Protein AF-A0A1H3SGP6-F1 (afdb_monomer_lite)

Secondary structure (DSSP, 8-state):
---S-HHHHHHHHHHHHHHHHHTT----HHHHHHHHHHHTT-S-HHHHHHS---EEE-PPPTTGGGTTHHHHHHHHHHHHHHHHT--HHHHHHHHHHHHHHHHHHTEEE-HHHHHH-GGGTTTHHHHHHHH--TTS--SSHHHHHHTTSSPPPS--SHHHHHHHHHHHHHHHHTTS-EEEEES--TTSGGGGGGG-EEEEEETTEEEEEEE-SEEEEEEEE-TTS-EEEEEEEEEEEEETTT-SS-EEEEEEEEEE-HHHHHHHTPPPHHHHHTS-GGGSPEEEE-TTT--EEETT----------SS-HHHHHHHHHHHHHTT-SEE-HHHHHHHHHTTTPPP--HHHHHHHHHHHTTTTTEEEETTEEEE----SSPPPS----------

Organism: NCBI:txid558537

Radius of gyration: 24.9 Å; chains: 1; bounding box: 53×44×77 Å

Structure (mmCIF, N/CA/C/O backbone):
data_AF-A0A1H3SGP6-F1
#
_entry.id   AF-A0A1H3SGP6-F1
#
loop_
_atom_site.group_PDB
_atom_site.id
_atom_site.type_symbol
_atom_site.label_atom_id
_atom_site.label_alt_id
_atom_site.label_comp_id
_atom_site.label_asym_id
_atom_site.label_entity_id
_atom_site.label_seq_id
_atom_site.pdbx_PDB_ins_code
_atom_site.Cartn_x
_atom_site.Cartn_y
_atom_site.Cartn_z
_atom_site.occupancy
_atom_site.B_iso_or_equiv
_atom_site.auth_seq_id
_atom_site.auth_comp_id
_atom_site.auth_asym_id
_atom_site.auth_atom_id
_atom_site.pdbx_PDB_model_num
ATOM 1 N N . MET A 1 1 ? -0.247 -12.346 29.904 1.00 28.83 1 MET A N 1
ATOM 2 C CA . MET A 1 1 ? -0.400 -12.625 28.460 1.00 28.83 1 MET A CA 1
ATOM 3 C C . MET A 1 1 ? -0.147 -11.330 27.705 1.00 28.83 1 MET A C 1
ATOM 5 O O . MET A 1 1 ? -0.976 -10.441 27.867 1.00 28.83 1 MET A O 1
ATOM 9 N N . PRO A 1 2 ? 0.959 -11.155 26.964 1.00 32.00 2 PRO A N 1
ATOM 10 C CA . PRO A 1 2 ? 1.117 -9.986 26.115 1.00 32.00 2 PRO A CA 1
ATOM 11 C C . PRO A 1 2 ? 0.596 -10.339 24.716 1.00 32.00 2 PRO A C 1
ATOM 13 O O . PRO A 1 2 ? 1.326 -10.831 23.868 1.00 32.00 2 PRO A O 1
ATOM 16 N N . GLY A 1 3 ? -0.708 -10.171 24.525 1.00 47.59 3 GLY A N 1
ATOM 17 C CA . GLY A 1 3 ? -1.314 -9.935 23.216 1.00 47.59 3 GLY A CA 1
ATOM 18 C C . GLY A 1 3 ? -1.879 -8.518 23.255 1.00 47.59 3 GLY A C 1
ATOM 19 O O . GLY A 1 3 ? -2.275 -8.087 24.341 1.00 47.59 3 GLY A O 1
ATOM 20 N N . PHE A 1 4 ? -1.894 -7.825 22.110 1.00 53.34 4 PHE A N 1
ATOM 21 C CA . PHE A 1 4 ? -2.055 -6.366 21.992 1.00 53.34 4 PHE A CA 1
ATOM 22 C C . PHE A 1 4 ? -0.873 -5.603 22.619 1.00 53.34 4 PHE A C 1
ATOM 24 O O . PHE A 1 4 ? -0.655 -5.664 23.827 1.00 53.34 4 PHE A O 1
ATOM 31 N N . ASP A 1 5 ? -0.073 -4.927 21.788 1.00 59.28 5 ASP A N 1
ATOM 32 C CA . ASP A 1 5 ? 1.171 -4.267 22.203 1.00 59.28 5 ASP A CA 1
ATOM 33 C C . ASP A 1 5 ? 0.918 -3.275 23.352 1.00 59.28 5 ASP A C 1
ATOM 35 O O . ASP A 1 5 ? 0.325 -2.202 23.184 1.00 59.28 5 ASP A O 1
ATOM 39 N N . ALA A 1 6 ? 1.348 -3.660 24.556 1.00 57.91 6 ALA A N 1
ATOM 40 C CA . ALA A 1 6 ? 1.094 -2.906 25.775 1.00 57.91 6 ALA A CA 1
ATOM 41 C C . ALA A 1 6 ? 1.741 -1.513 25.739 1.00 57.91 6 ALA A C 1
ATOM 43 O O . ALA A 1 6 ? 1.272 -0.627 26.458 1.00 57.91 6 ALA A O 1
ATOM 44 N N . GLY A 1 7 ? 2.783 -1.317 24.921 1.00 67.25 7 GLY A N 1
ATOM 45 C CA . GLY A 1 7 ? 3.430 -0.022 24.726 1.00 67.25 7 GLY A CA 1
ATOM 46 C C . GLY A 1 7 ? 2.521 0.983 24.019 1.00 67.25 7 GLY A C 1
ATOM 47 O O . GLY A 1 7 ? 2.409 2.120 24.471 1.00 67.25 7 GLY A O 1
ATOM 48 N N . LEU A 1 8 ? 1.807 0.542 22.978 1.00 70.69 8 LEU A N 1
ATOM 49 C CA . LEU A 1 8 ? 0.912 1.389 22.181 1.00 70.69 8 LEU A CA 1
ATOM 50 C C . LEU A 1 8 ? -0.460 1.587 22.843 1.00 70.69 8 LEU A C 1
ATOM 52 O O . LEU A 1 8 ? -1.028 2.674 22.795 1.00 70.69 8 LEU A O 1
ATOM 56 N N . PHE A 1 9 ? -0.992 0.555 23.502 1.00 77.12 9 PHE A N 1
ATOM 57 C CA . PHE A 1 9 ? -2.350 0.590 24.061 1.00 77.12 9 PHE A CA 1
ATOM 58 C C . PHE A 1 9 ? -2.443 1.317 25.395 1.00 77.12 9 PHE A C 1
ATOM 60 O O . PHE A 1 9 ? -3.457 1.949 25.692 1.00 77.12 9 PHE A O 1
ATOM 67 N N . LYS A 1 10 ? -1.405 1.216 26.233 1.00 83.75 10 LYS A N 1
ATOM 68 C CA . LYS A 1 10 ? -1.455 1.741 27.601 1.00 83.75 10 LYS A CA 1
ATOM 69 C C . LYS A 1 10 ? -1.740 3.250 27.645 1.00 83.75 10 LYS A C 1
ATOM 71 O O . LYS A 1 10 ? -2.632 3.605 28.411 1.00 83.75 10 LYS A O 1
ATOM 76 N N . PRO A 1 11 ? -1.079 4.119 26.853 1.00 88.00 11 PRO A N 1
ATOM 77 C CA . PRO A 1 11 ? -1.373 5.552 26.864 1.00 88.00 11 PRO A CA 1
ATOM 78 C C . PRO A 1 11 ? -2.822 5.858 26.466 1.00 88.00 11 PRO A C 1
ATOM 80 O O . PRO A 1 11 ? -3.501 6.606 27.161 1.00 88.00 11 PRO A O 1
ATOM 83 N N . ILE A 1 12 ? -3.328 5.207 25.414 1.00 88.75 12 ILE A N 1
ATOM 84 C CA . ILE A 1 12 ? -4.684 5.431 24.888 1.00 88.75 12 ILE A CA 1
ATOM 85 C C . ILE A 1 12 ? -5.740 4.966 25.897 1.00 88.75 12 ILE A C 1
ATOM 87 O O . ILE A 1 12 ? -6.699 5.681 26.182 1.00 88.75 12 ILE A O 1
ATOM 91 N N . CYS A 1 13 ? -5.543 3.786 26.493 1.00 90.44 13 CYS A N 1
ATOM 92 C CA . CYS A 1 13 ? -6.406 3.279 27.556 1.00 90.44 13 CYS A CA 1
ATOM 93 C C . CYS A 1 13 ? -6.410 4.206 28.779 1.00 90.44 13 CYS A C 1
ATOM 95 O O . CYS A 1 13 ? -7.472 4.406 29.362 1.00 90.44 13 CYS A O 1
ATOM 97 N N . THR A 1 14 ? -5.266 4.783 29.164 1.00 92.94 14 THR A N 1
ATOM 98 C CA . THR A 1 14 ? -5.207 5.779 30.247 1.00 92.94 14 THR A CA 1
ATOM 99 C C . THR A 1 14 ? -6.050 7.007 29.904 1.00 92.94 14 THR A C 1
ATOM 101 O O . THR A 1 14 ? -6.906 7.379 30.702 1.00 92.94 14 THR A O 1
ATOM 104 N N . SER A 1 15 ? -5.903 7.567 28.699 1.00 94.06 15 SER A N 1
ATOM 105 C CA . SER A 1 15 ? -6.708 8.714 28.257 1.00 94.06 15 SER A CA 1
ATOM 106 C C . SER A 1 15 ? -8.208 8.409 28.220 1.00 94.06 15 SER A C 1
ATOM 108 O O . SER A 1 15 ? -9.014 9.252 28.607 1.00 94.06 15 SER A O 1
ATOM 110 N N . LEU A 1 16 ? -8.603 7.199 27.803 1.00 93.56 16 LEU A N 1
ATOM 111 C CA . LEU A 1 16 ? -10.002 6.761 27.856 1.00 93.56 16 LEU A CA 1
ATOM 112 C C . LEU A 1 16 ? -10.521 6.708 29.295 1.00 93.56 16 LEU A C 1
ATOM 114 O O . LEU A 1 16 ? -11.612 7.202 29.562 1.00 93.56 16 LEU A O 1
ATOM 118 N N . ILE A 1 17 ? -9.750 6.135 30.223 1.00 95.31 17 ILE A N 1
ATOM 119 C CA . ILE A 1 17 ? -10.135 6.029 31.637 1.00 95.31 17 ILE A CA 1
ATOM 120 C C . ILE A 1 17 ? -10.312 7.417 32.259 1.00 95.31 17 ILE A C 1
ATOM 122 O O . ILE A 1 17 ? -11.319 7.657 32.924 1.00 95.31 17 ILE A O 1
ATOM 126 N N . GLU A 1 18 ? -9.368 8.327 32.023 1.00 95.62 18 GLU A N 1
ATOM 127 C CA . GLU A 1 18 ? -9.414 9.702 32.530 1.00 95.62 18 GLU A CA 1
ATOM 128 C C . GLU A 1 18 ? -10.620 10.468 31.974 1.00 95.62 18 GLU A C 1
ATOM 130 O O . GLU A 1 18 ? -11.374 11.065 32.742 1.00 95.62 18 GLU A O 1
ATOM 135 N N . ALA A 1 19 ? -10.859 10.385 30.662 1.00 94.25 19 ALA A N 1
ATOM 136 C CA . ALA A 1 19 ? -11.986 11.057 30.022 1.00 94.25 19 ALA A CA 1
ATOM 137 C C . ALA A 1 19 ? -13.342 10.501 30.490 1.00 94.25 19 ALA A C 1
ATOM 139 O O . ALA A 1 19 ? -14.291 11.244 30.713 1.00 94.25 19 ALA A O 1
ATOM 140 N N . PHE A 1 20 ? -13.449 9.189 30.687 1.00 95.12 20 PHE A N 1
ATOM 141 C CA . PHE A 1 20 ? -14.674 8.577 31.200 1.00 95.12 20 PHE A CA 1
ATOM 142 C C . PHE A 1 20 ? -14.912 8.935 32.674 1.00 95.12 20 PHE A C 1
ATOM 144 O O . PHE A 1 20 ? -16.050 9.175 33.082 1.00 95.12 20 PHE A O 1
ATOM 151 N N . ALA A 1 21 ? -13.848 9.037 33.475 1.00 94.12 21 ALA A N 1
ATOM 152 C CA . ALA A 1 21 ? -13.940 9.502 34.854 1.00 94.12 21 ALA A CA 1
ATOM 153 C C . ALA A 1 21 ? -14.400 10.968 34.945 1.00 94.12 21 ALA A C 1
ATOM 155 O O . ALA A 1 21 ? -15.239 11.269 35.795 1.00 94.12 21 ALA A O 1
ATOM 156 N N . SER A 1 22 ? -13.931 11.858 34.058 1.00 93.19 22 SER A N 1
ATOM 157 C CA . SER A 1 22 ? -14.387 13.259 34.030 1.00 93.19 22 SER A CA 1
ATOM 158 C C . SER A 1 22 ? -15.865 13.408 33.663 1.00 93.19 22 SER A C 1
ATOM 160 O O . SER A 1 22 ? -16.518 14.330 34.138 1.00 93.19 22 SER A O 1
ATOM 162 N N . GLU A 1 23 ? -16.414 12.467 32.893 1.00 91.75 23 GLU A N 1
ATOM 163 C CA . GLU A 1 23 ? -17.849 12.387 32.573 1.00 91.75 23 GLU A CA 1
ATOM 164 C C . GLU A 1 23 ? -18.678 11.689 33.676 1.00 91.75 23 GLU A C 1
ATOM 166 O O . GLU A 1 23 ? -19.859 11.389 33.494 1.00 91.75 23 GLU A O 1
ATOM 171 N N . GLY A 1 24 ? -18.073 11.372 34.829 1.00 92.31 24 GLY A N 1
ATOM 172 C CA . GLY A 1 24 ? -18.744 10.686 35.939 1.00 92.31 24 GLY A CA 1
ATOM 173 C C . GLY A 1 24 ? -19.050 9.206 35.668 1.00 92.31 24 GLY A C 1
ATOM 174 O O . GLY A 1 24 ? -19.929 8.623 36.306 1.00 92.31 24 GLY A O 1
ATOM 175 N N . ARG A 1 25 ? -18.348 8.583 34.715 1.00 90.94 25 ARG A N 1
ATOM 176 C CA . ARG A 1 25 ? -18.544 7.192 34.274 1.00 90.94 25 ARG A CA 1
ATOM 177 C C . ARG A 1 25 ? -17.235 6.401 34.376 1.00 90.94 25 ARG A C 1
ATOM 179 O O . ARG A 1 25 ? -16.693 6.013 33.349 1.00 90.94 25 ARG A O 1
ATOM 186 N N . PRO A 1 26 ? -16.691 6.156 35.581 1.00 90.44 26 PRO A N 1
ATOM 187 C CA . PRO A 1 26 ? -15.367 5.558 35.733 1.00 90.44 26 PRO A CA 1
ATOM 188 C C . PRO A 1 26 ? -15.249 4.215 35.001 1.00 90.44 26 PRO A C 1
ATOM 190 O O . PRO A 1 26 ? -16.116 3.346 35.104 1.00 90.44 26 PRO A O 1
ATOM 193 N N . LEU A 1 27 ? -14.144 4.047 34.274 1.00 92.56 27 LEU A N 1
ATOM 194 C CA . LEU A 1 27 ? -13.886 2.888 33.429 1.00 92.56 27 LEU A CA 1
ATOM 195 C C . LEU A 1 27 ? -12.759 2.033 34.018 1.00 92.56 27 LEU A C 1
ATOM 197 O O . LEU A 1 27 ? -11.672 2.525 34.313 1.00 92.56 27 LEU A O 1
ATOM 201 N N . GLY A 1 28 ? -12.994 0.728 34.158 1.00 90.06 28 GLY A N 1
ATOM 202 C CA . GLY A 1 28 ? -11.934 -0.222 34.494 1.00 90.06 28 GLY A CA 1
ATOM 203 C C . GLY A 1 28 ? -10.998 -0.482 33.309 1.00 90.06 28 GLY A C 1
ATOM 204 O O . GLY A 1 28 ? -11.382 -0.347 32.147 1.00 90.06 28 GLY A O 1
ATOM 205 N N . ARG A 1 29 ? -9.771 -0.941 33.584 1.00 87.69 29 ARG A N 1
ATOM 206 C CA . ARG A 1 29 ? -8.765 -1.185 32.537 1.00 87.69 29 ARG A CA 1
ATOM 207 C C . ARG A 1 29 ? -9.223 -2.189 31.473 1.00 87.69 29 ARG A C 1
ATOM 209 O O . ARG A 1 29 ? -8.998 -1.924 30.300 1.00 87.69 29 ARG A O 1
ATOM 216 N N . SER A 1 30 ? -9.862 -3.307 31.833 1.00 86.94 30 SER A N 1
ATOM 217 C CA . SER A 1 30 ? -10.392 -4.260 30.831 1.00 86.94 30 SER A CA 1
ATOM 218 C C . SER A 1 30 ? -11.411 -3.605 29.900 1.00 86.94 30 SER A C 1
ATOM 220 O O . SER A 1 30 ? -11.291 -3.732 28.686 1.00 86.94 30 SER A O 1
ATOM 222 N N . ASN A 1 31 ? -12.344 -2.839 30.464 1.00 90.81 31 ASN A N 1
ATOM 223 C CA . ASN A 1 31 ? -13.389 -2.151 29.709 1.00 90.81 31 ASN A CA 1
ATOM 224 C C . ASN A 1 31 ? -12.794 -1.108 28.747 1.00 90.81 31 ASN A C 1
ATOM 226 O O . ASN A 1 31 ? -13.274 -0.968 27.627 1.00 90.81 31 ASN A O 1
ATOM 230 N N . ALA A 1 32 ? -11.702 -0.438 29.136 1.00 90.75 32 ALA A N 1
ATOM 231 C CA . ALA A 1 32 ? -10.947 0.457 28.253 1.00 90.75 32 ALA A CA 1
ATOM 232 C C . ALA A 1 32 ? -10.408 -0.250 27.005 1.00 90.75 32 ALA A C 1
ATOM 234 O O . ALA A 1 32 ? -10.524 0.282 25.905 1.00 90.75 32 ALA A O 1
ATOM 235 N N . HIS A 1 33 ? -9.870 -1.463 27.158 1.00 86.62 33 HIS A N 1
ATOM 236 C CA . HIS A 1 33 ? -9.362 -2.228 26.018 1.00 86.62 33 HIS A CA 1
ATOM 237 C C . HIS A 1 33 ? -10.495 -2.708 25.107 1.00 86.62 33 HIS A C 1
ATOM 239 O O . HIS A 1 33 ? -10.330 -2.702 23.891 1.00 86.62 33 HIS A O 1
ATOM 245 N N . GLU A 1 34 ? -11.642 -3.093 25.672 1.00 86.88 34 GLU A N 1
ATOM 246 C CA . GLU A 1 34 ? -12.818 -3.485 24.888 1.00 86.88 34 GLU A CA 1
ATOM 247 C C . GLU A 1 34 ? -13.375 -2.327 24.059 1.00 86.88 34 GLU A C 1
ATOM 249 O O . GLU A 1 34 ? -13.644 -2.494 22.870 1.00 86.88 34 GLU A O 1
ATOM 254 N N . ILE A 1 35 ? -13.505 -1.146 24.670 1.00 89.69 35 ILE A N 1
ATOM 255 C CA . ILE A 1 35 ? -13.944 0.072 23.981 1.00 89.69 35 ILE A CA 1
ATOM 256 C C . ILE A 1 35 ? -12.936 0.466 22.897 1.00 89.69 35 ILE A C 1
ATOM 258 O O . ILE A 1 35 ? -13.342 0.779 21.780 1.00 89.69 35 ILE A O 1
ATOM 262 N N . LEU A 1 36 ? -11.634 0.409 23.191 1.00 86.81 36 LEU A N 1
ATOM 263 C CA . LEU A 1 36 ? -10.588 0.721 22.217 1.00 86.81 36 LEU A CA 1
ATOM 264 C C . LEU A 1 36 ? -10.588 -0.263 21.039 1.00 86.81 36 LEU A C 1
ATOM 266 O O . LEU A 1 36 ? -10.516 0.164 19.893 1.00 86.81 36 LEU A O 1
ATOM 270 N N . ALA A 1 37 ? -10.727 -1.566 21.287 1.00 84.12 37 ALA A N 1
ATOM 271 C CA . ALA A 1 37 ? -10.834 -2.552 20.215 1.00 84.12 37 ALA A CA 1
ATOM 272 C C . ALA A 1 37 ? -12.069 -2.304 19.333 1.00 84.12 37 ALA A C 1
ATOM 274 O O . ALA A 1 37 ? -11.952 -2.303 18.111 1.00 84.12 37 ALA A O 1
ATOM 275 N N . ALA A 1 38 ? -13.228 -2.020 19.935 1.00 85.81 38 ALA A N 1
ATOM 276 C CA . ALA A 1 38 ? -14.431 -1.670 19.180 1.00 85.81 38 ALA A CA 1
ATOM 277 C C . ALA A 1 38 ? -14.243 -0.388 18.349 1.00 85.81 38 ALA A C 1
ATOM 279 O O . ALA A 1 38 ? -14.680 -0.325 17.204 1.00 85.81 38 ALA A O 1
ATOM 280 N N . ALA A 1 39 ? -13.546 0.615 18.891 1.00 84.50 39 ALA A N 1
ATOM 281 C CA . ALA A 1 39 ? -13.234 1.853 18.177 1.00 84.50 39 ALA A CA 1
ATOM 282 C C . ALA A 1 39 ? -12.261 1.653 17.000 1.00 84.50 39 ALA A C 1
ATOM 284 O O . ALA A 1 39 ? -12.335 2.388 16.019 1.00 84.50 39 ALA A O 1
ATOM 285 N N . LEU A 1 40 ? -11.392 0.639 17.071 1.00 80.56 40 LEU A N 1
ATOM 286 C CA . LEU A 1 40 ? -10.513 0.211 15.975 1.00 80.56 40 LEU A CA 1
ATOM 287 C C . LEU A 1 40 ? -11.225 -0.671 14.931 1.00 80.56 40 LEU A C 1
ATOM 289 O O . LEU A 1 40 ? -10.577 -1.155 14.006 1.00 80.56 40 LEU A O 1
ATOM 293 N N . GLY A 1 41 ? -12.539 -0.881 15.068 1.00 79.19 41 GLY A N 1
ATOM 294 C CA . GLY A 1 41 ? -13.359 -1.634 14.116 1.00 79.19 41 GLY A CA 1
ATOM 295 C C . GLY A 1 41 ? -13.518 -3.120 14.440 1.00 79.19 41 GLY A C 1
ATOM 296 O O . GLY A 1 41 ? -14.083 -3.851 13.635 1.00 79.19 41 GLY A O 1
ATOM 297 N N . PHE A 1 42 ? -13.053 -3.595 15.600 1.00 81.56 42 PHE A N 1
ATOM 298 C CA . PHE A 1 42 ? -13.225 -4.998 15.973 1.00 81.56 42 PHE A CA 1
ATOM 299 C C . PHE A 1 42 ? -14.605 -5.284 16.570 1.00 81.56 42 PHE A C 1
ATOM 301 O O . PHE A 1 42 ? -14.959 -4.780 17.637 1.00 81.56 42 PHE A O 1
ATOM 308 N N . TRP A 1 43 ? -15.331 -6.214 15.955 1.00 78.06 43 TRP A N 1
ATOM 309 C CA . TRP A 1 43 ? -16.658 -6.664 16.391 1.00 78.06 43 TRP A CA 1
ATOM 310 C C . TRP A 1 43 ? -16.595 -7.619 17.577 1.00 78.06 43 TRP A C 1
ATOM 312 O O . TRP A 1 43 ? -17.521 -7.689 18.391 1.00 78.06 43 TRP A O 1
ATOM 322 N N . THR A 1 44 ? -15.482 -8.337 17.723 1.00 70.75 44 THR A N 1
ATOM 323 C CA . THR A 1 44 ? -15.283 -9.321 18.792 1.00 70.75 44 THR A CA 1
ATOM 324 C C . THR A 1 44 ? -13.923 -9.152 19.460 1.00 70.75 44 THR A C 1
ATOM 326 O O . THR A 1 44 ? -12.909 -9.636 18.958 1.00 70.75 44 THR A O 1
ATOM 329 N N . TYR A 1 45 ? -13.902 -8.540 20.646 1.00 69.69 45 TYR A N 1
ATOM 330 C CA . TYR A 1 45 ? -12.686 -8.353 21.452 1.00 69.69 45 TYR A CA 1
ATOM 331 C C . TYR A 1 45 ? -11.969 -9.666 21.818 1.00 69.69 45 TYR A C 1
ATOM 333 O O . TYR A 1 45 ? -10.749 -9.713 21.955 1.00 69.69 45 TYR A O 1
ATOM 341 N N . SER A 1 46 ? -12.706 -10.769 21.960 1.00 67.25 46 SER A N 1
ATOM 342 C CA . SER A 1 46 ? -12.113 -12.081 22.241 1.00 67.25 46 SER A CA 1
ATOM 343 C C . SER A 1 46 ? -11.181 -12.553 21.121 1.00 67.25 46 SER A C 1
ATOM 345 O O . SER A 1 46 ? -10.114 -13.083 21.423 1.00 67.25 46 SER A O 1
ATOM 347 N N . LEU A 1 47 ? -11.540 -12.318 19.853 1.00 64.25 47 LEU A N 1
ATOM 348 C CA . LEU A 1 47 ? -10.718 -12.703 18.700 1.00 64.25 47 LEU A CA 1
ATOM 349 C C . LEU A 1 47 ? -9.486 -11.807 18.550 1.00 64.25 47 LEU A C 1
ATOM 351 O O . LEU A 1 47 ? -8.427 -12.285 18.151 1.00 64.25 47 LEU A O 1
ATOM 355 N N . THR A 1 48 ? -9.577 -10.536 18.946 1.00 65.62 48 THR A N 1
ATOM 356 C CA . THR A 1 48 ? -8.429 -9.622 18.879 1.00 65.62 48 THR A CA 1
ATOM 357 C C . THR A 1 48 ? -7.326 -10.039 19.848 1.00 65.62 48 THR A C 1
ATOM 359 O O . THR A 1 48 ? -6.148 -10.029 19.505 1.00 65.62 48 THR A O 1
ATOM 362 N N . ARG A 1 49 ? -7.692 -10.508 21.044 1.00 68.94 49 ARG A N 1
ATOM 363 C CA . ARG A 1 49 ? -6.730 -10.984 22.050 1.00 68.94 49 ARG A CA 1
ATOM 364 C C . ARG A 1 49 ? -6.072 -12.319 21.708 1.00 68.94 49 ARG A C 1
ATOM 366 O O . ARG A 1 49 ? -5.014 -12.616 22.259 1.00 68.94 49 ARG A O 1
ATOM 373 N N . GLN A 1 50 ? -6.718 -13.136 20.879 1.00 70.94 50 GLN A N 1
ATOM 374 C CA . GLN A 1 50 ? -6.244 -14.478 20.525 1.00 70.94 50 GLN A CA 1
ATOM 375 C C . GLN A 1 50 ? -5.149 -14.458 19.458 1.00 70.94 50 GLN A C 1
ATOM 377 O O . GLN A 1 50 ? -4.385 -15.416 19.353 1.00 70.94 50 GLN A O 1
ATOM 382 N N . HIS A 1 51 ? -5.044 -13.372 18.691 1.00 73.06 51 HIS A N 1
ATOM 383 C CA . HIS A 1 51 ? -4.126 -13.272 17.565 1.00 73.06 51 HIS A CA 1
ATOM 384 C C . HIS A 1 51 ? -3.212 -12.051 17.702 1.00 73.06 51 HIS A C 1
ATOM 386 O O . HIS A 1 51 ? -3.629 -10.990 18.165 1.00 73.06 51 HIS A O 1
ATOM 392 N N . ALA A 1 52 ? -1.952 -12.194 17.280 1.00 74.56 52 ALA A N 1
ATOM 393 C CA . ALA A 1 52 ? -0.988 -11.097 17.212 1.00 74.56 52 ALA A CA 1
ATOM 394 C C . ALA A 1 52 ? -1.368 -10.137 16.072 1.00 74.56 52 ALA A C 1
ATOM 396 O O . ALA A 1 52 ? -0.824 -10.197 14.972 1.00 74.56 52 ALA A O 1
ATOM 397 N N . THR A 1 53 ? -2.376 -9.308 16.333 1.00 77.56 53 THR A N 1
ATOM 398 C CA . THR A 1 53 ? -2.912 -8.332 15.385 1.00 77.56 53 THR A CA 1
ATOM 399 C C . THR A 1 53 ? -1.866 -7.245 15.126 1.00 77.56 53 THR A C 1
ATOM 401 O O . THR A 1 53 ? -1.441 -6.601 16.090 1.00 77.56 53 THR A O 1
ATOM 404 N N . PRO A 1 54 ? -1.460 -7.011 13.865 1.00 78.25 54 PRO A N 1
ATOM 405 C CA . PRO A 1 54 ? -0.547 -5.932 13.537 1.00 78.25 54 PRO A CA 1
ATOM 406 C C . PRO A 1 54 ? -1.266 -4.587 13.660 1.00 78.25 54 PRO A C 1
ATOM 408 O O . PRO A 1 54 ? -2.365 -4.378 13.138 1.00 78.25 54 PRO A O 1
ATOM 411 N N . LEU A 1 55 ? -0.635 -3.673 14.382 1.00 74.56 55 LEU A N 1
ATOM 412 C CA . LEU A 1 55 ? -1.135 -2.332 14.649 1.00 74.56 55 LEU A CA 1
ATOM 413 C C . LEU A 1 55 ? -0.094 -1.336 14.152 1.00 74.56 55 LEU A C 1
ATOM 415 O O . LEU A 1 55 ? 1.104 -1.556 14.324 1.00 74.56 55 LEU A O 1
ATOM 419 N N . ALA A 1 56 ? -0.554 -0.245 13.556 1.00 71.44 56 ALA A N 1
ATOM 420 C CA . ALA A 1 56 ? 0.293 0.836 13.080 1.00 71.44 56 ALA A CA 1
ATOM 421 C C . ALA A 1 56 ? -0.261 2.182 13.539 1.00 71.44 56 ALA A C 1
ATOM 423 O O . ALA A 1 56 ? -1.459 2.340 13.776 1.00 71.44 56 ALA A O 1
ATOM 424 N N . THR A 1 57 ? 0.618 3.171 13.645 1.00 66.19 57 THR A N 1
ATOM 425 C CA . THR A 1 57 ? 0.225 4.561 13.849 1.00 66.19 57 THR A CA 1
ATOM 426 C C . THR A 1 57 ? 0.043 5.234 12.489 1.00 66.19 57 THR A C 1
ATOM 428 O O . THR A 1 57 ? 0.970 5.372 11.694 1.00 66.19 57 THR A O 1
ATOM 431 N N . ARG A 1 58 ? -1.188 5.642 12.208 1.00 65.69 58 ARG A N 1
ATOM 432 C CA . ARG A 1 58 ? -1.608 6.494 11.108 1.00 65.69 58 ARG A CA 1
ATOM 433 C C . ARG A 1 58 ? -1.982 7.876 11.646 1.00 65.69 58 ARG A C 1
ATOM 435 O O . ARG A 1 58 ? -2.997 8.009 12.320 1.00 65.69 58 ARG A O 1
ATOM 442 N N . LEU A 1 59 ? -1.228 8.933 11.332 1.00 56.31 59 LEU A N 1
ATOM 443 C CA . LEU A 1 59 ? -1.803 10.276 11.488 1.00 56.31 59 LEU A CA 1
ATOM 444 C C . LEU A 1 59 ? -2.921 10.408 10.469 1.00 56.31 59 LEU A C 1
ATOM 446 O O . LEU A 1 59 ? -2.701 10.190 9.276 1.00 56.31 59 LEU A O 1
ATOM 450 N N . VAL A 1 60 ? -4.110 10.744 10.954 1.00 51.91 60 VAL A N 1
ATOM 451 C CA . VAL A 1 60 ? -5.231 11.018 10.074 1.00 51.91 60 VAL A CA 1
ATOM 452 C C . VAL A 1 60 ? -5.356 12.516 9.894 1.00 51.91 60 VAL A C 1
ATOM 454 O O . VAL A 1 60 ? -5.626 13.255 10.841 1.00 51.91 60 VAL A O 1
ATOM 457 N N . HIS A 1 61 ? -5.165 12.974 8.660 1.00 47.34 61 HIS A N 1
ATOM 458 C CA . HIS A 1 61 ? -5.466 14.352 8.310 1.00 47.34 61 HIS A CA 1
ATOM 459 C C . HIS A 1 61 ? -6.973 14.590 8.469 1.00 47.34 61 HIS A C 1
ATOM 461 O O . HIS A 1 61 ? -7.793 13.781 8.035 1.00 47.34 61 HIS A O 1
ATOM 467 N N . HIS A 1 62 ? -7.342 15.725 9.070 1.00 39.84 62 HIS A N 1
ATOM 468 C CA . HIS A 1 62 ? -8.710 16.102 9.458 1.00 39.84 62 HIS A CA 1
ATOM 469 C C . HIS A 1 62 ? -9.794 16.017 8.356 1.00 39.84 62 HIS A C 1
ATOM 471 O O . HIS A 1 62 ? -10.977 16.182 8.659 1.00 39.84 62 HIS A O 1
ATOM 477 N N . HIS A 1 63 ? -9.425 15.755 7.100 1.00 35.94 63 HIS A N 1
ATOM 478 C CA . HIS A 1 63 ? -10.328 15.703 5.955 1.00 35.94 63 HIS A CA 1
ATOM 479 C C . HIS A 1 63 ? -10.724 14.290 5.490 1.00 35.94 63 HIS A C 1
ATOM 481 O O . HIS A 1 63 ? -11.807 14.168 4.923 1.00 35.94 63 HIS A O 1
ATOM 487 N N . ASP A 1 64 ? -9.954 13.234 5.784 1.00 43.47 64 ASP A N 1
ATOM 488 C CA . ASP A 1 64 ? -10.235 11.881 5.249 1.00 43.47 64 ASP A CA 1
ATOM 489 C C . ASP A 1 64 ? -11.278 11.089 6.062 1.00 43.47 64 ASP A C 1
ATOM 491 O O . ASP A 1 64 ? -11.849 10.113 5.590 1.00 43.47 64 ASP A O 1
ATOM 495 N N . HIS A 1 65 ? -11.615 11.533 7.275 1.00 40.34 65 HIS A N 1
ATOM 496 C CA . HIS A 1 65 ? -12.509 10.788 8.170 1.00 40.34 65 HIS A CA 1
ATOM 497 C C . HIS A 1 65 ? -14.009 10.990 7.955 1.00 40.34 65 HIS A C 1
ATOM 499 O O . HIS A 1 65 ? -14.809 10.331 8.623 1.00 40.34 65 HIS A O 1
ATOM 505 N N . ARG A 1 66 ? -14.437 11.919 7.094 1.00 38.03 66 ARG A N 1
ATOM 506 C CA . ARG A 1 66 ? -15.867 12.267 7.025 1.00 38.03 66 ARG A CA 1
ATOM 507 C C . ARG A 1 66 ? -16.751 11.110 6.545 1.00 38.03 66 ARG A C 1
ATOM 509 O O . ARG A 1 66 ? -17.940 11.127 6.848 1.00 38.03 66 ARG A O 1
ATOM 516 N N . GLU A 1 67 ? -16.188 10.099 5.884 1.00 37.53 67 GLU A N 1
ATOM 517 C CA . GLU A 1 67 ? -16.957 8.976 5.331 1.00 37.53 67 GLU A CA 1
ATOM 518 C C . GLU A 1 67 ? -16.943 7.696 6.197 1.00 37.53 67 GLU A C 1
ATOM 520 O O . GLU A 1 67 ? -17.891 6.916 6.126 1.00 37.53 67 GLU A O 1
ATOM 525 N N . GLU A 1 68 ? -15.957 7.496 7.083 1.00 46.88 68 GLU A N 1
ATOM 526 C CA . GLU A 1 68 ? -15.819 6.259 7.888 1.00 46.88 68 GLU A CA 1
ATOM 527 C C . GLU A 1 68 ? -16.567 6.294 9.242 1.00 46.88 68 GLU A C 1
ATOM 529 O O . GLU A 1 68 ? -16.856 5.261 9.848 1.00 46.88 68 GLU A O 1
ATOM 534 N N . LEU A 1 69 ? -16.917 7.487 9.733 1.00 47.38 69 LEU A N 1
ATOM 535 C CA . LEU A 1 69 ? -17.440 7.706 11.091 1.00 47.38 69 LEU A CA 1
ATOM 536 C C . LEU A 1 69 ? -18.879 7.209 11.379 1.00 47.38 69 LEU A C 1
ATOM 538 O O . LEU A 1 69 ? -19.117 6.775 12.509 1.00 47.38 69 LEU A O 1
ATOM 542 N N . PRO A 1 70 ? -19.862 7.235 10.451 1.00 46.28 70 PRO A N 1
ATOM 543 C CA . PRO A 1 70 ? -21.257 6.974 10.830 1.00 46.28 70 PRO A CA 1
ATOM 544 C C . PRO A 1 70 ? -21.570 5.526 11.245 1.00 46.28 70 PRO A C 1
ATOM 546 O O . PRO A 1 70 ? -22.498 5.305 12.021 1.00 46.28 70 PRO A O 1
ATOM 549 N N . ARG A 1 71 ? -20.830 4.526 10.741 1.00 52.56 71 ARG A N 1
ATOM 550 C CA . ARG A 1 71 ? -21.166 3.097 10.941 1.00 52.56 71 ARG A CA 1
ATOM 551 C C . ARG A 1 71 ? -20.487 2.483 12.163 1.00 52.56 71 ARG A C 1
ATOM 553 O O . ARG A 1 71 ? -21.136 1.763 12.920 1.00 52.56 71 ARG A O 1
ATOM 560 N N . HIS A 1 72 ? -19.240 2.874 12.436 1.00 67.75 72 HIS A N 1
ATOM 561 C CA . HIS A 1 72 ? -18.567 2.556 13.704 1.00 67.75 72 HIS A CA 1
ATOM 562 C C . HIS A 1 72 ? -19.332 3.136 14.904 1.00 67.75 72 HIS A C 1
ATOM 564 O O . HIS A 1 72 ? -19.318 2.559 15.991 1.00 67.75 72 HIS A O 1
ATOM 570 N N . TRP A 1 73 ? -20.084 4.221 14.687 1.00 80.81 73 TRP A N 1
ATOM 571 C CA . TRP A 1 73 ? -20.865 4.887 15.721 1.00 80.81 73 TRP A CA 1
ATOM 572 C C . TRP A 1 73 ? -21.896 3.976 16.389 1.00 80.81 73 TRP A C 1
ATOM 574 O O . TRP A 1 73 ? -21.967 3.916 17.616 1.00 80.81 73 TRP A O 1
ATOM 584 N N . ALA A 1 74 ? -22.702 3.254 15.603 1.00 81.56 74 ALA A N 1
ATOM 585 C CA . ALA A 1 74 ? -23.781 2.419 16.130 1.00 81.56 74 ALA A CA 1
ATOM 586 C C . ALA A 1 74 ? -23.236 1.227 16.929 1.00 81.56 74 ALA A C 1
ATOM 588 O O . ALA A 1 74 ? -23.746 0.917 18.009 1.00 81.56 74 ALA A O 1
ATOM 589 N N . HIS A 1 75 ? -22.171 0.591 16.437 1.00 82.31 75 HIS A N 1
ATOM 590 C CA . HIS A 1 75 ? -21.516 -0.503 17.150 1.00 82.31 75 HIS A CA 1
ATOM 591 C C . HIS A 1 75 ? -20.874 -0.039 18.446 1.00 82.31 75 HIS A C 1
ATOM 593 O O . HIS A 1 75 ? -21.109 -0.626 19.502 1.00 82.31 75 HIS A O 1
ATOM 599 N N . LEU A 1 76 ? -20.099 1.043 18.375 1.00 88.44 76 LEU A N 1
ATOM 600 C CA . LEU A 1 76 ? -19.431 1.591 19.540 1.00 88.44 76 LEU A CA 1
ATOM 601 C C . LEU A 1 76 ? -20.451 2.061 20.584 1.00 88.44 76 LEU A C 1
ATOM 603 O O . LEU A 1 76 ? -20.262 1.802 21.769 1.00 88.44 76 LEU A O 1
ATOM 607 N N . THR A 1 77 ? -21.580 2.635 20.148 1.00 91.12 77 THR A N 1
ATOM 608 C CA . THR A 1 77 ? -22.717 2.956 21.026 1.00 91.12 77 THR A CA 1
ATOM 609 C C . THR A 1 77 ? -23.205 1.707 21.759 1.00 91.12 77 THR A C 1
ATOM 611 O O . THR A 1 77 ? -23.217 1.696 22.987 1.00 91.12 77 THR A O 1
ATOM 614 N N . LYS A 1 78 ? -23.553 0.632 21.033 1.00 89.38 78 LYS A N 1
ATOM 615 C CA . LYS A 1 78 ? -24.027 -0.627 21.639 1.00 89.38 78 LYS A CA 1
ATOM 616 C C . LYS A 1 78 ? -22.995 -1.239 22.589 1.00 89.38 78 LYS A C 1
ATOM 618 O O . LYS A 1 78 ? -23.357 -1.798 23.622 1.00 89.38 78 LYS A O 1
ATOM 623 N N . ARG A 1 79 ? -21.704 -1.132 22.260 1.00 88.94 79 ARG A N 1
ATOM 624 C CA . ARG A 1 79 ? -20.620 -1.634 23.109 1.00 88.94 79 ARG A CA 1
ATOM 625 C C . ARG A 1 79 ? -20.521 -0.847 24.414 1.00 88.94 79 ARG A C 1
ATOM 627 O O . ARG A 1 79 ? -20.457 -1.460 25.475 1.00 88.94 79 ARG A O 1
ATOM 634 N N . ILE A 1 80 ? -20.535 0.484 24.344 1.00 93.25 80 ILE A N 1
ATOM 635 C CA . ILE A 1 80 ? -20.511 1.356 25.527 1.00 93.25 80 ILE A CA 1
ATOM 636 C C . ILE A 1 80 ? -21.758 1.119 26.388 1.00 93.25 80 ILE A C 1
ATOM 638 O O . ILE A 1 80 ? -21.635 1.002 27.606 1.00 93.25 80 ILE A O 1
ATOM 642 N N . GLU A 1 81 ? -22.932 0.988 25.760 1.00 94.25 81 GLU A N 1
ATOM 643 C CA . GLU A 1 81 ? -24.196 0.658 26.427 1.00 94.25 81 GLU A CA 1
ATOM 644 C C . GLU A 1 81 ? -24.068 -0.631 27.251 1.00 94.25 81 GLU A C 1
ATOM 646 O O . GLU A 1 81 ? -24.304 -0.613 28.459 1.00 94.25 81 GLU A O 1
ATOM 651 N N . GLY A 1 82 ? -23.606 -1.722 26.630 1.00 91.44 82 GLY A N 1
ATOM 652 C CA . GLY A 1 82 ? -23.453 -3.016 27.298 1.00 91.44 82 GLY A CA 1
ATOM 653 C C . GLY A 1 82 ? -22.374 -3.041 28.386 1.00 91.44 82 GLY A C 1
ATOM 654 O O . GLY A 1 82 ? -22.576 -3.658 29.427 1.00 91.44 82 GLY A O 1
ATOM 655 N N . ILE A 1 83 ? -21.241 -2.362 28.174 1.00 90.88 83 ILE A N 1
ATOM 656 C CA . ILE A 1 83 ? -20.122 -2.339 29.132 1.00 90.88 83 ILE A CA 1
ATOM 657 C C . ILE A 1 83 ? -20.450 -1.505 30.374 1.00 90.88 83 ILE A C 1
ATOM 659 O O . ILE A 1 83 ? -20.058 -1.873 31.482 1.00 90.88 83 ILE A O 1
ATOM 663 N N . LEU A 1 84 ? -21.120 -0.363 30.197 1.00 91.12 84 LEU A N 1
ATOM 664 C CA . LEU A 1 84 ? -21.394 0.573 31.289 1.00 91.12 84 LEU A CA 1
ATOM 665 C C . LEU A 1 84 ? -22.799 0.436 31.887 1.00 91.12 84 LEU A C 1
ATOM 667 O O . LEU A 1 84 ? -23.064 1.047 32.921 1.00 91.12 84 LEU A O 1
ATOM 671 N N . GLY A 1 85 ? -23.707 -0.308 31.246 1.00 92.75 85 GLY A N 1
ATOM 672 C CA . GLY A 1 85 ? -25.106 -0.405 31.672 1.00 92.75 85 GLY A CA 1
ATOM 673 C C . GLY A 1 85 ? -25.828 0.946 31.646 1.00 92.75 85 GLY A C 1
ATOM 674 O O . GLY A 1 85 ? -26.644 1.237 32.519 1.00 92.75 85 GLY A O 1
ATOM 675 N N . VAL A 1 86 ? -25.477 1.811 30.691 1.00 93.62 86 VAL A N 1
ATOM 676 C CA . VAL A 1 86 ? -26.060 3.155 30.534 1.00 93.62 86 VAL A CA 1
ATOM 677 C C . VAL A 1 86 ? -27.168 3.151 29.485 1.00 93.62 86 VAL A C 1
ATOM 679 O O . VAL A 1 86 ? -27.332 2.181 28.760 1.00 93.62 86 VAL A O 1
ATOM 682 N N . SER A 1 87 ? -27.940 4.234 29.375 1.00 95.50 87 SER A N 1
ATOM 683 C CA . SER A 1 87 ? -28.895 4.379 28.271 1.00 95.50 87 SER A CA 1
ATOM 684 C C . SER A 1 87 ? -28.178 4.601 26.935 1.00 95.50 87 SER A C 1
ATOM 686 O O . SER A 1 87 ? -27.072 5.146 26.897 1.00 95.50 87 SER A O 1
ATOM 688 N N . THR A 1 88 ? -28.845 4.282 25.823 1.00 94.56 88 THR A N 1
ATOM 689 C CA . THR A 1 88 ? -28.328 4.538 24.468 1.00 94.56 88 THR A CA 1
ATOM 690 C C . THR A 1 88 ? -27.937 6.007 24.261 1.00 94.56 88 THR A C 1
ATOM 692 O O . THR A 1 88 ? -26.891 6.284 23.684 1.00 94.56 88 THR A O 1
ATOM 695 N N . TRP A 1 89 ? -28.713 6.959 24.792 1.00 93.31 89 TRP A N 1
ATOM 696 C CA . TRP A 1 89 ? -28.391 8.394 24.732 1.00 93.31 89 TRP A CA 1
ATOM 697 C C . TRP A 1 89 ? -27.085 8.738 25.456 1.00 93.31 89 TRP A C 1
ATOM 699 O O . TRP A 1 89 ? -26.257 9.478 24.929 1.00 93.31 89 TRP A O 1
ATOM 709 N N . ALA A 1 90 ? -26.876 8.180 26.652 1.00 93.25 90 ALA A N 1
ATOM 710 C CA . ALA A 1 90 ? -25.635 8.379 27.393 1.00 93.25 90 ALA A CA 1
ATOM 711 C C . ALA A 1 90 ? -24.443 7.727 26.674 1.00 93.25 90 ALA A C 1
ATOM 713 O O . ALA A 1 90 ? -23.371 8.320 26.611 1.00 93.25 90 ALA A O 1
ATOM 714 N N . ALA A 1 91 ? -24.632 6.545 26.079 1.00 94.12 91 ALA A N 1
ATOM 715 C CA . ALA A 1 91 ? -23.605 5.902 25.267 1.00 94.12 91 ALA A CA 1
ATOM 716 C C . ALA A 1 91 ? -23.242 6.748 24.033 1.00 94.12 91 ALA A C 1
ATOM 718 O O . ALA A 1 91 ? -22.062 6.988 23.791 1.00 94.12 91 ALA A O 1
ATOM 719 N N . GLN A 1 92 ? -24.234 7.272 23.303 1.00 92.38 92 GLN A N 1
ATOM 720 C CA . GLN A 1 92 ? -24.022 8.143 22.139 1.00 92.38 92 GLN A CA 1
ATOM 721 C C . GLN A 1 92 ? -23.226 9.409 22.476 1.00 92.38 92 GLN A C 1
ATOM 723 O O . GLN A 1 92 ? -22.427 9.847 21.653 1.00 92.38 92 GLN A O 1
ATOM 728 N N . ALA A 1 93 ? -23.401 9.977 23.674 1.00 91.25 93 ALA A N 1
ATOM 729 C CA . ALA A 1 93 ? -22.628 11.135 24.127 1.00 91.25 93 ALA A CA 1
ATOM 730 C C . ALA A 1 93 ? -21.137 10.813 24.367 1.00 91.25 93 ALA A C 1
ATOM 732 O O . ALA A 1 93 ? -20.286 11.686 24.206 1.00 91.25 93 ALA A O 1
ATOM 733 N N . LEU A 1 94 ? -20.806 9.559 24.697 1.00 93.50 94 LEU A N 1
ATOM 734 C CA . LEU A 1 94 ? -19.433 9.101 24.953 1.00 93.50 94 LEU A CA 1
ATOM 735 C C . LEU A 1 94 ? -18.687 8.680 23.677 1.00 93.50 94 LEU A C 1
ATOM 737 O O . LEU A 1 94 ? -17.461 8.769 23.620 1.00 93.50 94 LEU A O 1
ATOM 741 N N . VAL A 1 95 ? -19.403 8.257 22.632 1.00 92.25 95 VAL A N 1
ATOM 742 C CA . VAL A 1 95 ? -18.820 7.863 21.337 1.00 92.25 95 VAL A CA 1
ATOM 743 C C . VAL A 1 95 ? -17.878 8.933 20.741 1.00 92.25 95 VAL A C 1
ATOM 745 O O . VAL A 1 95 ? -16.743 8.577 20.412 1.00 92.25 95 VAL A O 1
ATOM 748 N N . PRO A 1 96 ? -18.237 10.235 20.656 1.00 90.00 96 PRO A N 1
ATOM 749 C CA . PRO A 1 96 ? -17.329 11.260 20.138 1.00 90.00 96 PRO A CA 1
ATOM 750 C C . PRO A 1 96 ? -16.026 11.385 20.939 1.00 90.00 96 PRO A C 1
ATOM 752 O O . PRO A 1 96 ? -14.979 11.678 20.361 1.00 90.00 96 PRO A O 1
ATOM 755 N N . ILE A 1 97 ? -16.073 11.157 22.257 1.00 91.19 97 ILE A N 1
ATOM 756 C CA . ILE A 1 97 ? -14.894 11.202 23.134 1.00 91.19 97 ILE A CA 1
ATOM 757 C C . ILE A 1 97 ? -13.941 10.064 22.772 1.00 91.19 97 ILE A C 1
ATOM 759 O O . ILE A 1 97 ? -12.751 10.306 22.567 1.00 91.19 97 ILE A O 1
ATOM 763 N N . VAL A 1 98 ? -14.470 8.844 22.638 1.00 91.25 98 VAL A N 1
ATOM 764 C CA . VAL A 1 98 ? -13.685 7.670 22.238 1.00 91.25 98 VAL A CA 1
ATOM 765 C C . VAL A 1 98 ? -13.072 7.876 20.855 1.00 91.25 98 VAL A C 1
ATOM 767 O O . VAL A 1 98 ? -11.862 7.729 20.705 1.00 91.25 98 VAL A O 1
ATOM 770 N N . HIS A 1 99 ? -13.874 8.272 19.861 1.00 86.38 99 HIS A N 1
ATOM 771 C CA . HIS A 1 99 ? -13.381 8.515 18.502 1.00 86.38 99 HIS A CA 1
ATOM 772 C C . HIS A 1 99 ? -12.284 9.573 18.466 1.00 86.38 99 HIS A C 1
ATOM 774 O O . HIS A 1 99 ? -11.293 9.384 17.768 1.00 86.38 99 HIS A O 1
ATOM 780 N N . ARG A 1 100 ? -12.434 10.668 19.221 1.00 85.69 100 ARG A N 1
ATOM 781 C CA . ARG A 1 100 ? -11.400 11.700 19.323 1.00 85.69 100 ARG A CA 1
ATOM 782 C C . ARG A 1 100 ? -10.101 11.122 19.878 1.00 85.69 100 ARG A C 1
ATOM 784 O O . ARG A 1 100 ? -9.070 11.30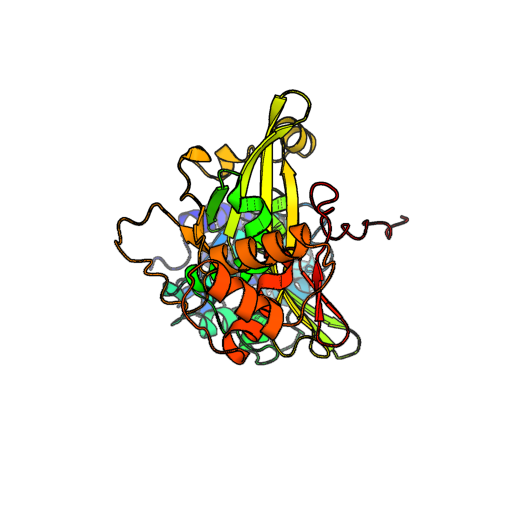0 19.252 1.00 85.69 100 ARG A O 1
ATOM 791 N N . ILE A 1 101 ? -10.153 10.392 20.993 1.00 88.56 101 ILE A N 1
ATOM 792 C CA . ILE A 1 101 ? -8.954 9.808 21.614 1.00 88.56 101 ILE A CA 1
ATOM 793 C C . ILE A 1 101 ? -8.263 8.813 20.671 1.00 88.56 101 ILE A C 1
ATOM 795 O O . ILE A 1 101 ? -7.047 8.871 20.505 1.00 88.56 101 ILE A O 1
ATOM 799 N N . VAL A 1 102 ? -9.022 7.925 20.021 1.00 83.88 102 VAL A N 1
ATOM 800 C CA . VAL A 1 102 ? -8.459 6.954 19.067 1.00 83.88 102 VAL A CA 1
ATOM 801 C C . VAL A 1 102 ? -7.866 7.665 17.852 1.00 83.88 102 VAL A C 1
ATOM 803 O O . VAL A 1 102 ? -6.726 7.391 17.487 1.00 83.88 102 VAL A O 1
ATOM 806 N N . ARG A 1 103 ? -8.580 8.633 17.270 1.00 79.19 103 ARG A N 1
ATOM 807 C CA . ARG A 1 103 ? -8.087 9.438 16.146 1.00 79.19 103 ARG A CA 1
ATOM 808 C C . ARG A 1 103 ? -6.804 10.183 16.498 1.00 79.19 103 ARG A C 1
ATOM 810 O O . ARG A 1 103 ? -5.846 10.125 15.739 1.00 79.19 103 ARG A O 1
ATOM 817 N N . ASP A 1 104 ? -6.786 10.872 17.634 1.00 80.69 104 ASP A N 1
ATOM 818 C CA . ASP A 1 104 ? -5.654 11.702 18.050 1.00 80.69 104 ASP A CA 1
ATOM 819 C C . ASP A 1 104 ? -4.432 10.832 18.418 1.00 80.69 104 ASP A C 1
ATOM 821 O O . ASP A 1 104 ? -3.296 11.284 18.306 1.00 80.69 104 ASP A O 1
ATOM 825 N N . SER A 1 105 ? -4.643 9.559 18.782 1.00 78.44 105 SER A N 1
ATOM 826 C CA . SER A 1 105 ? -3.559 8.576 18.939 1.00 78.44 105 SER A CA 1
ATOM 827 C C . SER A 1 105 ? -2.960 8.097 17.613 1.00 78.44 105 SER A C 1
ATOM 829 O O . SER A 1 105 ? -1.875 7.515 17.593 1.00 78.44 105 SER A O 1
ATOM 831 N N . GLY A 1 106 ? -3.696 8.274 16.515 1.00 74.50 106 GLY A N 1
ATOM 832 C CA . GLY A 1 106 ? -3.375 7.729 15.206 1.00 74.50 106 GLY A CA 1
ATOM 833 C C . GLY A 1 106 ? -3.397 6.202 15.127 1.00 74.50 106 GLY A C 1
ATOM 834 O O . GLY A 1 106 ? -3.006 5.640 14.119 1.00 74.50 106 GLY A O 1
ATOM 835 N N . LEU A 1 107 ? -3.804 5.470 16.158 1.00 77.44 107 LEU A N 1
ATOM 836 C CA . LEU A 1 107 ? -3.726 4.014 16.123 1.00 77.44 107 LEU A CA 1
ATOM 837 C C . LEU A 1 107 ? -4.731 3.415 15.120 1.00 77.44 107 LEU A C 1
ATOM 839 O O . LEU A 1 107 ? -5.917 3.736 15.149 1.00 77.44 107 LEU A O 1
ATOM 843 N N . ALA A 1 108 ? -4.264 2.497 14.275 1.00 78.75 108 ALA A N 1
ATOM 844 C CA . ALA A 1 108 ? -5.079 1.750 13.325 1.00 78.75 108 ALA A CA 1
ATOM 845 C C . ALA A 1 108 ? -4.582 0.304 13.178 1.00 78.75 108 ALA A C 1
ATOM 847 O O . ALA A 1 108 ? -3.441 -0.025 13.511 1.00 78.75 108 ALA A O 1
ATOM 848 N N . VAL A 1 109 ? -5.439 -0.569 12.651 1.00 80.25 109 VAL A N 1
ATOM 849 C CA . VAL A 1 109 ? -5.029 -1.918 12.244 1.00 80.25 109 VAL A CA 1
ATOM 850 C C . VAL A 1 109 ? -4.243 -1.829 10.940 1.00 80.25 109 VAL A C 1
ATOM 852 O O . VAL A 1 109 ? -4.699 -1.209 9.978 1.00 80.25 109 VAL A O 1
ATOM 855 N N . ASP A 1 110 ? -3.076 -2.468 10.893 1.00 82.69 110 ASP A N 1
ATOM 856 C CA . ASP A 1 110 ? -2.285 -2.569 9.668 1.00 82.69 110 ASP A CA 1
ATOM 857 C C . ASP A 1 110 ? -2.773 -3.750 8.819 1.00 82.69 110 ASP A C 1
ATOM 859 O O . ASP A 1 110 ? -2.228 -4.859 8.843 1.00 82.69 110 ASP A O 1
ATOM 863 N N . THR A 1 111 ? -3.847 -3.510 8.069 1.00 85.69 111 THR A N 1
ATOM 864 C CA . THR A 1 111 ? -4.436 -4.503 7.165 1.00 85.69 111 THR A CA 1
ATOM 865 C C . THR A 1 111 ? -3.497 -4.884 6.016 1.00 85.69 111 THR A C 1
ATOM 867 O O . THR A 1 111 ? -3.597 -5.994 5.494 1.00 85.69 111 THR A O 1
ATOM 870 N N . HIS A 1 112 ? -2.525 -4.040 5.657 1.00 87.25 112 HIS A N 1
ATOM 871 C CA . HIS A 1 112 ? -1.517 -4.357 4.642 1.00 87.25 112 HIS A CA 1
ATOM 872 C C . HIS A 1 112 ? -0.534 -5.412 5.130 1.00 87.25 112 HIS A C 1
ATOM 874 O O . HIS A 1 112 ? -0.202 -6.314 4.362 1.00 87.25 112 HIS A O 1
ATOM 880 N N . SER A 1 113 ? -0.104 -5.345 6.393 1.00 85.19 113 SER A N 1
ATOM 881 C CA . SER A 1 113 ? 0.705 -6.413 6.998 1.00 85.19 113 SER A CA 1
ATOM 882 C C . SER A 1 113 ? -0.051 -7.749 6.996 1.00 85.19 113 SER A C 1
ATOM 884 O O . SER A 1 113 ? 0.543 -8.785 6.714 1.00 85.19 113 SER A O 1
ATOM 886 N N . LEU A 1 114 ? -1.376 -7.746 7.191 1.00 87.06 114 LEU A N 1
ATOM 887 C CA . LEU A 1 114 ? -2.193 -8.965 7.080 1.00 87.06 114 LEU A CA 1
ATOM 888 C C . LEU A 1 114 ? -2.227 -9.553 5.656 1.00 87.06 114 LEU A C 1
ATOM 890 O O . LEU A 1 114 ? -2.389 -10.762 5.501 1.00 87.06 114 LEU A O 1
ATOM 894 N N . ILE A 1 115 ? -2.103 -8.720 4.619 1.00 89.56 115 ILE A N 1
ATOM 895 C CA . ILE A 1 115 ? -2.131 -9.157 3.214 1.00 89.56 115 ILE A CA 1
ATOM 896 C C . ILE A 1 115 ? -0.743 -9.595 2.732 1.00 89.56 115 ILE A C 1
ATOM 898 O O . ILE A 1 115 ? -0.633 -10.604 2.032 1.00 89.56 115 ILE A O 1
ATOM 902 N N . TYR A 1 116 ? 0.299 -8.826 3.054 1.00 88.88 116 TYR A N 1
ATOM 903 C CA . TYR A 1 116 ? 1.609 -8.943 2.410 1.00 88.88 116 TYR A CA 1
ATOM 904 C C . TYR A 1 116 ? 2.690 -9.596 3.269 1.00 88.88 116 TYR A C 1
ATOM 906 O O . TYR A 1 116 ? 3.645 -10.134 2.706 1.00 88.88 116 TYR A O 1
ATOM 914 N N . ASP A 1 117 ? 2.577 -9.559 4.597 1.00 86.94 117 ASP A N 1
ATOM 915 C CA . ASP A 1 117 ? 3.604 -10.144 5.455 1.00 86.94 117 ASP A CA 1
ATOM 916 C C . ASP A 1 117 ? 3.287 -11.617 5.724 1.00 86.94 117 ASP A C 1
ATOM 918 O O . ASP A 1 117 ? 2.235 -11.982 6.255 1.00 86.94 117 ASP A O 1
ATOM 922 N N . SER A 1 118 ? 4.239 -12.486 5.379 1.00 84.31 118 SER A N 1
ATOM 923 C CA . SER A 1 118 ? 4.097 -13.940 5.512 1.00 84.31 118 SER A CA 1
ATOM 924 C C . SER A 1 118 ? 3.824 -14.393 6.949 1.00 84.31 118 SER A C 1
ATOM 926 O O . SER A 1 118 ? 3.173 -15.413 7.159 1.00 84.31 118 SER A O 1
ATOM 928 N N . GLU A 1 119 ? 4.289 -13.622 7.935 1.00 86.62 119 GLU A N 1
ATOM 929 C CA . GLU A 1 119 ? 4.116 -13.889 9.368 1.00 86.62 119 GLU A CA 1
ATOM 930 C C . GLU A 1 119 ? 2.644 -13.890 9.805 1.00 86.62 119 GLU A C 1
ATOM 932 O O . GLU A 1 119 ? 2.282 -14.567 10.768 1.00 86.62 119 GLU A O 1
ATOM 937 N N . HIS A 1 120 ? 1.779 -13.177 9.079 1.00 86.19 120 HIS A N 1
ATOM 938 C CA . HIS A 1 120 ? 0.365 -13.046 9.420 1.00 86.19 120 HIS A CA 1
ATOM 939 C C . HIS A 1 120 ? -0.555 -13.931 8.578 1.00 86.19 120 HIS A C 1
ATOM 941 O O . HIS A 1 120 ? -1.744 -14.005 8.877 1.00 86.19 120 HIS A O 1
ATOM 947 N N . LEU A 1 121 ? -0.049 -14.661 7.576 1.00 83.69 121 LEU A N 1
ATOM 948 C CA . LEU A 1 121 ? -0.890 -15.472 6.682 1.00 83.69 121 LEU A CA 1
ATOM 949 C C . LEU A 1 121 ? -1.740 -16.509 7.431 1.00 83.69 121 LEU A C 1
ATOM 951 O O . LEU A 1 121 ? -2.887 -16.739 7.060 1.00 83.69 121 LEU A O 1
ATOM 955 N N . ALA A 1 122 ? -1.208 -17.096 8.508 1.00 86.69 122 ALA A N 1
ATOM 956 C CA . ALA A 1 122 ? -1.915 -18.102 9.304 1.00 86.69 122 ALA A CA 1
ATOM 957 C C . ALA A 1 122 ? -3.054 -17.526 10.168 1.00 86.69 122 ALA A C 1
ATOM 959 O O . ALA A 1 122 ? -3.968 -18.256 10.543 1.00 86.69 122 ALA A O 1
ATOM 960 N N . THR A 1 123 ? -3.002 -16.235 10.510 1.00 87.56 123 THR A N 1
ATOM 961 C CA . THR A 1 123 ? -3.990 -15.567 11.377 1.00 87.56 123 THR A CA 1
ATOM 962 C C . THR A 1 123 ? -4.826 -14.520 10.644 1.00 87.56 123 THR A C 1
ATOM 964 O O . THR A 1 123 ? -5.820 -14.051 11.201 1.00 87.56 123 THR A O 1
ATOM 967 N N . ARG A 1 124 ? -4.463 -14.183 9.400 1.00 89.25 124 ARG A N 1
ATOM 968 C CA . ARG A 1 124 ? -5.083 -13.161 8.549 1.00 89.25 124 ARG A CA 1
ATOM 969 C C . ARG A 1 124 ? -6.597 -13.266 8.535 1.00 89.25 124 ARG A C 1
ATOM 971 O O . ARG A 1 124 ? -7.272 -12.308 8.891 1.00 89.25 124 ARG A O 1
ATOM 978 N N . ASP A 1 125 ? -7.124 -14.422 8.149 1.00 88.62 125 ASP A N 1
ATOM 979 C CA . ASP A 1 125 ? -8.564 -14.581 7.936 1.00 88.62 125 ASP A CA 1
ATOM 980 C C . ASP A 1 125 ? -9.334 -14.478 9.260 1.00 88.62 125 ASP A C 1
ATOM 982 O O . ASP A 1 125 ? -10.420 -13.903 9.296 1.00 88.62 125 ASP A O 1
ATOM 986 N N . SER A 1 126 ? -8.750 -14.946 10.369 1.00 88.06 126 SER A N 1
ATOM 987 C CA . SER A 1 126 ? -9.327 -14.797 11.711 1.00 88.06 126 SER A CA 1
ATOM 988 C C . SER A 1 126 ? -9.346 -13.342 12.178 1.00 88.06 126 SER A C 1
ATOM 990 O O . SER A 1 126 ? -10.342 -12.897 12.747 1.00 88.06 126 SER A O 1
ATOM 992 N N . ILE A 1 127 ? -8.268 -12.590 11.930 1.00 86.69 127 ILE A N 1
ATOM 993 C CA . ILE A 1 127 ? -8.177 -11.170 12.292 1.00 86.69 127 ILE A CA 1
ATOM 994 C C . ILE A 1 127 ? -9.136 -10.345 11.430 1.00 86.69 127 ILE A C 1
ATOM 996 O O . ILE A 1 127 ? -9.911 -9.562 11.973 1.00 86.69 127 ILE A O 1
ATOM 1000 N N . LEU A 1 128 ? -9.147 -10.553 10.110 1.00 88.44 128 LEU A N 1
ATOM 1001 C CA . LEU A 1 128 ? -10.062 -9.858 9.202 1.00 88.44 128 LEU A CA 1
ATOM 1002 C C . LEU A 1 128 ? -11.521 -10.179 9.528 1.00 88.44 128 LEU A C 1
ATOM 1004 O O . LEU A 1 128 ? -12.335 -9.268 9.581 1.00 88.44 128 LEU A O 1
ATOM 1008 N N . LYS A 1 129 ? -11.841 -11.434 9.870 1.00 86.69 129 LYS A N 1
ATOM 1009 C CA . LYS A 1 129 ? -13.173 -11.814 10.361 1.00 86.69 129 LYS A CA 1
ATOM 1010 C C . LYS A 1 129 ? -13.553 -11.108 11.666 1.00 86.69 129 LYS A C 1
ATOM 1012 O O . LYS A 1 129 ? -14.729 -10.868 11.902 1.00 86.69 129 LYS A O 1
ATOM 1017 N N . ALA A 1 130 ? -12.590 -10.783 12.527 1.00 83.69 130 ALA A N 1
ATOM 1018 C CA . ALA A 1 130 ? -12.858 -10.030 13.752 1.00 83.69 130 ALA A CA 1
ATOM 1019 C C . ALA A 1 130 ? -13.132 -8.537 13.489 1.00 83.69 130 ALA A C 1
ATOM 1021 O O . ALA A 1 130 ? -13.789 -7.899 14.311 1.00 83.69 130 ALA A O 1
ATOM 1022 N N . ILE A 1 131 ? -12.625 -7.989 12.380 1.00 82.56 131 ILE A N 1
ATOM 1023 C CA . ILE A 1 131 ? -12.868 -6.613 11.895 1.00 82.56 131 ILE A CA 1
ATOM 1024 C C . ILE A 1 131 ? -14.151 -6.546 11.049 1.00 82.56 131 ILE A C 1
ATOM 1026 O O . ILE A 1 131 ? -14.728 -5.483 10.833 1.00 82.56 131 ILE A O 1
ATOM 1030 N N . ASP A 1 132 ? -14.625 -7.702 10.599 1.00 82.56 132 ASP A N 1
ATOM 1031 C CA . ASP A 1 132 ? -15.739 -7.822 9.682 1.00 82.56 132 ASP A CA 1
ATOM 1032 C C . ASP A 1 132 ? -17.112 -7.568 10.331 1.00 82.56 132 ASP A C 1
ATOM 1034 O O . ASP A 1 132 ? -17.540 -8.343 11.188 1.00 82.56 132 ASP A O 1
ATOM 1038 N N . ASP A 1 133 ? -17.838 -6.535 9.874 1.00 79.25 133 ASP A N 1
ATOM 1039 C CA . ASP A 1 133 ? -19.266 -6.391 10.191 1.00 79.25 133 ASP A CA 1
ATOM 1040 C C . ASP A 1 133 ? -20.160 -6.999 9.118 1.00 79.25 133 ASP A C 1
ATOM 1042 O O . ASP A 1 133 ? -20.489 -6.344 8.125 1.00 79.25 133 ASP A O 1
ATOM 1046 N N . VAL A 1 134 ? -20.639 -8.213 9.346 1.00 75.31 134 VAL A N 1
ATOM 1047 C CA . VAL A 1 134 ? -21.568 -8.884 8.430 1.00 75.31 134 VAL A CA 1
ATOM 1048 C C . VAL A 1 134 ? -22.816 -8.055 8.082 1.00 75.31 134 VAL A C 1
ATOM 1050 O O . VAL A 1 134 ? -23.353 -8.235 6.988 1.00 75.31 134 VAL A O 1
ATOM 1053 N N . ASP A 1 135 ? -23.236 -7.117 8.937 1.00 76.31 135 ASP A N 1
ATOM 1054 C CA . ASP A 1 135 ? -24.428 -6.290 8.725 1.00 76.31 135 ASP A CA 1
ATOM 1055 C C . ASP A 1 135 ? -24.183 -5.074 7.805 1.00 76.31 135 ASP A C 1
ATOM 1057 O O . ASP A 1 135 ? -25.140 -4.480 7.297 1.00 76.31 135 ASP A O 1
ATOM 1061 N N . PHE A 1 136 ? -22.925 -4.703 7.525 1.00 76.44 136 PHE A N 1
ATOM 1062 C CA . PHE A 1 136 ? -22.593 -3.580 6.634 1.00 76.44 136 PHE A CA 1
ATOM 1063 C C . PHE A 1 136 ? -21.702 -3.986 5.469 1.00 76.44 136 PHE A C 1
ATOM 1065 O O . PHE A 1 136 ? -20.876 -4.884 5.567 1.00 76.44 136 PHE A O 1
ATOM 1072 N N . VAL A 1 137 ? -21.823 -3.269 4.350 1.00 81.62 137 VAL A N 1
ATOM 1073 C CA . VAL A 1 137 ? -20.869 -3.376 3.235 1.00 81.62 137 VAL A CA 1
ATOM 1074 C C . VAL A 1 137 ? -19.477 -2.972 3.741 1.00 81.62 137 VAL A C 1
ATOM 1076 O O . VAL A 1 137 ? -19.381 -1.918 4.383 1.00 81.62 137 VAL A O 1
ATOM 1079 N N . PRO A 1 138 ? -18.418 -3.761 3.470 1.00 85.50 138 PRO A N 1
ATOM 1080 C CA . PRO A 1 138 ? -17.074 -3.407 3.904 1.00 85.50 138 PRO A CA 1
ATOM 1081 C C . PRO A 1 138 ? -16.627 -2.096 3.251 1.00 85.50 138 PRO A C 1
ATOM 1083 O O . PRO A 1 138 ? -17.100 -1.734 2.180 1.00 85.50 138 PRO A O 1
ATOM 1086 N N . HIS A 1 139 ? -15.710 -1.384 3.896 1.00 82.81 139 HIS A N 1
ATOM 1087 C CA . HIS A 1 139 ? -15.054 -0.199 3.322 1.00 82.81 139 HIS A CA 1
ATOM 1088 C C . HIS A 1 139 ? -13.591 -0.463 2.965 1.00 82.81 139 HIS A C 1
ATOM 1090 O O . HIS A 1 139 ? -12.987 0.307 2.228 1.00 82.81 139 HIS A O 1
ATOM 1096 N N . GLN A 1 140 ? -13.040 -1.572 3.455 1.00 88.38 140 GLN A N 1
ATOM 1097 C CA . GLN A 1 140 ? -11.675 -2.012 3.207 1.00 88.38 140 GLN A CA 1
ATOM 1098 C C . GLN A 1 140 ? -11.674 -3.129 2.165 1.00 88.38 140 GLN A C 1
ATOM 1100 O O . GLN A 1 140 ? -12.490 -4.055 2.232 1.00 88.38 140 GLN A O 1
ATOM 1105 N N . ALA A 1 141 ? -10.737 -3.069 1.221 1.00 91.88 141 ALA A N 1
ATOM 1106 C CA . ALA A 1 141 ? -10.519 -4.145 0.265 1.00 91.88 141 ALA A CA 1
ATOM 1107 C C . ALA A 1 141 ? -10.100 -5.433 0.983 1.00 91.88 141 ALA A C 1
ATOM 1109 O O . ALA A 1 141 ? -10.555 -6.508 0.601 1.00 91.88 141 ALA A O 1
ATOM 1110 N N . SER A 1 142 ? -9.288 -5.334 2.041 1.00 92.00 142 SER A N 1
ATOM 1111 C CA . SER A 1 142 ? -8.869 -6.469 2.880 1.00 92.00 142 SER A CA 1
ATOM 1112 C C . SER A 1 142 ? -10.053 -7.266 3.438 1.00 92.00 142 SER A C 1
ATOM 1114 O O . SER A 1 142 ? -10.120 -8.484 3.265 1.00 92.00 142 SER A O 1
ATOM 1116 N N . VAL A 1 143 ? -11.034 -6.583 4.030 1.00 90.44 143 VAL A N 1
ATOM 1117 C CA . VAL A 1 143 ? -12.263 -7.205 4.545 1.00 90.44 143 VAL A CA 1
ATOM 1118 C C . VAL A 1 143 ? -13.141 -7.723 3.400 1.00 90.44 143 VAL A C 1
ATOM 1120 O O . VAL A 1 143 ? -13.657 -8.836 3.468 1.00 90.44 143 VAL A O 1
ATOM 1123 N N . ALA A 1 144 ? -13.264 -6.978 2.296 1.00 92.44 144 ALA A N 1
ATOM 1124 C CA . ALA A 1 144 ? -14.010 -7.438 1.122 1.00 92.44 144 ALA A CA 1
ATOM 1125 C C . ALA A 1 144 ? -13.426 -8.730 0.510 1.00 92.44 144 ALA A C 1
ATOM 1127 O O . ALA A 1 144 ? -14.186 -9.601 0.084 1.00 92.44 144 ALA A O 1
ATOM 1128 N N . MET A 1 145 ? -12.098 -8.891 0.509 1.00 93.62 145 MET A N 1
ATOM 1129 C CA . MET A 1 145 ? -11.429 -10.135 0.110 1.00 93.62 145 MET A CA 1
ATOM 1130 C C . MET A 1 145 ? -11.771 -11.291 1.054 1.00 93.62 145 MET A C 1
ATOM 1132 O O . MET A 1 145 ? -12.104 -12.380 0.588 1.00 93.62 145 MET A O 1
ATOM 1136 N N . GLN A 1 146 ? -11.757 -11.050 2.369 1.00 91.94 146 GLN A N 1
ATOM 1137 C CA . GLN A 1 146 ? -12.124 -12.062 3.365 1.00 91.94 146 GLN A CA 1
ATOM 1138 C C . GLN A 1 146 ? -13.580 -12.532 3.204 1.00 91.94 146 GLN A C 1
ATOM 1140 O O . GLN A 1 146 ? -13.859 -13.718 3.381 1.00 91.94 146 GLN A O 1
ATOM 1145 N N . ARG A 1 147 ? -14.495 -11.645 2.795 1.00 91.62 147 ARG A N 1
ATOM 1146 C CA . ARG A 1 147 ? -15.885 -12.005 2.467 1.00 91.62 147 ARG A CA 1
ATOM 1147 C C . ARG A 1 147 ? -16.064 -12.697 1.115 1.00 91.62 147 ARG A C 1
ATOM 1149 O O . ARG A 1 147 ? -17.184 -13.066 0.770 1.00 91.62 147 ARG A O 1
ATOM 1156 N N . GLY A 1 148 ? -15.006 -12.822 0.316 1.00 91.88 148 GLY A N 1
ATOM 1157 C CA . GLY A 1 148 ? -15.092 -13.329 -1.054 1.00 91.88 148 GLY A CA 1
ATOM 1158 C C . GLY A 1 148 ? -15.768 -12.367 -2.039 1.00 91.88 148 GLY A C 1
ATOM 1159 O O . GLY A 1 148 ? -16.159 -12.791 -3.122 1.00 91.88 148 GLY A O 1
ATOM 1160 N N . LEU A 1 149 ? -15.905 -11.081 -1.691 1.00 92.12 149 LEU A N 1
ATOM 1161 C CA . LEU A 1 149 ? -16.418 -10.036 -2.592 1.00 92.12 149 LEU A CA 1
ATOM 1162 C C . LEU A 1 149 ? -15.348 -9.536 -3.570 1.00 92.12 149 LEU A C 1
ATOM 1164 O O . LEU A 1 149 ? -15.670 -8.952 -4.602 1.00 92.12 149 LEU A O 1
ATOM 1168 N N . LEU A 1 150 ? -14.075 -9.750 -3.239 1.00 93.12 150 LEU A N 1
ATOM 1169 C CA . LEU A 1 150 ? -12.927 -9.495 -4.100 1.00 93.12 150 LEU A CA 1
ATOM 1170 C C . LEU A 1 150 ? -12.019 -10.729 -4.119 1.00 93.12 150 LEU A C 1
ATOM 1172 O O . LEU A 1 150 ? -11.870 -11.389 -3.090 1.00 93.12 150 LEU A O 1
ATOM 1176 N N . PRO A 1 151 ? -11.343 -11.023 -5.241 1.00 92.12 151 PRO A N 1
ATOM 1177 C CA . PRO A 1 151 ? -10.247 -11.979 -5.223 1.00 92.12 151 PRO A CA 1
ATOM 1178 C C . PRO A 1 151 ? -9.052 -11.397 -4.456 1.00 92.12 151 PRO A C 1
ATOM 1180 O O . PRO A 1 151 ? -8.799 -10.191 -4.505 1.00 92.12 151 PRO A O 1
ATOM 1183 N N . TYR A 1 152 ? -8.259 -12.253 -3.815 1.00 90.00 152 TYR A N 1
ATOM 1184 C CA . TYR A 1 152 ? -6.943 -11.844 -3.318 1.00 90.00 152 TYR A CA 1
ATOM 1185 C C . TYR A 1 152 ? -5.999 -11.519 -4.493 1.00 90.00 152 TYR A C 1
ATOM 1187 O O . TYR A 1 152 ? -6.081 -12.173 -5.539 1.00 90.00 152 TYR A O 1
ATOM 1195 N N . PRO A 1 153 ? -5.085 -10.537 -4.357 1.00 88.06 153 PRO A N 1
ATOM 1196 C CA . PRO A 1 153 ? -4.005 -10.345 -5.314 1.00 88.06 153 PRO A CA 1
ATOM 1197 C C . PRO A 1 153 ? -3.191 -11.633 -5.457 1.00 88.06 153 PRO A C 1
ATOM 1199 O O . PRO A 1 153 ? -2.800 -12.239 -4.463 1.00 88.06 153 PRO A O 1
ATOM 1202 N N . ALA A 1 154 ? -2.905 -12.038 -6.695 1.00 80.25 154 ALA A N 1
ATOM 1203 C CA . ALA A 1 154 ? -2.119 -13.245 -6.964 1.00 80.25 154 ALA A CA 1
ATOM 1204 C C . ALA A 1 154 ? -0.656 -13.132 -6.494 1.00 80.25 154 ALA A C 1
ATOM 1206 O O . ALA A 1 154 ? 0.026 -14.142 -6.371 1.00 80.25 154 ALA A O 1
ATOM 1207 N N . ARG A 1 155 ? -0.181 -11.901 -6.280 1.00 75.25 155 ARG A N 1
ATOM 1208 C CA . ARG A 1 155 ? 1.210 -11.533 -6.013 1.00 75.25 155 ARG A CA 1
ATOM 1209 C C . ARG A 1 155 ? 1.274 -10.749 -4.713 1.00 75.25 155 ARG A C 1
ATOM 1211 O O . ARG A 1 155 ? 0.802 -9.614 -4.654 1.00 75.25 155 ARG A O 1
ATOM 1218 N N . THR A 1 156 ? 1.822 -11.356 -3.668 1.00 80.31 156 THR A N 1
ATOM 1219 C CA . THR A 1 156 ? 1.845 -10.764 -2.319 1.00 80.31 156 THR A CA 1
ATOM 1220 C C . THR A 1 156 ? 3.255 -10.511 -1.807 1.00 80.31 156 THR A C 1
ATOM 1222 O O . THR A 1 156 ? 3.440 -9.645 -0.949 1.00 80.31 156 THR A O 1
ATOM 1225 N N . SER A 1 157 ? 4.271 -11.176 -2.365 1.00 86.31 157 SER A N 1
ATOM 1226 C CA . SER A 1 157 ? 5.657 -10.936 -1.968 1.00 86.31 157 SER A CA 1
ATOM 1227 C C . SER A 1 157 ? 6.152 -9.560 -2.434 1.00 86.31 157 SER A C 1
ATOM 1229 O O . SER A 1 157 ? 5.609 -8.933 -3.347 1.00 86.31 157 SER A O 1
ATOM 1231 N N . LEU A 1 158 ? 7.202 -9.038 -1.795 1.00 86.88 158 LEU A N 1
ATOM 1232 C CA . LEU A 1 158 ? 7.806 -7.772 -2.219 1.00 86.88 158 LEU A CA 1
ATOM 1233 C C . LEU A 1 158 ? 8.394 -7.856 -3.635 1.00 86.88 158 LEU A C 1
ATOM 1235 O O . LEU A 1 158 ? 8.219 -6.919 -4.407 1.00 86.88 158 LEU A O 1
ATOM 1239 N N . GLU A 1 159 ? 9.041 -8.969 -3.979 1.00 83.94 159 GLU A N 1
ATOM 1240 C CA . GLU A 1 159 ? 9.624 -9.185 -5.307 1.00 83.94 159 GLU A CA 1
ATOM 1241 C C . GLU A 1 159 ? 8.554 -9.161 -6.402 1.00 83.94 159 GLU A C 1
ATOM 1243 O O . GLU A 1 159 ? 8.693 -8.444 -7.392 1.00 83.94 159 GLU A O 1
ATOM 1248 N N . GLU A 1 160 ? 7.448 -9.878 -6.205 1.00 84.06 160 GLU A N 1
ATOM 1249 C CA . GLU A 1 160 ? 6.365 -9.908 -7.188 1.00 84.06 160 GLU A CA 1
ATOM 1250 C C . GLU A 1 160 ? 5.691 -8.539 -7.343 1.00 84.06 160 GLU A C 1
ATOM 1252 O O . GLU A 1 160 ? 5.399 -8.117 -8.461 1.00 84.06 160 GLU A O 1
ATOM 1257 N N . ARG A 1 161 ? 5.496 -7.804 -6.240 1.00 87.69 161 ARG A N 1
ATOM 1258 C CA . ARG A 1 161 ? 4.928 -6.447 -6.293 1.00 87.69 161 ARG A CA 1
ATOM 1259 C C . ARG A 1 161 ? 5.870 -5.459 -6.984 1.00 87.69 161 ARG A C 1
ATOM 1261 O O . ARG A 1 161 ? 5.416 -4.608 -7.746 1.00 87.69 161 ARG A O 1
ATOM 1268 N N . LEU A 1 162 ? 7.181 -5.576 -6.767 1.00 85.94 162 LEU A N 1
ATOM 1269 C CA . LEU A 1 162 ? 8.185 -4.806 -7.506 1.00 85.94 162 LEU A CA 1
ATOM 1270 C C . LEU A 1 162 ? 8.168 -5.153 -8.999 1.00 85.94 162 LEU A C 1
ATOM 1272 O O . LEU A 1 162 ? 8.267 -4.253 -9.835 1.00 85.94 162 LEU A O 1
ATOM 1276 N N . HIS A 1 163 ? 7.991 -6.431 -9.341 1.00 80.00 163 HIS A N 1
ATOM 1277 C CA . HIS A 1 163 ? 7.832 -6.874 -10.723 1.00 80.00 163 HIS A CA 1
ATOM 1278 C C . HIS A 1 163 ? 6.583 -6.270 -11.384 1.00 80.00 163 HIS A C 1
ATOM 1280 O O . HIS A 1 163 ? 6.666 -5.856 -12.538 1.00 80.00 163 HIS A O 1
ATOM 1286 N N . ASP A 1 164 ? 5.464 -6.145 -10.665 1.00 81.06 164 ASP A N 1
ATOM 1287 C CA . ASP A 1 164 ? 4.236 -5.522 -11.186 1.00 81.06 164 ASP A CA 1
ATOM 1288 C C . ASP A 1 164 ? 4.367 -4.012 -11.420 1.00 81.06 164 ASP A C 1
ATOM 1290 O O . ASP A 1 164 ? 3.783 -3.469 -12.358 1.00 81.06 164 ASP A O 1
ATOM 1294 N N . VAL A 1 165 ? 5.146 -3.321 -10.585 1.00 84.25 165 VAL A N 1
ATOM 1295 C CA . VAL A 1 165 ? 5.378 -1.872 -10.706 1.00 84.25 165 VAL A CA 1
ATOM 1296 C C . VAL A 1 165 ? 6.384 -1.540 -11.810 1.00 84.25 165 VAL A C 1
ATOM 1298 O O . VAL A 1 165 ? 6.303 -0.477 -12.432 1.00 84.25 165 VAL A O 1
ATOM 1301 N N . ALA A 1 166 ? 7.324 -2.444 -12.087 1.00 80.31 166 ALA A N 1
ATOM 1302 C CA . ALA A 1 166 ? 8.447 -2.193 -12.982 1.00 80.31 166 ALA A CA 1
ATOM 1303 C C . ALA A 1 166 ? 8.067 -1.684 -14.388 1.00 80.31 166 ALA A C 1
ATOM 1305 O O . ALA A 1 166 ? 8.643 -0.677 -14.813 1.00 80.31 166 ALA A O 1
ATOM 1306 N N . PRO A 1 167 ? 7.083 -2.274 -15.101 1.00 74.44 167 PRO A N 1
ATOM 1307 C CA . PRO A 1 167 ? 6.733 -1.845 -16.452 1.00 74.44 167 PRO A CA 1
ATOM 1308 C C . PRO A 1 167 ? 6.195 -0.412 -16.526 1.00 74.44 167 PRO A C 1
ATOM 1310 O O . PRO A 1 167 ? 6.222 0.204 -17.593 1.00 74.44 167 PRO A O 1
ATOM 1313 N N . VAL A 1 168 ? 5.729 0.132 -15.398 1.00 73.31 168 VAL A N 1
ATOM 1314 C CA . VAL A 1 168 ? 5.218 1.501 -15.313 1.00 73.31 168 VAL A CA 1
ATOM 1315 C C . VAL A 1 168 ? 6.352 2.528 -15.181 1.00 73.31 168 VAL A C 1
ATOM 1317 O O . VAL A 1 168 ? 6.185 3.655 -15.645 1.00 73.31 168 VAL A O 1
ATOM 1320 N N . TYR A 1 169 ? 7.514 2.151 -14.623 1.00 70.81 169 TYR A N 1
ATOM 1321 C CA . TYR A 1 169 ? 8.526 3.112 -14.153 1.00 70.81 169 TYR A CA 1
ATOM 1322 C C . TYR A 1 169 ? 9.987 2.835 -14.472 1.00 70.81 169 TYR A C 1
ATOM 1324 O O . TYR A 1 169 ? 10.832 3.688 -14.200 1.00 70.81 169 TYR A O 1
ATOM 1332 N N . CYS A 1 170 ? 10.342 1.692 -15.048 1.00 69.19 170 CYS A N 1
ATOM 1333 C CA . CYS A 1 170 ? 11.749 1.410 -15.338 1.00 69.19 170 CYS A CA 1
ATOM 1334 C C . CYS A 1 170 ? 12.425 2.484 -16.222 1.00 69.19 170 CYS A C 1
ATOM 1336 O O . CYS A 1 170 ? 13.642 2.645 -16.144 1.00 69.19 170 CYS A O 1
ATOM 1338 N N . GLY A 1 171 ? 11.655 3.279 -16.981 1.00 63.47 171 GLY A N 1
ATOM 1339 C CA . GLY A 1 171 ? 12.153 4.466 -17.691 1.00 63.47 171 GLY A CA 1
ATOM 1340 C C . GLY A 1 171 ? 12.638 5.612 -16.785 1.00 63.47 171 GLY A C 1
ATOM 1341 O O . GLY A 1 171 ? 13.636 6.250 -17.113 1.00 63.47 171 GLY A O 1
ATOM 1342 N N . GLU A 1 172 ? 11.989 5.842 -15.639 1.00 63.88 172 GLU A N 1
ATOM 1343 C CA . GLU A 1 172 ? 12.381 6.860 -14.646 1.00 63.88 172 GLU A CA 1
ATOM 1344 C C . GLU A 1 172 ? 13.583 6.395 -13.808 1.00 63.88 172 GLU A C 1
ATOM 1346 O O . GLU A 1 172 ? 14.483 7.171 -13.482 1.00 63.88 172 GLU A O 1
ATOM 1351 N N . PHE A 1 173 ? 13.632 5.097 -13.500 1.00 65.62 173 PHE A N 1
ATOM 1352 C CA . PHE A 1 173 ? 14.652 4.507 -12.631 1.00 65.62 173 PHE A CA 1
ATOM 1353 C C . PHE A 1 173 ? 15.991 4.248 -13.318 1.00 65.62 173 PHE A C 1
ATOM 1355 O O . PHE A 1 173 ? 17.028 4.286 -12.665 1.00 65.62 173 PHE A O 1
ATOM 1362 N N . GLY A 1 174 ? 16.006 4.013 -14.634 1.00 62.34 174 GLY A N 1
ATOM 1363 C CA . GLY A 1 174 ? 17.237 3.677 -15.360 1.00 62.34 174 GLY A CA 1
ATOM 1364 C C . GLY A 1 174 ? 18.321 4.764 -15.332 1.00 62.34 174 GLY A C 1
ATOM 1365 O O . GLY A 1 174 ? 19.458 4.494 -15.711 1.00 62.34 174 GLY A O 1
ATOM 1366 N N . LYS A 1 175 ? 17.989 5.989 -14.897 1.00 67.38 175 LYS A N 1
ATOM 1367 C CA . LYS A 1 175 ? 18.900 7.149 -14.885 1.00 67.38 175 LYS A CA 1
ATOM 1368 C C . LYS A 1 175 ? 19.094 7.787 -13.510 1.00 67.38 175 LYS A C 1
ATOM 1370 O O . LYS A 1 175 ? 19.923 8.684 -13.387 1.00 67.38 175 LYS A O 1
ATOM 1375 N N . ARG A 1 176 ? 18.327 7.376 -12.500 1.00 80.38 176 ARG A N 1
ATOM 1376 C CA . ARG A 1 176 ? 18.280 8.035 -11.189 1.00 80.38 176 ARG A CA 1
ATOM 1377 C C . ARG A 1 176 ? 18.576 7.029 -10.089 1.00 80.38 176 ARG A C 1
ATOM 1379 O O . ARG A 1 176 ? 18.200 5.864 -10.186 1.00 80.38 176 ARG A O 1
ATOM 1386 N N . THR A 1 177 ? 19.238 7.475 -9.029 1.00 87.19 177 THR A N 1
ATOM 1387 C CA . THR A 1 177 ? 19.346 6.662 -7.817 1.00 87.19 177 THR A CA 1
ATOM 1388 C C . THR A 1 177 ? 17.977 6.623 -7.148 1.00 87.19 177 THR A C 1
ATOM 1390 O O . THR A 1 177 ? 17.379 7.668 -6.914 1.00 87.19 177 THR A O 1
ATOM 1393 N N . ALA A 1 178 ? 17.474 5.423 -6.876 1.00 89.38 178 ALA A N 1
ATOM 1394 C CA . ALA A 1 178 ? 16.172 5.201 -6.270 1.00 89.38 178 ALA A CA 1
ATOM 1395 C C . ALA A 1 178 ? 16.317 4.250 -5.082 1.00 89.38 178 ALA A C 1
ATOM 1397 O O . ALA A 1 178 ? 17.140 3.334 -5.113 1.00 89.38 178 ALA A O 1
ATOM 1398 N N . TYR A 1 179 ? 15.502 4.459 -4.058 1.00 92.31 179 TYR A N 1
ATOM 1399 C CA . TYR A 1 179 ? 15.555 3.740 -2.792 1.00 92.31 179 TYR A CA 1
ATOM 1400 C C . TYR A 1 179 ? 14.176 3.214 -2.418 1.00 92.31 179 TYR A C 1
ATOM 1402 O O . TYR A 1 179 ? 13.167 3.848 -2.718 1.00 92.31 179 TYR A O 1
ATOM 1410 N N . LEU A 1 180 ? 14.115 2.051 -1.778 1.00 92.31 180 LEU A N 1
ATOM 1411 C CA . LEU A 1 180 ? 12.867 1.432 -1.361 1.00 92.31 180 LEU A CA 1
ATOM 1412 C C . LEU A 1 180 ? 12.607 1.711 0.114 1.00 92.31 180 LEU A C 1
ATOM 1414 O O . LEU A 1 180 ? 13.341 1.243 0.979 1.00 92.31 180 LEU A O 1
ATOM 1418 N N . TRP A 1 181 ? 11.494 2.370 0.406 1.00 92.44 181 TRP A N 1
ATOM 1419 C CA . TRP A 1 181 ? 10.982 2.488 1.762 1.00 92.44 181 TRP A CA 1
ATOM 1420 C C . TRP A 1 181 ? 9.778 1.563 1.952 1.00 92.44 181 TRP A C 1
ATOM 1422 O O . TRP A 1 181 ? 8.747 1.716 1.298 1.00 92.44 181 TRP A O 1
ATOM 1432 N N . ARG A 1 182 ? 9.912 0.562 2.827 1.00 90.56 182 ARG A N 1
ATOM 1433 C CA . ARG A 1 182 ? 8.833 -0.379 3.174 1.00 90.56 182 ARG A CA 1
ATOM 1434 C C . ARG A 1 182 ? 7.977 0.186 4.303 1.00 90.56 182 ARG A C 1
ATOM 1436 O O . ARG A 1 182 ? 8.520 0.843 5.184 1.00 90.56 182 ARG A O 1
ATOM 1443 N N . LYS A 1 183 ? 6.680 -0.146 4.307 1.00 85.62 183 LYS A N 1
ATOM 1444 C CA . LYS A 1 183 ? 5.717 0.304 5.329 1.00 85.62 183 LYS A CA 1
ATOM 1445 C C . LYS A 1 183 ? 5.753 1.830 5.520 1.00 85.62 183 LYS A C 1
ATOM 1447 O O . LYS A 1 183 ? 6.044 2.302 6.618 1.00 85.62 183 LYS A O 1
ATOM 1452 N N . PRO A 1 184 ? 5.540 2.605 4.441 1.00 84.81 184 PRO A N 1
ATOM 1453 C CA . PRO A 1 184 ? 5.665 4.050 4.509 1.00 84.81 184 PRO A CA 1
ATOM 1454 C C . PRO A 1 184 ? 4.626 4.629 5.474 1.00 84.81 184 PRO A C 1
ATOM 1456 O O . PRO A 1 184 ? 3.494 4.154 5.572 1.00 84.81 184 PRO A O 1
ATOM 1459 N N . SER A 1 185 ? 5.036 5.668 6.190 1.00 80.69 185 SER A N 1
ATOM 1460 C CA . SER A 1 185 ? 4.195 6.375 7.154 1.00 80.69 185 SER A CA 1
ATOM 1461 C C . SER A 1 185 ? 3.012 7.073 6.469 1.00 80.69 185 SER A C 1
ATOM 1463 O O . SER A 1 185 ? 3.179 7.624 5.387 1.00 80.69 185 SER A O 1
ATOM 1465 N N . THR A 1 186 ? 1.834 7.149 7.100 1.00 75.75 186 THR A N 1
ATOM 1466 C CA . THR A 1 186 ? 0.737 8.008 6.592 1.00 75.75 186 THR A CA 1
ATOM 1467 C C . THR A 1 186 ? 0.892 9.477 6.983 1.00 75.75 186 THR A C 1
ATOM 1469 O O . THR A 1 186 ? 0.039 10.285 6.637 1.00 75.75 186 THR A O 1
ATOM 1472 N N . GLN A 1 187 ? 1.939 9.836 7.735 1.00 76.38 187 GLN A N 1
ATOM 1473 C CA . GLN A 1 187 ? 2.134 11.203 8.237 1.00 76.38 187 GLN A CA 1
ATOM 1474 C C . GLN A 1 187 ? 2.509 12.210 7.137 1.00 76.38 187 GLN A C 1
ATOM 1476 O O . GLN A 1 187 ? 2.469 13.413 7.377 1.00 76.38 187 GLN A O 1
ATOM 1481 N N . ILE A 1 188 ? 2.879 11.726 5.947 1.00 77.69 188 ILE A N 1
ATOM 1482 C CA . ILE A 1 188 ? 3.010 12.536 4.735 1.00 77.69 188 ILE A CA 1
ATOM 1483 C C . ILE A 1 188 ? 1.889 12.113 3.794 1.00 77.69 188 ILE A C 1
ATOM 1485 O O . ILE A 1 188 ? 1.828 10.950 3.380 1.00 77.69 188 ILE A O 1
ATOM 1489 N N . ARG A 1 189 ? 1.049 13.061 3.368 1.00 76.06 189 ARG A N 1
ATOM 1490 C CA . ARG A 1 189 ? -0.100 12.785 2.489 1.00 76.06 189 ARG A CA 1
ATOM 1491 C C . ARG A 1 189 ? 0.296 12.084 1.187 1.00 76.06 189 ARG A C 1
ATOM 1493 O O . ARG A 1 189 ? -0.462 11.289 0.633 1.00 76.06 189 ARG A O 1
ATOM 1500 N N . ALA A 1 190 ? 1.501 12.361 0.694 1.00 76.62 190 ALA A N 1
ATOM 1501 C CA . ALA A 1 190 ? 2.046 11.744 -0.511 1.00 76.62 190 ALA A CA 1
ATOM 1502 C C . ALA A 1 190 ? 2.216 10.218 -0.431 1.00 76.62 190 ALA A C 1
ATOM 1504 O O . ALA A 1 190 ? 2.309 9.535 -1.456 1.00 76.62 190 ALA A O 1
ATOM 1505 N N . LEU A 1 191 ? 2.267 9.681 0.784 1.00 83.56 191 LEU A N 1
ATOM 1506 C CA . LEU A 1 191 ? 2.480 8.268 1.058 1.00 83.56 191 LEU A CA 1
ATOM 1507 C C . LEU A 1 191 ? 1.168 7.509 1.247 1.00 83.56 191 LEU A C 1
ATOM 1509 O O . LEU A 1 191 ? 1.157 6.294 1.068 1.00 83.56 191 LEU A O 1
ATOM 1513 N N . THR A 1 192 ? 0.055 8.206 1.515 1.00 81.88 192 THR A N 1
ATOM 1514 C CA . THR A 1 192 ? -1.275 7.606 1.712 1.00 81.88 192 THR A CA 1
ATOM 1515 C C . THR A 1 192 ? -1.645 6.568 0.649 1.00 81.88 192 THR A C 1
ATOM 1517 O O . THR A 1 192 ? -2.102 5.494 1.031 1.00 81.88 192 THR A O 1
ATOM 1520 N N . PRO A 1 193 ? -1.401 6.787 -0.662 1.00 86.12 193 PRO A N 1
ATOM 1521 C CA . PRO A 1 193 ? -1.712 5.779 -1.674 1.00 86.12 193 PRO A CA 1
ATOM 1522 C C . PRO A 1 193 ? -1.014 4.437 -1.417 1.00 86.12 193 PRO A C 1
ATOM 1524 O O . PRO A 1 193 ? -1.641 3.389 -1.531 1.00 86.12 193 PRO A O 1
ATOM 1527 N N . ALA A 1 194 ? 0.255 4.437 -0.993 1.00 87.94 194 ALA A N 1
ATOM 1528 C CA . ALA A 1 194 ? 1.011 3.204 -0.756 1.00 87.94 194 ALA A CA 1
ATOM 1529 C C . ALA A 1 194 ? 0.414 2.337 0.366 1.00 87.94 194 ALA A C 1
ATOM 1531 O O . ALA A 1 194 ? 0.676 1.136 0.409 1.00 87.94 194 ALA A O 1
ATOM 1532 N N . VAL A 1 195 ? -0.415 2.919 1.229 1.00 86.44 195 VAL A N 1
ATOM 1533 C CA . VAL A 1 195 ? -1.087 2.266 2.361 1.00 86.44 195 VAL A CA 1
ATOM 1534 C C . VAL A 1 195 ? -2.611 2.399 2.272 1.00 86.44 195 VAL A C 1
ATOM 1536 O O . VAL A 1 195 ? -3.318 2.286 3.270 1.00 86.44 195 VAL A O 1
ATOM 1539 N N . GLU A 1 196 ? -3.137 2.624 1.067 1.00 87.19 196 GLU A N 1
ATOM 1540 C CA . GLU A 1 196 ? -4.573 2.677 0.811 1.00 87.19 196 GLU A CA 1
ATOM 1541 C C . GLU A 1 196 ? -5.194 1.275 0.905 1.00 87.19 196 GLU A C 1
ATOM 1543 O O . GLU A 1 196 ? -4.624 0.301 0.416 1.00 87.19 196 GLU A O 1
ATOM 1548 N N . ASP A 1 197 ? -6.363 1.158 1.523 1.00 89.56 197 ASP A N 1
ATOM 1549 C CA . ASP A 1 197 ? -7.145 -0.080 1.587 1.00 89.56 197 ASP A CA 1
ATOM 1550 C C . ASP A 1 197 ? -8.625 0.290 1.521 1.00 89.56 197 ASP A C 1
ATOM 1552 O O . ASP A 1 197 ? -9.268 0.492 2.549 1.00 89.56 197 ASP A O 1
ATOM 1556 N N . SER A 1 198 ? -9.136 0.465 0.302 1.00 90.31 198 SER A N 1
ATOM 1557 C CA . SER A 1 198 ? -10.482 0.982 0.065 1.00 90.31 198 SER A CA 1
ATOM 1558 C C . SER A 1 198 ? -11.299 0.058 -0.832 1.00 90.31 198 SER A C 1
ATOM 1560 O O . SER A 1 198 ? -10.814 -0.498 -1.821 1.00 90.31 198 SER A O 1
ATOM 1562 N N . TYR A 1 199 ? -12.572 -0.094 -0.487 1.00 90.75 199 TYR A N 1
ATOM 1563 C CA . TYR A 1 199 ? -13.579 -0.815 -1.247 1.00 90.75 199 TYR A CA 1
ATOM 1564 C C . TYR A 1 199 ? -14.872 -0.010 -1.276 1.00 90.75 199 TYR A C 1
ATOM 1566 O O . TYR A 1 199 ? -15.303 0.573 -0.283 1.00 90.75 199 TYR A O 1
ATOM 1574 N N . SER A 1 200 ? -15.501 0.011 -2.441 1.00 90.12 200 SER A N 1
ATOM 1575 C CA . SER A 1 200 ? -16.783 0.660 -2.655 1.00 90.12 200 SER A CA 1
ATOM 1576 C C . SER A 1 200 ? -17.590 -0.110 -3.689 1.00 90.12 200 SER A C 1
ATOM 1578 O O . SER A 1 200 ? -17.045 -0.764 -4.581 1.00 90.12 200 SER A O 1
ATOM 1580 N N . VAL A 1 201 ? -18.910 -0.001 -3.580 1.00 87.50 201 VAL A N 1
ATOM 1581 C CA . VAL A 1 201 ? -19.839 -0.505 -4.587 1.00 87.50 201 VAL A CA 1
ATOM 1582 C C . VAL A 1 201 ? -20.582 0.688 -5.161 1.00 87.50 201 VAL A C 1
ATOM 1584 O O . VAL A 1 201 ? -21.346 1.347 -4.458 1.00 87.50 201 VAL A O 1
ATOM 1587 N N . PHE A 1 202 ? -20.362 0.970 -6.441 1.00 81.81 202 PHE A N 1
ATOM 1588 C CA . PHE A 1 202 ? -21.055 2.034 -7.163 1.00 81.81 202 PHE A CA 1
ATOM 1589 C C . PHE A 1 202 ? -21.848 1.416 -8.309 1.00 81.81 202 PHE A C 1
ATOM 1591 O O . PHE A 1 202 ? -21.296 0.647 -9.087 1.00 81.81 202 PHE A O 1
ATOM 1598 N N . ASN A 1 203 ? -23.149 1.708 -8.405 1.00 84.94 203 ASN A N 1
ATOM 1599 C CA . ASN A 1 203 ? -24.044 1.106 -9.405 1.00 84.94 203 ASN A CA 1
ATOM 1600 C C . ASN A 1 203 ? -23.977 -0.434 -9.455 1.00 84.94 203 ASN A C 1
ATOM 1602 O O . ASN A 1 203 ? -24.008 -1.022 -10.531 1.00 84.94 203 ASN A O 1
ATOM 1606 N N . LYS A 1 204 ? -23.905 -1.084 -8.283 1.00 83.44 204 LYS A N 1
ATOM 1607 C CA . LYS A 1 204 ? -23.739 -2.545 -8.120 1.00 83.44 204 LYS A CA 1
ATOM 1608 C C . LYS A 1 204 ? -22.407 -3.114 -8.630 1.00 83.44 204 LYS A C 1
ATOM 1610 O O . LYS A 1 204 ? -22.276 -4.327 -8.672 1.00 83.44 204 LYS A O 1
ATOM 1615 N N . MET A 1 205 ? -21.437 -2.270 -8.973 1.00 87.62 205 MET A N 1
ATOM 1616 C CA . MET A 1 205 ? -20.114 -2.701 -9.421 1.00 87.62 205 MET A CA 1
ATOM 1617 C C . MET A 1 205 ? -19.093 -2.526 -8.306 1.00 87.62 205 MET A C 1
ATOM 1619 O O . MET A 1 205 ? -18.977 -1.437 -7.728 1.00 87.62 205 MET A O 1
ATOM 1623 N N . ALA A 1 206 ? -18.324 -3.577 -8.044 1.00 89.94 206 ALA A N 1
ATOM 1624 C CA . ALA A 1 206 ? -17.226 -3.537 -7.094 1.00 89.94 206 ALA A CA 1
ATOM 1625 C C . ALA A 1 206 ? -16.044 -2.715 -7.631 1.00 89.94 206 ALA A C 1
ATOM 1627 O O . ALA A 1 206 ? -15.542 -2.930 -8.743 1.00 89.94 206 ALA A O 1
ATOM 1628 N N . ARG A 1 207 ? -15.562 -1.789 -6.798 1.00 91.94 207 ARG A N 1
ATOM 1629 C CA . ARG A 1 207 ? -14.342 -1.012 -7.015 1.00 91.94 207 ARG A CA 1
ATOM 1630 C C . ARG A 1 207 ? -13.477 -1.072 -5.772 1.00 91.94 207 ARG A C 1
ATOM 1632 O O . ARG A 1 207 ? -13.975 -0.879 -4.666 1.00 91.94 207 ARG A O 1
ATOM 1639 N N . ALA A 1 208 ? -12.184 -1.295 -5.955 1.00 92.62 208 ALA A N 1
ATOM 1640 C CA . ALA A 1 208 ? -11.244 -1.319 -4.846 1.00 92.62 208 ALA A CA 1
ATOM 1641 C C . ALA A 1 208 ? -9.909 -0.682 -5.216 1.00 92.62 208 ALA A C 1
ATOM 1643 O O . ALA A 1 208 ? -9.497 -0.714 -6.381 1.00 92.62 208 ALA A O 1
ATOM 1644 N N . ARG A 1 209 ? -9.221 -0.141 -4.212 1.00 91.25 209 ARG A N 1
ATOM 1645 C CA . ARG A 1 209 ? -7.828 0.291 -4.305 1.00 91.25 209 ARG A CA 1
ATOM 1646 C C . ARG A 1 209 ? -7.048 -0.296 -3.142 1.00 91.25 209 ARG A C 1
ATOM 1648 O O . ARG A 1 209 ? -7.515 -0.313 -2.007 1.00 91.25 209 ARG A O 1
ATOM 1655 N N . LEU A 1 210 ? -5.861 -0.794 -3.456 1.00 91.56 210 LEU A N 1
ATOM 1656 C CA . LEU A 1 210 ? -4.983 -1.443 -2.501 1.00 91.56 210 LEU A CA 1
ATOM 1657 C C . LEU A 1 210 ? -3.553 -0.958 -2.723 1.00 91.56 210 LEU A C 1
ATOM 1659 O O . LEU A 1 210 ? -2.942 -1.222 -3.758 1.00 91.56 210 LEU A O 1
ATOM 1663 N N . GLY A 1 211 ? -3.018 -0.238 -1.750 1.00 91.38 211 GLY A N 1
ATOM 1664 C CA . GLY A 1 211 ? -1.624 0.168 -1.703 1.00 91.38 211 GLY A CA 1
ATOM 1665 C C . GLY A 1 211 ? -0.689 -1.038 -1.666 1.00 91.38 211 GLY A C 1
ATOM 1666 O O . GLY A 1 211 ? -1.019 -2.092 -1.116 1.00 91.38 211 GLY A O 1
ATOM 1667 N N . LEU A 1 212 ? 0.497 -0.896 -2.258 1.00 91.44 212 LEU A N 1
ATOM 1668 C CA . LEU A 1 212 ? 1.506 -1.958 -2.271 1.00 91.44 212 LEU A CA 1
ATOM 1669 C C . LEU A 1 212 ? 2.461 -1.900 -1.070 1.00 91.44 212 LEU A C 1
ATOM 1671 O O . LEU A 1 212 ? 3.502 -2.539 -1.096 1.00 91.44 212 LEU A O 1
ATOM 1675 N N . ASN A 1 213 ? 2.142 -1.171 -0.004 1.00 90.75 213 ASN A N 1
ATOM 1676 C CA . ASN A 1 213 ? 2.890 -1.118 1.259 1.00 90.75 213 ASN A CA 1
ATOM 1677 C C . ASN A 1 213 ? 4.406 -0.835 1.121 1.00 90.75 213 ASN A C 1
ATOM 1679 O O . ASN A 1 213 ? 5.230 -1.302 1.914 1.00 90.75 213 ASN A O 1
ATOM 1683 N N . PHE A 1 214 ? 4.789 -0.103 0.077 1.00 91.56 214 PHE A N 1
ATOM 1684 C CA . PHE A 1 214 ? 6.123 0.451 -0.112 1.00 91.56 214 PHE A CA 1
ATOM 1685 C C . PHE A 1 214 ? 6.034 1.736 -0.930 1.00 91.56 214 PHE A C 1
ATOM 1687 O O . PHE A 1 214 ? 5.102 1.914 -1.712 1.00 91.56 214 PHE A O 1
ATOM 1694 N N . THR A 1 215 ? 7.039 2.588 -0.789 1.00 91.88 215 THR A N 1
ATOM 1695 C CA . THR A 1 215 ? 7.256 3.775 -1.613 1.00 91.88 215 THR A CA 1
ATOM 1696 C C . THR A 1 215 ? 8.661 3.707 -2.193 1.00 91.88 215 THR A C 1
ATOM 1698 O O . THR A 1 215 ? 9.594 3.253 -1.530 1.00 91.88 215 THR A O 1
ATOM 1701 N N . ILE A 1 216 ? 8.823 4.157 -3.435 1.00 90.56 216 ILE A N 1
ATOM 1702 C CA . ILE A 1 216 ? 10.151 4.379 -4.007 1.00 90.56 216 ILE A CA 1
ATOM 1703 C C . ILE A 1 216 ? 10.495 5.857 -3.847 1.00 90.56 216 ILE A C 1
ATOM 1705 O O . ILE A 1 216 ? 9.738 6.728 -4.274 1.00 90.56 216 ILE A O 1
ATOM 1709 N N . VAL A 1 217 ? 11.629 6.124 -3.208 1.00 91.44 217 VAL A N 1
ATOM 1710 C CA . VAL A 1 217 ? 12.147 7.459 -2.918 1.00 91.44 217 VAL A CA 1
ATOM 1711 C C . VAL A 1 217 ? 13.282 7.755 -3.886 1.00 91.44 217 VAL A C 1
ATOM 1713 O O . VAL A 1 217 ? 14.263 7.014 -3.958 1.00 91.44 217 VAL A O 1
ATOM 1716 N N . ILE A 1 218 ? 13.155 8.840 -4.639 1.00 89.81 218 ILE A N 1
ATOM 1717 C CA . ILE A 1 218 ? 14.182 9.306 -5.569 1.00 89.81 218 ILE A CA 1
ATOM 1718 C C . ILE A 1 218 ? 14.654 10.679 -5.081 1.00 89.81 218 ILE A C 1
ATOM 1720 O O . ILE A 1 218 ? 13.898 11.646 -5.210 1.00 89.81 218 ILE A O 1
ATOM 1724 N N . PRO A 1 219 ? 15.865 10.797 -4.515 1.00 89.06 219 PRO A N 1
ATOM 1725 C CA . PRO A 1 219 ? 16.456 12.101 -4.255 1.00 89.06 219 PRO A CA 1
ATOM 1726 C C . PRO A 1 219 ? 16.774 12.799 -5.578 1.00 89.06 219 PRO A C 1
ATOM 1728 O O . PRO A 1 219 ? 17.365 12.208 -6.484 1.00 89.06 219 PRO A O 1
ATOM 1731 N N . ASP A 1 220 ? 16.389 14.064 -5.682 1.00 85.25 220 ASP A N 1
ATOM 1732 C CA . ASP A 1 220 ? 16.615 14.894 -6.859 1.00 85.25 220 ASP A CA 1
ATOM 1733 C C . ASP A 1 220 ? 16.890 16.349 -6.434 1.00 85.25 220 ASP A C 1
ATOM 1735 O O . ASP A 1 220 ? 16.889 16.696 -5.248 1.00 85.25 220 ASP A O 1
ATOM 1739 N N . LYS A 1 221 ? 17.185 17.211 -7.406 1.00 80.88 221 LYS A N 1
ATOM 1740 C CA . LYS A 1 221 ? 17.356 18.649 -7.210 1.00 80.88 221 LYS A CA 1
ATOM 1741 C C . LYS A 1 221 ? 16.328 19.393 -8.043 1.00 80.88 221 LYS A C 1
ATOM 1743 O O . LYS A 1 221 ? 16.087 19.058 -9.199 1.00 80.88 221 LYS A O 1
ATOM 1748 N N . ASP A 1 222 ? 15.694 20.394 -7.447 1.00 78.75 222 ASP A N 1
ATOM 1749 C CA . ASP A 1 222 ? 14.782 21.260 -8.187 1.00 78.75 222 ASP A CA 1
ATOM 1750 C C . ASP A 1 222 ? 15.572 22.139 -9.191 1.00 78.75 222 ASP A C 1
ATOM 1752 O O . ASP A 1 222 ? 16.809 22.162 -9.164 1.00 78.75 222 ASP A O 1
ATOM 1756 N N . PRO A 1 223 ? 14.907 22.903 -10.079 1.00 75.44 223 PRO A N 1
ATOM 1757 C CA . PRO A 1 223 ? 15.600 23.783 -11.027 1.00 75.44 223 PRO A CA 1
ATOM 1758 C C . PRO A 1 223 ? 16.492 24.856 -10.379 1.00 75.44 223 PRO A C 1
ATOM 1760 O O . PRO A 1 223 ? 17.321 25.456 -11.060 1.00 75.44 223 PRO A O 1
ATOM 1763 N N . ARG A 1 224 ? 16.322 25.124 -9.079 1.00 78.94 224 ARG A N 1
ATOM 1764 C CA . ARG A 1 224 ? 17.123 26.065 -8.283 1.00 78.94 224 ARG A CA 1
ATOM 1765 C C . ARG A 1 224 ? 18.260 25.360 -7.532 1.00 78.94 224 ARG A C 1
ATOM 1767 O O . ARG A 1 224 ? 18.984 26.011 -6.783 1.00 78.94 224 ARG A O 1
ATOM 1774 N N . GLY A 1 225 ? 18.429 24.052 -7.729 1.00 77.50 225 GLY A N 1
ATOM 1775 C CA . GLY A 1 225 ? 19.444 23.227 -7.083 1.00 77.50 225 GLY A CA 1
ATOM 1776 C C . GLY A 1 225 ? 19.098 22.792 -5.656 1.00 77.50 225 GLY A C 1
ATOM 1777 O O . GLY A 1 225 ? 19.954 22.190 -5.006 1.00 77.50 225 GLY A O 1
ATOM 1778 N N . GLN A 1 226 ? 17.887 23.076 -5.167 1.00 79.06 226 GLN A N 1
ATOM 1779 C CA . GLN A 1 226 ? 17.449 22.687 -3.828 1.00 79.06 226 GLN A CA 1
ATOM 1780 C C . GLN A 1 226 ? 17.127 21.191 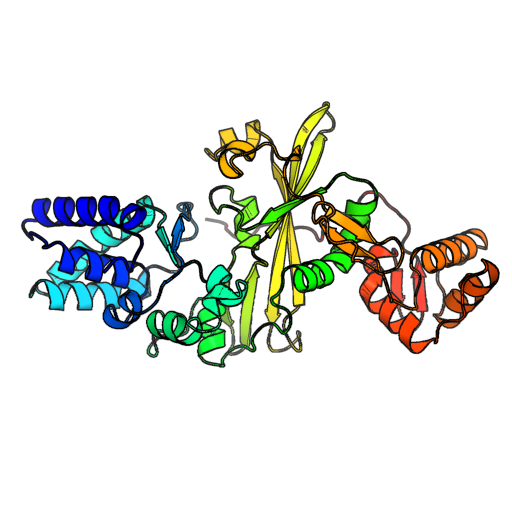-3.789 1.00 79.06 226 GLN A C 1
ATOM 1782 O O . GLN A 1 226 ? 16.491 20.683 -4.721 1.00 79.06 226 GLN A O 1
ATOM 1787 N N . PRO A 1 227 ? 17.551 20.473 -2.737 1.00 81.31 227 PRO A N 1
ATOM 1788 C CA . PRO A 1 227 ? 17.234 19.063 -2.591 1.00 81.31 227 PRO A CA 1
ATOM 1789 C C . PRO A 1 227 ? 15.721 18.877 -2.448 1.00 81.31 227 PRO A C 1
ATOM 1791 O O . PRO A 1 227 ? 15.053 19.604 -1.711 1.00 81.31 227 PRO A O 1
ATOM 1794 N N . HIS A 1 228 ? 15.185 17.892 -3.157 1.00 86.44 228 HIS A N 1
ATOM 1795 C CA . HIS A 1 228 ? 13.814 17.435 -2.986 1.00 86.44 228 HIS A CA 1
ATOM 1796 C C . HIS A 1 228 ? 13.749 15.922 -3.184 1.00 86.44 228 HIS A C 1
ATOM 1798 O O . HIS A 1 228 ? 14.650 15.314 -3.765 1.00 86.44 228 HIS A O 1
ATOM 1804 N N . PHE A 1 229 ? 12.664 15.308 -2.728 1.00 87.88 229 PHE A N 1
ATOM 1805 C CA . PHE A 1 229 ? 12.408 13.896 -2.978 1.00 87.88 229 PHE A CA 1
ATOM 1806 C C . PHE A 1 229 ? 11.219 13.747 -3.912 1.00 87.88 229 PHE A C 1
ATOM 1808 O O . PHE A 1 229 ? 10.177 14.372 -3.723 1.00 87.88 229 PHE A O 1
ATOM 1815 N N . THR A 1 230 ? 11.371 12.897 -4.920 1.00 87.56 230 THR A N 1
ATOM 1816 C CA . THR A 1 230 ? 10.236 12.355 -5.658 1.00 87.56 230 THR A CA 1
ATOM 1817 C C . THR A 1 230 ? 9.804 11.066 -4.971 1.00 87.56 230 THR A C 1
ATOM 1819 O O . THR A 1 230 ? 10.582 10.115 -4.873 1.00 87.56 230 THR A O 1
ATOM 1822 N N . LEU A 1 231 ? 8.565 11.041 -4.492 1.00 87.25 231 LEU A N 1
ATOM 1823 C CA . LEU A 1 231 ? 7.944 9.877 -3.870 1.00 87.25 231 LEU A CA 1
ATOM 1824 C C . LEU A 1 231 ? 7.035 9.195 -4.883 1.00 87.25 231 LEU A C 1
ATOM 1826 O O . LEU A 1 231 ? 6.175 9.846 -5.476 1.00 87.25 231 LEU A O 1
ATOM 1830 N N . LEU A 1 232 ? 7.223 7.891 -5.067 1.00 87.56 232 LEU A N 1
ATOM 1831 C CA . LEU A 1 232 ? 6.383 7.048 -5.909 1.00 87.56 232 LEU A CA 1
ATOM 1832 C C . LEU A 1 232 ? 5.653 6.040 -5.026 1.00 87.56 232 LEU A C 1
ATOM 1834 O O . LEU A 1 232 ? 6.260 5.086 -4.537 1.00 87.56 232 LEU A O 1
ATOM 1838 N N . SER A 1 233 ? 4.355 6.265 -4.833 1.00 88.50 233 SER A N 1
ATOM 1839 C CA . SER A 1 233 ? 3.493 5.473 -3.946 1.00 88.50 233 SER A CA 1
ATOM 1840 C C . SER A 1 233 ? 2.547 4.586 -4.767 1.00 88.50 233 SER A C 1
ATOM 1842 O O . SER A 1 233 ? 1.482 5.057 -5.185 1.00 88.50 233 SER A O 1
ATOM 1844 N N . PRO A 1 234 ? 2.943 3.341 -5.096 1.00 88.62 234 PRO A N 1
ATOM 1845 C CA . PRO A 1 234 ? 2.178 2.475 -5.978 1.00 88.62 234 PRO A CA 1
ATOM 1846 C C . PRO A 1 234 ? 0.937 1.864 -5.331 1.00 88.62 234 PRO A C 1
ATOM 1848 O O . PRO A 1 234 ? 0.945 1.445 -4.172 1.00 88.62 234 PRO A O 1
ATOM 1851 N N . THR A 1 235 ? -0.111 1.738 -6.146 1.00 89.75 235 THR A N 1
ATOM 1852 C CA . THR A 1 235 ? -1.375 1.090 -5.786 1.00 89.75 235 THR A CA 1
ATOM 1853 C C . THR A 1 235 ? -1.857 0.160 -6.893 1.00 89.75 235 THR A C 1
ATOM 1855 O O . THR A 1 235 ? -1.643 0.394 -8.090 1.00 89.75 235 THR A O 1
ATOM 1858 N N . MET A 1 236 ? -2.550 -0.893 -6.483 1.00 90.75 236 MET A N 1
ATOM 1859 C CA . MET A 1 236 ? -3.399 -1.694 -7.345 1.00 90.75 236 MET A CA 1
ATOM 1860 C C . MET A 1 236 ? -4.820 -1.159 -7.292 1.00 90.75 236 MET A C 1
ATOM 1862 O O . MET A 1 236 ? -5.284 -0.667 -6.265 1.00 90.75 236 MET A O 1
ATOM 1866 N N . SER A 1 237 ? -5.539 -1.314 -8.392 1.00 91.25 237 SER A N 1
ATOM 1867 C CA . SER A 1 237 ? -6.976 -1.090 -8.425 1.00 91.25 237 SER A CA 1
ATOM 1868 C C . SER A 1 237 ? -7.689 -2.284 -9.032 1.00 91.25 237 SER A C 1
ATOM 1870 O O . SER A 1 237 ? -7.144 -2.998 -9.880 1.00 91.25 237 SER A O 1
ATOM 1872 N N . PHE A 1 238 ? -8.914 -2.479 -8.571 1.00 91.62 238 PHE A N 1
ATOM 1873 C CA . PHE A 1 238 ? -9.847 -3.471 -9.060 1.00 91.62 238 PHE A CA 1
ATOM 1874 C C . PHE A 1 238 ? -11.120 -2.754 -9.503 1.00 91.62 238 PHE A C 1
ATOM 1876 O O . PHE A 1 238 ? -11.676 -1.939 -8.768 1.00 91.62 238 PHE A O 1
ATOM 1883 N N . HIS A 1 239 ? -11.578 -3.069 -10.705 1.00 89.31 239 HIS A N 1
ATOM 1884 C CA . HIS A 1 239 ? -12.854 -2.639 -11.259 1.00 89.31 239 HIS A CA 1
ATOM 1885 C C . HIS A 1 239 ? -13.495 -3.835 -11.959 1.00 89.31 239 HIS A C 1
ATOM 1887 O O . HIS A 1 239 ? -12.965 -4.317 -12.965 1.00 89.31 239 HIS A O 1
ATOM 1893 N N . GLU A 1 240 ? -14.621 -4.298 -11.428 1.00 85.62 240 GLU A N 1
ATOM 1894 C CA . GLU A 1 240 ? -15.268 -5.556 -11.817 1.00 85.62 240 GLU A CA 1
ATOM 1895 C C . GLU A 1 240 ? -15.457 -5.702 -13.337 1.00 85.62 240 GLU A C 1
ATOM 1897 O O . GLU A 1 240 ? -15.061 -6.709 -13.914 1.00 85.62 240 GLU A O 1
ATOM 1902 N N . GLU A 1 241 ? -15.948 -4.657 -14.009 1.00 79.75 241 GLU A N 1
ATOM 1903 C CA . GLU A 1 241 ? -16.256 -4.710 -15.448 1.00 79.75 241 GLU A CA 1
ATOM 1904 C C . GLU A 1 241 ? -15.035 -4.743 -16.380 1.00 79.75 241 GLU A C 1
ATOM 1906 O O . GLU A 1 241 ? -15.102 -5.285 -17.480 1.00 79.75 241 GLU A O 1
ATOM 1911 N N . THR A 1 242 ? -13.925 -4.113 -15.992 1.00 71.69 242 THR A N 1
ATOM 1912 C CA . THR A 1 242 ? -12.851 -3.752 -16.938 1.00 71.69 242 THR A CA 1
ATOM 1913 C C . THR A 1 242 ? -11.518 -4.412 -16.625 1.00 71.69 242 THR A C 1
ATOM 1915 O O . THR A 1 242 ? -10.625 -4.446 -17.479 1.00 71.69 242 THR A O 1
ATOM 1918 N N . SER A 1 243 ? -11.349 -4.931 -15.407 1.00 63.28 243 SER A N 1
ATOM 1919 C CA . SER A 1 243 ? -10.012 -5.260 -14.907 1.00 63.28 243 SER A CA 1
ATOM 1920 C C . SER A 1 243 ? -9.621 -6.715 -15.117 1.00 63.28 243 SER A C 1
ATOM 1922 O O . SER A 1 243 ? -8.432 -6.990 -15.277 1.00 63.28 243 SER A O 1
ATOM 1924 N N . GLY A 1 244 ? -10.580 -7.648 -15.143 1.00 72.50 244 GLY A N 1
ATOM 1925 C CA . GLY A 1 244 ? -10.287 -9.089 -15.160 1.00 72.50 244 GLY A CA 1
ATOM 1926 C C . GLY A 1 244 ? -9.440 -9.565 -13.965 1.00 72.50 244 GLY A C 1
ATOM 1927 O O . GLY A 1 244 ? -8.850 -10.637 -14.030 1.00 72.50 244 GLY A O 1
ATOM 1928 N N . GLY A 1 245 ? -9.328 -8.753 -12.905 1.00 85.19 245 GLY A N 1
ATOM 1929 C CA . GLY A 1 245 ? -8.414 -8.949 -11.778 1.00 85.19 245 GLY A CA 1
ATOM 1930 C C . GLY A 1 245 ? -7.819 -7.634 -11.268 1.00 85.19 245 GLY A C 1
ATOM 1931 O O . GLY A 1 245 ? -8.201 -6.551 -11.704 1.00 85.19 245 GLY A O 1
ATOM 1932 N N . TRP A 1 246 ? -6.878 -7.719 -10.332 1.00 89.50 246 TRP A N 1
ATOM 1933 C CA . TRP A 1 246 ? -6.135 -6.555 -9.849 1.00 89.50 246 TRP A CA 1
ATOM 1934 C C . TRP A 1 246 ? -5.150 -6.045 -10.902 1.00 89.50 246 TRP A C 1
ATOM 1936 O O . TRP A 1 246 ? -4.480 -6.836 -11.565 1.00 89.50 246 TRP A O 1
ATOM 19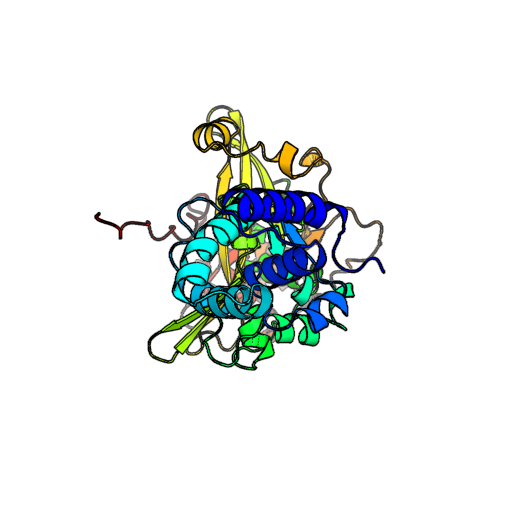46 N N . ARG A 1 247 ? -5.019 -4.721 -11.029 1.00 86.19 247 ARG A N 1
ATOM 1947 C CA . ARG A 1 247 ? -4.033 -4.096 -11.920 1.00 86.19 247 ARG A CA 1
ATOM 1948 C C . ARG A 1 247 ? -3.310 -2.940 -11.235 1.00 86.19 247 ARG A C 1
ATOM 1950 O O . ARG A 1 247 ? -3.943 -2.141 -10.542 1.00 86.19 247 ARG A O 1
ATOM 1957 N N . VAL A 1 248 ? -1.997 -2.838 -11.441 1.00 82.38 248 VAL A N 1
ATOM 1958 C CA . VAL A 1 248 ? -1.188 -1.698 -10.980 1.00 82.38 248 VAL A CA 1
ATOM 1959 C C . VAL A 1 248 ? -1.421 -0.517 -11.919 1.00 82.38 248 VAL A C 1
ATOM 1961 O O . VAL A 1 248 ? -0.925 -0.503 -13.044 1.00 82.38 248 VAL A O 1
ATOM 1964 N N . ASN A 1 249 ? -2.209 0.458 -11.464 1.00 67.94 249 ASN A N 1
ATOM 1965 C CA . ASN A 1 249 ? -2.761 1.502 -12.341 1.00 67.94 249 ASN A CA 1
ATOM 1966 C C . ASN A 1 249 ? -2.425 2.912 -11.874 1.00 67.94 249 ASN A C 1
ATOM 1968 O O . ASN A 1 249 ? -2.296 3.819 -12.694 1.00 67.94 249 ASN A O 1
ATOM 1972 N N . THR A 1 250 ? -2.290 3.097 -10.562 1.00 61.53 250 THR A N 1
ATOM 1973 C CA . THR A 1 250 ? -2.166 4.424 -9.972 1.00 61.53 250 THR A CA 1
ATOM 1974 C C . THR A 1 250 ? -0.939 4.446 -9.105 1.00 61.53 250 THR A C 1
ATOM 1976 O O . THR A 1 250 ? -0.845 3.742 -8.100 1.00 61.53 250 THR A O 1
ATOM 1979 N N . ILE A 1 251 ? -0.003 5.288 -9.495 1.00 62.78 251 ILE A N 1
ATOM 1980 C CA . ILE A 1 251 ? 1.121 5.621 -8.656 1.00 62.78 251 ILE A CA 1
ATOM 1981 C C . ILE A 1 251 ? 1.157 7.131 -8.588 1.00 62.78 251 ILE A C 1
ATOM 1983 O O . ILE A 1 251 ? 1.229 7.832 -9.600 1.00 62.78 251 ILE A O 1
ATOM 1987 N N . VAL A 1 252 ? 1.022 7.618 -7.367 1.00 66.44 252 VAL A N 1
ATOM 1988 C CA . VAL A 1 252 ? 1.061 9.041 -7.102 1.00 66.44 252 VAL A CA 1
ATOM 1989 C C . VAL A 1 252 ? 2.527 9.433 -7.038 1.00 66.44 252 VAL A C 1
ATOM 1991 O O . VAL A 1 252 ? 3.272 8.918 -6.204 1.00 66.44 252 VAL A O 1
ATOM 1994 N N . GLN A 1 253 ? 2.925 10.295 -7.971 1.00 71.75 253 GLN A N 1
ATOM 1995 C CA . GLN A 1 253 ? 4.226 10.939 -7.980 1.00 71.75 253 GLN A CA 1
ATOM 1996 C C . GLN A 1 253 ? 4.080 12.311 -7.343 1.00 71.75 253 GLN A C 1
ATOM 1998 O O . GLN A 1 253 ? 3.324 13.149 -7.836 1.00 71.75 253 GLN A O 1
ATOM 2003 N N . LEU A 1 254 ? 4.807 12.538 -6.258 1.00 71.50 254 LEU A N 1
ATOM 2004 C CA . LEU A 1 254 ? 4.806 13.823 -5.575 1.00 71.50 254 LEU A CA 1
ATOM 2005 C C . LEU A 1 254 ? 6.228 14.272 -5.287 1.00 71.50 254 LEU A C 1
ATOM 2007 O O . LEU A 1 254 ? 7.091 13.470 -4.933 1.00 71.50 254 LEU A O 1
ATOM 2011 N N . PHE A 1 255 ? 6.436 15.572 -5.449 1.00 75.94 255 PHE A N 1
ATOM 2012 C CA . PHE A 1 255 ? 7.679 16.248 -5.128 1.00 75.94 255 PHE A CA 1
ATOM 2013 C C . PHE A 1 255 ? 7.533 16.846 -3.736 1.00 75.94 255 PHE A C 1
ATOM 2015 O O . PHE A 1 255 ? 6.677 17.704 -3.522 1.00 75.94 255 PHE A O 1
ATOM 2022 N N . VAL A 1 256 ? 8.348 16.386 -2.795 1.00 76.81 256 VAL A N 1
ATOM 2023 C CA . VAL A 1 256 ? 8.362 16.904 -1.428 1.00 76.81 256 VAL A CA 1
ATOM 2024 C C . VAL A 1 256 ? 9.678 17.618 -1.157 1.00 76.81 256 VAL A C 1
ATOM 2026 O O . VAL A 1 256 ? 10.760 17.125 -1.475 1.00 76.81 256 VAL A O 1
ATOM 2029 N N . THR A 1 257 ? 9.562 18.809 -0.584 1.00 79.19 257 THR A N 1
ATOM 2030 C CA . THR A 1 257 ? 10.670 19.613 -0.067 1.00 79.19 257 THR A CA 1
ATOM 2031 C C . THR A 1 257 ? 10.444 19.851 1.417 1.00 79.19 257 THR A C 1
ATOM 2033 O O . THR A 1 257 ? 9.294 19.879 1.861 1.00 79.19 257 THR A O 1
ATOM 2036 N N . ASP A 1 258 ? 11.511 20.132 2.164 1.00 76.75 258 ASP A N 1
ATOM 2037 C CA . ASP A 1 258 ? 11.401 20.543 3.570 1.00 76.75 258 ASP A CA 1
ATOM 2038 C C . ASP A 1 258 ? 10.426 21.720 3.743 1.00 76.75 258 ASP A C 1
ATOM 2040 O O . ASP A 1 258 ? 9.612 21.734 4.663 1.00 76.75 258 ASP A O 1
ATOM 2044 N N . ALA A 1 259 ? 10.452 22.687 2.818 1.00 73.69 259 ALA A N 1
ATOM 2045 C CA . ALA A 1 259 ? 9.550 23.837 2.838 1.00 73.69 259 ALA A CA 1
ATOM 2046 C C . ALA A 1 259 ? 8.078 23.447 2.609 1.00 73.69 259 ALA A C 1
ATOM 2048 O O . ALA A 1 259 ? 7.190 24.017 3.240 1.00 73.69 259 ALA A O 1
ATOM 2049 N N . HIS A 1 260 ? 7.807 22.481 1.723 1.00 77.81 260 HIS A N 1
ATOM 2050 C CA . HIS A 1 260 ? 6.457 21.960 1.494 1.00 77.81 260 HIS A CA 1
ATOM 2051 C C . HIS A 1 260 ? 5.923 21.243 2.735 1.00 77.81 260 HIS A C 1
ATOM 2053 O O . HIS A 1 260 ? 4.806 21.518 3.168 1.00 77.81 260 HIS A O 1
ATOM 2059 N N . GLN A 1 261 ? 6.747 20.381 3.333 1.00 75.62 261 GLN A N 1
ATOM 2060 C CA . GLN A 1 261 ? 6.389 19.638 4.539 1.00 75.62 261 GLN A CA 1
ATOM 2061 C C . GLN A 1 261 ? 6.121 20.598 5.703 1.00 75.62 261 GLN A C 1
ATOM 2063 O O . GLN A 1 261 ? 5.065 20.532 6.327 1.00 75.62 261 GLN A O 1
ATOM 2068 N N . GLN A 1 262 ? 6.996 21.587 5.912 1.00 76.06 262 GLN A N 1
ATOM 2069 C CA . GLN A 1 262 ? 6.804 22.615 6.934 1.00 76.06 262 GLN A CA 1
ATOM 2070 C C . GLN A 1 262 ? 5.517 23.428 6.720 1.00 76.06 262 GLN A C 1
ATOM 2072 O O . GLN A 1 262 ? 4.799 23.693 7.683 1.00 76.06 262 GLN A O 1
ATOM 2077 N N . ALA A 1 263 ? 5.198 23.809 5.478 1.00 74.56 263 ALA A N 1
ATOM 2078 C CA . ALA A 1 263 ? 3.974 24.549 5.163 1.00 74.56 263 ALA A CA 1
ATOM 2079 C C . ALA A 1 263 ? 2.695 23.745 5.460 1.00 74.56 263 ALA A C 1
ATOM 2081 O O . ALA A 1 263 ? 1.664 24.333 5.784 1.00 74.56 263 ALA A O 1
ATOM 2082 N N . LEU A 1 264 ? 2.763 22.416 5.361 1.00 74.19 264 LEU A N 1
ATOM 2083 C CA . LEU A 1 264 ? 1.662 21.500 5.661 1.00 74.19 264 LEU A CA 1
ATOM 2084 C C . LEU A 1 264 ? 1.659 20.994 7.113 1.00 74.19 264 LEU A C 1
ATOM 2086 O O . LEU A 1 264 ? 0.735 20.280 7.500 1.00 74.19 264 LEU A O 1
ATOM 2090 N N . GLY A 1 265 ? 2.665 21.354 7.917 1.00 74.94 265 GLY A N 1
ATOM 2091 C CA . GLY A 1 265 ? 2.859 20.793 9.255 1.00 74.94 265 GLY A CA 1
ATOM 2092 C C . GLY A 1 265 ? 3.218 19.301 9.246 1.00 74.94 265 GLY A C 1
ATOM 2093 O O . GLY A 1 265 ? 3.018 18.623 10.250 1.00 74.94 265 GLY A O 1
ATOM 2094 N N . GLU A 1 266 ? 3.717 18.783 8.122 1.00 81.19 266 GLU A N 1
ATOM 2095 C CA . GLU A 1 266 ? 4.196 17.408 7.996 1.00 81.19 266 GLU A CA 1
ATOM 2096 C C . GLU A 1 266 ? 5.631 17.294 8.550 1.00 81.19 266 GLU A C 1
ATOM 2098 O O . GLU A 1 266 ? 6.439 18.216 8.383 1.00 81.19 266 GLU A O 1
ATOM 2103 N N . PRO A 1 267 ? 5.986 16.172 9.198 1.00 80.62 267 PRO A N 1
ATOM 2104 C CA . PRO A 1 267 ? 7.359 15.917 9.626 1.00 80.62 267 PRO A CA 1
ATOM 2105 C C . PRO A 1 267 ? 8.280 15.715 8.417 1.00 80.62 267 PRO A C 1
ATOM 2107 O O . PRO A 1 267 ? 7.827 15.355 7.324 1.00 80.62 267 PRO A O 1
ATOM 2110 N N . LYS A 1 268 ? 9.591 15.909 8.610 1.00 83.88 268 LYS A N 1
ATOM 2111 C CA . LYS A 1 268 ? 10.564 15.663 7.541 1.00 83.88 268 LYS A CA 1
ATOM 2112 C C . LYS A 1 268 ? 10.566 14.191 7.151 1.00 83.88 268 LYS A C 1
ATOM 2114 O O . LYS A 1 268 ? 10.344 13.304 7.973 1.00 83.88 268 LYS A O 1
ATOM 2119 N N . LEU A 1 269 ? 10.857 13.933 5.877 1.00 85.81 269 LEU A N 1
ATOM 2120 C CA . LEU A 1 269 ? 10.865 12.572 5.344 1.00 85.81 269 LEU A CA 1
ATOM 2121 C C . LEU A 1 269 ? 11.862 11.669 6.091 1.00 85.81 269 LEU A C 1
ATOM 2123 O O . LEU A 1 269 ? 11.517 10.549 6.450 1.00 85.81 269 LEU A O 1
ATOM 2127 N N . GLU A 1 270 ? 13.071 12.161 6.355 1.00 86.06 270 GLU A N 1
ATOM 2128 C CA . GLU A 1 270 ? 14.116 11.386 7.040 1.00 86.06 270 GLU A CA 1
ATOM 2129 C C . GLU A 1 270 ? 13.771 11.094 8.506 1.00 86.06 270 GLU A C 1
ATOM 2131 O O . GLU A 1 270 ? 14.037 9.990 8.977 1.00 86.06 270 GLU A O 1
ATOM 2136 N N . ASP A 1 271 ? 13.090 12.018 9.194 1.00 86.19 271 ASP A N 1
ATOM 2137 C CA . ASP A 1 271 ? 12.609 11.801 10.567 1.00 86.19 271 ASP A CA 1
ATOM 2138 C C . ASP A 1 271 ? 11.592 10.649 10.622 1.00 86.19 271 ASP A C 1
ATOM 2140 O O . ASP A 1 271 ? 11.586 9.857 11.563 1.00 86.19 271 ASP A O 1
ATOM 2144 N N . LEU A 1 272 ? 10.745 10.528 9.594 1.00 84.12 272 LEU A N 1
ATOM 2145 C CA . LEU A 1 272 ? 9.782 9.431 9.477 1.00 84.12 272 LEU A CA 1
ATOM 2146 C C . LEU A 1 272 ? 10.410 8.104 9.073 1.00 84.12 272 LEU A C 1
ATOM 2148 O O . LEU A 1 272 ? 9.931 7.051 9.492 1.00 84.12 272 LEU A O 1
ATOM 2152 N N . ILE A 1 273 ? 11.432 8.146 8.221 1.00 88.56 273 ILE A N 1
ATOM 2153 C CA . ILE A 1 273 ? 12.185 6.953 7.839 1.00 88.56 273 ILE A CA 1
ATOM 2154 C C . ILE A 1 273 ? 12.989 6.437 9.046 1.00 88.56 273 ILE A C 1
ATOM 2156 O O . ILE A 1 273 ? 13.162 5.229 9.191 1.00 88.56 273 ILE A O 1
ATOM 2160 N N . GLY A 1 274 ? 13.457 7.339 9.916 1.00 86.19 274 GLY A N 1
ATOM 2161 C CA . GLY A 1 274 ? 14.303 7.025 11.070 1.00 86.19 274 GLY A CA 1
ATOM 2162 C C . GLY A 1 274 ? 15.782 6.834 10.718 1.00 86.19 274 GLY A C 1
ATOM 2163 O O . GLY A 1 274 ? 16.577 6.487 11.588 1.00 86.19 274 GLY A O 1
ATOM 2164 N N . GLN A 1 275 ? 16.148 7.055 9.455 1.00 88.69 275 GLN A N 1
ATOM 2165 C CA . GLN A 1 275 ? 17.507 6.980 8.922 1.00 88.69 275 GLN A CA 1
ATOM 2166 C C . GLN A 1 275 ? 17.611 7.824 7.635 1.00 88.69 275 GLN A C 1
ATOM 2168 O O . GLN A 1 275 ? 16.583 8.112 7.009 1.00 88.69 275 GLN A O 1
ATOM 2173 N N . PRO A 1 276 ? 18.825 8.208 7.203 1.00 90.31 276 PRO A N 1
ATOM 2174 C CA . PRO A 1 276 ? 19.030 8.887 5.927 1.00 90.31 276 PRO A CA 1
ATOM 2175 C C . PRO A 1 276 ? 18.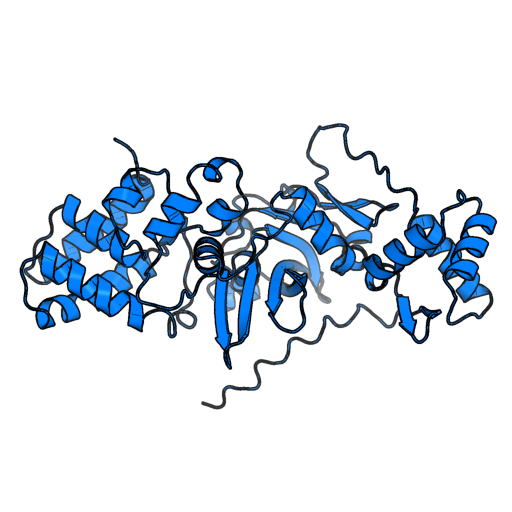466 8.093 4.741 1.00 90.31 276 PRO A C 1
ATOM 2177 O O . PRO A 1 276 ? 18.610 6.870 4.669 1.00 90.31 276 PRO A O 1
ATOM 2180 N N . VAL A 1 277 ? 17.894 8.784 3.745 1.00 90.19 277 VAL A N 1
ATOM 2181 C CA . VAL A 1 277 ? 17.346 8.127 2.532 1.00 90.19 277 VAL A CA 1
ATOM 2182 C C . VAL A 1 277 ? 18.407 7.295 1.808 1.00 90.19 277 VAL A C 1
ATOM 2184 O O . VAL A 1 277 ? 18.094 6.254 1.240 1.00 90.19 277 VAL A O 1
ATOM 2187 N N . ALA A 1 278 ? 19.667 7.732 1.842 1.00 90.38 278 ALA A N 1
ATOM 2188 C CA . ALA A 1 278 ? 20.775 7.036 1.196 1.00 90.38 278 ALA A CA 1
ATOM 2189 C C . ALA A 1 278 ? 21.106 5.664 1.816 1.00 90.38 278 ALA A C 1
ATOM 2191 O O . ALA A 1 278 ? 21.783 4.876 1.160 1.00 90.38 278 ALA A O 1
ATOM 2192 N N . GLU A 1 279 ? 20.638 5.394 3.038 1.00 90.62 279 GLU A N 1
ATOM 2193 C CA . GLU A 1 279 ? 20.818 4.127 3.764 1.00 90.62 279 GLU A CA 1
ATOM 2194 C C . GLU A 1 279 ? 19.636 3.163 3.574 1.00 90.62 279 GLU A C 1
ATOM 2196 O O . GLU A 1 279 ? 19.616 2.067 4.132 1.00 90.62 279 GLU A O 1
ATOM 2201 N N . LEU A 1 280 ? 18.606 3.571 2.827 1.00 92.00 280 LEU A N 1
ATOM 2202 C CA . LEU A 1 280 ? 17.528 2.668 2.445 1.00 92.00 280 LEU A CA 1
ATOM 2203 C C . LEU A 1 280 ? 18.006 1.662 1.384 1.00 92.00 280 LEU A C 1
ATOM 2205 O O . LEU A 1 280 ? 18.885 1.979 0.581 1.00 92.00 280 LEU A O 1
ATOM 2209 N N . PRO A 1 281 ? 17.344 0.497 1.264 1.00 91.69 281 PRO A N 1
ATOM 2210 C CA . PRO A 1 281 ? 17.674 -0.468 0.229 1.00 91.69 281 PRO A CA 1
ATOM 2211 C C . PRO A 1 281 ? 17.529 0.117 -1.177 1.00 91.69 281 PRO A C 1
ATOM 2213 O O . PRO A 1 281 ? 16.439 0.507 -1.607 1.00 91.69 281 PRO A O 1
ATOM 2216 N N . ARG A 1 282 ? 18.630 0.168 -1.925 1.00 90.00 282 ARG A N 1
ATOM 2217 C CA . ARG A 1 282 ? 18.639 0.742 -3.274 1.00 90.00 282 ARG A CA 1
ATOM 2218 C C . ARG A 1 282 ? 17.866 -0.123 -4.274 1.00 90.00 282 ARG A C 1
ATOM 2220 O O . ARG A 1 282 ? 18.057 -1.335 -4.350 1.00 90.00 282 ARG A O 1
ATOM 2227 N N . VAL A 1 283 ? 17.042 0.528 -5.092 1.00 87.88 283 VAL A N 1
ATOM 2228 C CA . VAL A 1 283 ? 16.290 -0.079 -6.195 1.00 87.88 283 VAL A CA 1
ATOM 2229 C C . VAL A 1 283 ? 17.110 -0.010 -7.483 1.00 87.88 283 VAL A C 1
ATOM 2231 O O . VAL A 1 283 ? 17.680 1.025 -7.829 1.00 87.88 283 VAL A O 1
ATOM 2234 N N . GLN A 1 284 ? 17.151 -1.117 -8.214 1.00 84.31 284 GLN A N 1
ATOM 2235 C CA . GLN A 1 284 ? 17.791 -1.245 -9.518 1.00 84.31 284 GLN A CA 1
ATOM 2236 C C . GLN A 1 284 ? 16.816 -1.822 -10.540 1.00 84.31 284 GLN A C 1
ATOM 2238 O O . GLN A 1 284 ? 15.913 -2.577 -10.190 1.00 84.31 284 GLN A O 1
ATOM 2243 N N . VAL A 1 285 ? 17.020 -1.476 -11.810 1.00 81.44 285 VAL A N 1
ATOM 2244 C CA . VAL A 1 285 ? 16.283 -2.041 -12.945 1.00 81.44 285 VAL A CA 1
ATOM 2245 C C . VAL A 1 285 ? 17.169 -3.056 -13.652 1.00 81.44 285 VAL A C 1
ATOM 2247 O O . VAL A 1 285 ? 18.301 -2.728 -14.015 1.00 81.44 285 VAL A O 1
ATOM 2250 N N . CYS A 1 286 ? 16.652 -4.249 -13.944 1.00 79.50 286 CYS A N 1
ATOM 2251 C CA . CYS A 1 286 ? 17.387 -5.197 -14.776 1.00 79.50 286 CYS A CA 1
ATOM 2252 C C . CYS A 1 286 ? 17.406 -4.672 -16.211 1.00 79.50 286 CYS A C 1
ATOM 2254 O O . CYS A 1 286 ? 16.340 -4.525 -16.814 1.00 79.50 286 CYS A O 1
ATOM 2256 N N . PRO A 1 287 ? 18.580 -4.503 -16.836 1.00 77.62 287 PRO A N 1
ATOM 2257 C CA . PRO A 1 287 ? 18.660 -4.062 -18.227 1.00 77.62 287 PRO A CA 1
ATOM 2258 C C . PRO A 1 287 ? 18.112 -5.093 -19.233 1.00 77.62 287 PRO A C 1
ATOM 2260 O O . PRO A 1 287 ? 17.924 -4.769 -20.406 1.00 77.62 287 PRO A O 1
ATOM 2263 N N . ARG A 1 288 ? 17.868 -6.341 -18.799 1.00 80.81 288 ARG A N 1
ATOM 2264 C CA . ARG A 1 288 ? 17.327 -7.426 -19.634 1.00 80.81 288 ARG A CA 1
ATOM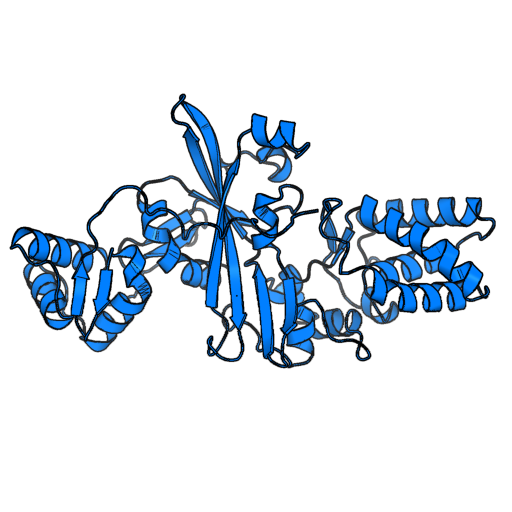 2265 C C . ARG A 1 288 ? 15.815 -7.567 -19.514 1.00 80.81 288 ARG A C 1
ATOM 2267 O O . ARG A 1 288 ? 15.139 -7.515 -20.531 1.00 80.81 288 ARG A O 1
ATOM 2274 N N . CYS A 1 289 ? 15.285 -7.753 -18.305 1.00 78.62 289 CYS A N 1
ATOM 2275 C CA . CYS A 1 289 ? 13.853 -7.993 -18.101 1.00 78.62 289 CYS A CA 1
ATOM 2276 C C . CYS A 1 289 ? 13.068 -6.760 -17.646 1.00 78.62 289 CYS A C 1
ATOM 2278 O O . CYS A 1 289 ? 11.866 -6.865 -17.421 1.00 78.62 289 CYS A O 1
ATOM 2280 N N . LEU A 1 290 ? 13.740 -5.618 -17.454 1.00 78.44 290 LEU A N 1
ATOM 2281 C CA . LEU A 1 290 ? 13.152 -4.362 -16.979 1.00 78.44 290 LEU A CA 1
ATOM 2282 C C . LEU A 1 290 ? 12.410 -4.474 -15.639 1.00 78.44 290 LEU A C 1
ATOM 2284 O O . LEU A 1 290 ? 11.634 -3.587 -15.304 1.00 78.44 290 LEU A O 1
ATOM 2288 N N . SER A 1 291 ? 12.644 -5.542 -14.871 1.00 80.38 291 SER A N 1
ATOM 2289 C CA . SER A 1 291 ? 12.095 -5.713 -13.520 1.00 80.38 291 SER A CA 1
ATOM 2290 C C . SER A 1 291 ? 12.874 -4.881 -12.504 1.00 80.38 291 SER A C 1
ATOM 2292 O O . SER A 1 291 ? 14.040 -4.566 -12.740 1.00 80.38 291 SER A O 1
ATOM 2294 N N . LEU A 1 292 ? 12.241 -4.554 -11.376 1.00 83.81 292 LEU A N 1
ATOM 2295 C CA . LEU A 1 292 ? 12.882 -3.876 -10.249 1.00 83.81 292 LEU A CA 1
ATOM 2296 C C . LEU A 1 292 ? 13.431 -4.891 -9.244 1.00 83.81 292 LEU A C 1
ATOM 2298 O O . LEU A 1 292 ? 12.792 -5.908 -8.987 1.00 83.81 292 LEU A O 1
ATOM 2302 N N . HIS A 1 293 ? 14.590 -4.600 -8.660 1.00 83.38 293 HIS A N 1
ATOM 2303 C CA . HIS A 1 293 ? 15.212 -5.397 -7.593 1.00 83.38 293 HIS A CA 1
ATOM 2304 C C . HIS A 1 293 ? 15.860 -4.495 -6.557 1.00 83.38 293 HIS A C 1
ATOM 2306 O O . HIS A 1 293 ? 16.160 -3.335 -6.829 1.00 83.38 293 HIS A O 1
ATOM 2312 N N . ILE A 1 294 ? 16.122 -5.064 -5.387 1.00 85.00 294 ILE A N 1
ATOM 2313 C CA . ILE A 1 294 ? 16.792 -4.398 -4.276 1.00 85.00 294 ILE A CA 1
ATOM 2314 C C . ILE A 1 294 ? 18.249 -4.868 -4.243 1.00 85.00 294 ILE A C 1
ATOM 2316 O O . ILE A 1 294 ? 18.497 -6.068 -4.171 1.00 85.00 294 ILE A O 1
ATOM 2320 N N . SER A 1 295 ? 19.215 -3.950 -4.309 1.00 71.75 295 SER A N 1
ATOM 2321 C CA . SER A 1 295 ? 20.635 -4.307 -4.462 1.00 71.75 295 SER A CA 1
ATOM 2322 C C . SER A 1 295 ? 21.362 -4.672 -3.166 1.00 71.75 295 SER A C 1
ATOM 2324 O O . SER A 1 295 ? 22.505 -5.107 -3.226 1.00 71.75 295 SER A O 1
ATOM 2326 N N . GLU A 1 296 ? 20.737 -4.478 -2.004 1.00 56.91 296 GLU A N 1
ATOM 2327 C CA . GLU A 1 296 ? 21.379 -4.649 -0.688 1.00 56.91 296 GLU A CA 1
ATOM 2328 C C . GLU A 1 296 ? 21.117 -5.999 -0.014 1.00 56.91 296 GLU A C 1
ATOM 2330 O O . GLU A 1 296 ? 21.561 -6.232 1.108 1.00 56.91 296 GLU A O 1
ATOM 2335 N N . GLN A 1 297 ? 20.475 -6.943 -0.703 1.00 44.66 297 GLN A N 1
ATOM 2336 C CA . GLN A 1 297 ? 20.553 -8.333 -0.274 1.00 44.66 297 GLN A CA 1
ATOM 2337 C C . GLN A 1 297 ? 21.836 -8.945 -0.833 1.00 44.66 297 GLN A C 1
ATOM 2339 O O . GLN A 1 297 ? 21.971 -9.155 -2.036 1.00 44.66 297 GLN A O 1
ATOM 2344 N N . ALA A 1 298 ? 22.764 -9.270 0.067 1.00 34.00 298 ALA A N 1
ATOM 2345 C CA . ALA A 1 298 ? 23.867 -10.199 -0.155 1.00 34.00 298 ALA A CA 1
ATOM 2346 C C . ALA A 1 298 ? 23.356 -11.639 -0.393 1.00 34.00 298 ALA A C 1
ATOM 2348 O O . ALA A 1 298 ? 23.880 -12.596 0.166 1.00 34.00 298 ALA A O 1
ATOM 2349 N N . GLU A 1 299 ? 22.330 -11.800 -1.227 1.00 36.69 299 GLU A N 1
ATOM 2350 C CA . GLU A 1 299 ? 22.033 -13.057 -1.887 1.00 36.69 299 GLU A CA 1
ATOM 2351 C C . GLU A 1 299 ? 22.550 -12.958 -3.328 1.00 36.69 299 GLU A C 1
ATOM 2353 O O . GLU A 1 299 ? 22.063 -12.144 -4.121 1.00 36.69 299 GLU A O 1
ATOM 2358 N N . PRO A 1 300 ? 23.553 -13.762 -3.712 1.00 40.12 300 PRO A N 1
ATOM 2359 C CA . PRO A 1 300 ? 23.985 -13.852 -5.098 1.00 40.12 300 PRO A CA 1
ATOM 2360 C C . PRO A 1 300 ? 22.881 -14.559 -5.899 1.00 40.12 300 PRO A C 1
ATOM 2362 O O . PRO A 1 300 ? 22.915 -15.779 -6.039 1.00 40.12 300 PRO A O 1
ATOM 2365 N N . GLY A 1 301 ? 21.871 -13.824 -6.386 1.00 47.50 301 GLY A N 1
ATOM 2366 C CA . GLY A 1 301 ? 20.621 -14.493 -6.762 1.00 47.50 301 GLY A CA 1
ATOM 2367 C C . GLY A 1 301 ? 19.798 -13.972 -7.932 1.00 47.50 301 GLY A C 1
ATOM 2368 O O . GLY A 1 301 ? 19.170 -14.815 -8.569 1.00 47.50 301 GLY A O 1
ATOM 2369 N N . HIS A 1 302 ? 19.778 -12.677 -8.291 1.00 54.03 302 HIS A N 1
ATOM 2370 C CA . HIS A 1 302 ? 18.956 -12.267 -9.445 1.00 54.03 302 HIS A CA 1
ATOM 2371 C C . HIS A 1 302 ? 19.606 -12.697 -10.769 1.00 54.03 302 HIS A C 1
ATOM 2373 O O . HIS A 1 302 ? 20.247 -11.928 -11.487 1.00 54.03 302 HIS A O 1
ATOM 2379 N N . ARG A 1 303 ? 19.436 -13.974 -11.106 1.00 60.09 303 ARG A N 1
ATOM 2380 C CA . ARG A 1 303 ? 19.712 -14.526 -12.422 1.00 60.09 303 ARG A CA 1
ATOM 2381 C C . ARG A 1 303 ? 18.494 -14.231 -13.275 1.00 60.09 303 ARG A C 1
ATOM 2383 O O . ARG A 1 303 ? 17.509 -14.957 -13.235 1.00 60.09 303 ARG A O 1
ATOM 2390 N N . CYS A 1 304 ? 18.562 -13.156 -14.054 1.00 68.69 304 CYS A N 1
ATOM 2391 C CA . CYS A 1 304 ? 17.555 -12.890 -15.073 1.00 68.69 304 CYS A CA 1
ATOM 2392 C C . CYS A 1 304 ? 17.535 -14.053 -16.082 1.00 68.69 304 CYS A C 1
ATOM 2394 O O . CYS A 1 304 ? 18.391 -14.139 -16.967 1.00 68.69 304 CYS A O 1
ATOM 2396 N N . THR A 1 305 ? 16.547 -14.936 -15.949 1.00 70.31 305 THR A N 1
ATOM 2397 C CA . THR A 1 305 ? 16.303 -16.086 -16.835 1.00 70.31 305 THR A CA 1
ATOM 2398 C C . THR A 1 305 ? 15.413 -15.738 -18.023 1.00 70.31 305 THR A C 1
ATOM 2400 O O . THR A 1 305 ? 15.151 -16.598 -18.859 1.00 70.31 305 THR A O 1
ATOM 2403 N N . VAL A 1 306 ? 14.957 -14.484 -18.124 1.00 72.62 306 VAL A N 1
ATOM 2404 C CA . VAL A 1 306 ? 14.060 -14.059 -19.199 1.00 72.62 306 VAL A CA 1
ATOM 2405 C C . VAL A 1 306 ? 14.764 -14.239 -20.554 1.00 72.62 306 VAL A C 1
ATOM 2407 O O . VAL A 1 306 ? 15.885 -13.734 -20.730 1.00 72.62 306 VAL A O 1
ATOM 2410 N N . PRO A 1 307 ? 14.134 -14.962 -21.503 1.00 71.94 307 PRO A N 1
ATOM 2411 C CA . PRO A 1 307 ? 14.716 -15.239 -22.817 1.00 71.94 307 PRO A CA 1
ATOM 2412 C C . PRO A 1 307 ? 14.835 -13.964 -23.662 1.00 71.94 307 PRO A C 1
ATOM 2414 O O . PRO A 1 307 ? 15.726 -13.849 -24.498 1.00 71.94 307 PRO A O 1
ATOM 2417 N N . VAL A 1 308 ? 13.992 -12.969 -23.379 1.00 78.75 308 VAL A N 1
ATOM 2418 C CA . VAL A 1 308 ? 13.982 -11.662 -24.037 1.00 78.75 308 VAL A CA 1
ATOM 2419 C C . VAL A 1 308 ? 14.964 -10.699 -23.366 1.00 78.75 308 VAL A C 1
ATOM 2421 O O . VAL A 1 308 ? 15.003 -10.575 -22.141 1.00 78.75 308 VAL A O 1
ATOM 2424 N N . ASN A 1 309 ? 15.748 -9.984 -24.177 1.00 83.06 309 ASN A N 1
ATOM 2425 C CA . ASN A 1 309 ? 16.694 -8.969 -23.718 1.00 83.06 309 ASN A CA 1
ATOM 2426 C C . ASN A 1 309 ? 16.230 -7.562 -24.132 1.00 83.06 309 ASN A C 1
ATOM 2428 O O . ASN A 1 309 ? 16.337 -7.191 -25.302 1.00 83.06 309 ASN A O 1
ATOM 2432 N N . ALA A 1 310 ? 15.775 -6.757 -23.171 1.00 84.25 310 ALA A N 1
ATOM 2433 C CA . ALA A 1 310 ? 15.319 -5.387 -23.401 1.00 84.25 310 ALA A CA 1
ATOM 2434 C C . ALA A 1 310 ? 16.398 -4.451 -23.952 1.00 84.25 310 ALA A C 1
ATOM 2436 O O . ALA A 1 310 ? 16.073 -3.564 -24.741 1.00 84.25 310 ALA A O 1
ATOM 2437 N N . THR A 1 311 ? 17.675 -4.655 -23.611 1.00 82.19 311 THR A N 1
ATOM 2438 C CA . THR A 1 311 ? 18.776 -3.922 -24.263 1.00 82.19 311 THR A CA 1
ATOM 2439 C C . THR A 1 311 ? 18.787 -4.213 -25.762 1.00 82.19 311 THR A C 1
ATOM 2441 O O . THR A 1 311 ? 18.917 -3.302 -26.576 1.00 82.19 311 THR A O 1
ATOM 2444 N N . GLY A 1 312 ? 18.557 -5.472 -26.134 1.00 85.31 312 GLY A N 1
ATOM 2445 C CA . GLY A 1 312 ? 18.468 -5.869 -27.531 1.00 85.31 312 GLY A CA 1
ATOM 2446 C C . GLY A 1 312 ? 17.267 -5.304 -28.261 1.00 85.31 312 GLY A C 1
ATOM 2447 O O . GLY A 1 312 ? 17.414 -4.811 -29.377 1.00 85.31 312 GLY A O 1
ATOM 2448 N N . ILE A 1 313 ? 16.105 -5.290 -27.609 1.00 88.75 313 ILE A N 1
ATOM 2449 C CA . ILE A 1 313 ? 14.911 -4.629 -28.141 1.00 88.75 313 ILE A CA 1
ATOM 2450 C C . ILE A 1 313 ? 15.169 -3.132 -28.338 1.00 88.75 313 ILE A C 1
ATOM 2452 O O . ILE A 1 313 ? 14.857 -2.586 -29.390 1.00 88.75 313 ILE A O 1
ATOM 2456 N N . THR A 1 314 ? 15.773 -2.467 -27.353 1.00 87.38 314 THR A N 1
ATOM 2457 C CA . THR A 1 314 ? 16.052 -1.026 -27.416 1.00 87.38 314 THR A CA 1
ATOM 2458 C C . THR A 1 314 ? 17.006 -0.701 -28.566 1.00 87.38 314 THR A C 1
ATOM 2460 O O . THR A 1 314 ? 16.733 0.208 -29.347 1.00 87.38 314 THR A O 1
ATOM 2463 N N . ASN A 1 315 ? 18.072 -1.490 -28.741 1.00 87.62 315 ASN A N 1
ATOM 2464 C CA . ASN A 1 315 ? 19.003 -1.349 -29.864 1.00 87.62 315 ASN A CA 1
ATOM 2465 C C . ASN A 1 315 ? 18.322 -1.609 -31.218 1.00 87.62 315 ASN A C 1
ATOM 2467 O O . ASN A 1 315 ? 18.579 -0.897 -32.189 1.00 87.62 315 ASN A O 1
ATOM 2471 N N . ALA A 1 316 ? 17.435 -2.605 -31.287 1.00 90.12 316 ALA A N 1
ATOM 2472 C CA . ALA A 1 316 ? 16.657 -2.909 -32.483 1.00 90.12 316 ALA A CA 1
ATOM 2473 C C . ALA A 1 316 ? 15.707 -1.759 -32.857 1.00 90.12 316 ALA A C 1
ATOM 2475 O O . ALA A 1 316 ? 15.699 -1.320 -34.007 1.00 90.12 316 ALA A O 1
ATOM 2476 N N . ILE A 1 317 ? 14.962 -1.219 -31.886 1.00 90.06 317 ILE A N 1
ATOM 2477 C CA . ILE A 1 317 ? 14.087 -0.051 -32.072 1.00 90.06 317 ILE A CA 1
ATOM 2478 C C . ILE A 1 317 ? 14.904 1.158 -32.530 1.00 90.06 317 ILE A C 1
ATOM 2480 O O . ILE A 1 317 ? 14.493 1.852 -33.456 1.00 90.06 317 ILE A O 1
ATOM 2484 N N . GLN A 1 318 ? 16.064 1.405 -31.918 1.00 89.25 318 GLN A N 1
ATOM 2485 C CA . GLN A 1 318 ? 16.929 2.523 -32.285 1.00 89.25 318 GLN A CA 1
ATOM 2486 C C . GLN A 1 318 ? 17.417 2.410 -33.736 1.00 89.25 318 GLN A C 1
ATOM 2488 O O . GLN A 1 318 ? 17.285 3.371 -34.489 1.00 89.25 318 GLN A O 1
ATOM 2493 N N . ARG A 1 319 ? 17.870 1.229 -34.175 1.00 89.06 319 ARG A N 1
ATOM 2494 C CA . ARG A 1 319 ? 18.251 0.999 -35.581 1.00 89.06 319 ARG A CA 1
ATOM 2495 C C . ARG A 1 319 ? 17.089 1.191 -36.553 1.00 89.06 319 ARG A C 1
ATOM 2497 O O . ARG A 1 319 ? 17.276 1.747 -37.631 1.00 89.06 319 ARG A O 1
ATOM 2504 N N . LEU A 1 320 ? 15.889 0.740 -36.185 1.00 91.44 320 LEU A N 1
ATOM 2505 C CA . LEU A 1 320 ? 14.685 0.952 -36.993 1.00 91.44 320 LEU A CA 1
ATOM 2506 C C . LEU A 1 320 ? 14.326 2.447 -37.082 1.00 91.44 320 LEU A C 1
ATOM 2508 O O . LEU A 1 320 ? 13.925 2.923 -38.138 1.00 91.44 320 LEU A O 1
ATOM 2512 N N . ARG A 1 321 ? 14.517 3.217 -36.005 1.00 90.44 321 ARG A N 1
ATOM 2513 C CA . ARG A 1 321 ? 14.349 4.681 -36.031 1.00 90.44 321 ARG A CA 1
ATOM 2514 C C . ARG A 1 321 ? 15.390 5.358 -36.920 1.00 90.44 321 ARG A C 1
ATOM 2516 O O . ARG A 1 321 ? 15.038 6.245 -37.691 1.00 90.44 321 ARG A O 1
ATOM 2523 N N . GLU A 1 322 ? 16.649 4.934 -36.836 1.00 90.06 322 GLU A N 1
ATOM 2524 C CA . GLU A 1 322 ? 17.752 5.447 -37.662 1.00 90.06 322 GLU A CA 1
ATOM 2525 C C . GLU A 1 322 ? 17.543 5.171 -39.157 1.00 90.06 322 GLU A C 1
ATOM 2527 O O . GLU A 1 322 ? 17.968 5.970 -39.987 1.00 90.06 322 GLU A O 1
ATOM 2532 N N . SER A 1 323 ? 16.821 4.101 -39.511 1.00 91.06 323 SER A N 1
ATOM 2533 C CA . SER A 1 323 ? 16.398 3.831 -40.892 1.00 91.06 323 SER A CA 1
ATOM 2534 C C . SER A 1 323 ? 15.124 4.574 -41.321 1.00 91.06 323 SER A C 1
ATOM 2536 O O . SER A 1 323 ? 14.645 4.376 -42.438 1.00 91.06 323 SER A O 1
ATOM 2538 N N . GLY A 1 324 ? 14.575 5.443 -40.466 1.00 91.31 324 GLY A N 1
ATOM 2539 C CA . GLY A 1 324 ? 13.399 6.269 -40.751 1.00 91.31 324 GLY A CA 1
ATOM 2540 C C . GLY A 1 324 ? 12.052 5.623 -40.411 1.00 91.31 324 GLY A C 1
ATOM 2541 O O . GLY A 1 324 ? 11.009 6.214 -40.704 1.00 91.31 324 GLY A O 1
ATOM 2542 N N . ALA A 1 325 ? 12.028 4.440 -39.788 1.00 92.31 325 ALA A N 1
ATOM 2543 C CA . ALA A 1 325 ? 10.778 3.813 -39.371 1.00 92.31 325 ALA A CA 1
ATOM 2544 C C . ALA A 1 325 ? 10.180 4.524 -38.144 1.00 92.31 325 ALA A C 1
ATOM 2546 O O . ALA A 1 325 ? 10.864 4.785 -37.155 1.00 92.31 325 ALA A O 1
ATOM 2547 N N . ASN A 1 326 ? 8.870 4.781 -38.180 1.00 92.25 326 ASN A N 1
ATOM 2548 C CA . ASN A 1 326 ? 8.100 5.298 -37.037 1.00 92.25 326 ASN A CA 1
ATOM 2549 C C . ASN A 1 326 ? 7.251 4.210 -36.354 1.00 92.25 326 ASN A C 1
ATOM 2551 O O . ASN A 1 326 ? 6.632 4.459 -35.319 1.00 92.25 326 ASN A O 1
ATOM 2555 N N . SER A 1 327 ? 7.212 3.010 -36.929 1.00 94.69 327 SER A N 1
ATOM 2556 C CA . SER A 1 327 ? 6.536 1.842 -36.376 1.00 94.69 327 SER A CA 1
ATOM 2557 C C . SER A 1 327 ? 7.159 0.551 -36.895 1.00 94.69 327 SER A C 1
ATOM 2559 O O . SER A 1 327 ? 7.766 0.557 -37.967 1.00 94.69 327 SER A O 1
ATOM 2561 N N . ALA A 1 328 ? 6.956 -0.554 -36.182 1.00 95.12 328 ALA A N 1
ATOM 2562 C CA . ALA A 1 328 ? 7.388 -1.881 -36.610 1.00 95.12 328 ALA A CA 1
ATOM 2563 C C . ALA A 1 328 ? 6.440 -2.990 -36.126 1.00 95.12 328 ALA A C 1
ATOM 2565 O O . ALA A 1 328 ? 5.834 -2.872 -35.063 1.00 95.12 328 ALA A O 1
ATOM 2566 N N . THR A 1 329 ? 6.325 -4.084 -36.878 1.00 96.12 329 THR A N 1
ATOM 2567 C CA . THR A 1 329 ? 5.738 -5.337 -36.377 1.00 96.12 329 THR A CA 1
ATOM 2568 C C . THR A 1 329 ? 6.707 -6.021 -35.409 1.00 96.12 329 THR A C 1
ATOM 2570 O O . THR A 1 329 ? 7.913 -5.757 -35.415 1.00 96.12 329 THR A O 1
ATOM 2573 N N . THR A 1 330 ? 6.207 -6.948 -34.596 1.00 95.00 330 THR A N 1
ATOM 2574 C CA . THR A 1 330 ? 7.049 -7.773 -33.712 1.00 95.00 330 THR A CA 1
ATOM 2575 C C . THR A 1 330 ? 8.089 -8.578 -34.489 1.00 95.00 330 THR A C 1
ATOM 2577 O O . THR A 1 330 ? 9.234 -8.679 -34.060 1.00 95.00 330 THR A O 1
ATOM 2580 N N . GLU A 1 331 ? 7.742 -9.061 -35.683 1.00 94.69 331 GLU A N 1
ATOM 2581 C CA . GLU A 1 331 ? 8.664 -9.747 -36.597 1.00 94.69 331 GLU A CA 1
ATOM 2582 C C . GLU A 1 331 ? 9.808 -8.835 -37.057 1.00 94.69 331 GLU A C 1
ATOM 2584 O O . GLU A 1 331 ? 10.968 -9.247 -37.096 1.00 94.69 331 GLU A O 1
ATOM 2589 N N . GLN A 1 332 ? 9.503 -7.575 -37.380 1.00 95.12 332 GLN A N 1
ATOM 2590 C CA . GLN A 1 332 ? 10.513 -6.590 -37.767 1.00 95.12 332 GLN A CA 1
ATOM 2591 C C . GLN A 1 332 ? 11.451 -6.261 -36.599 1.00 95.12 332 GLN A C 1
ATOM 2593 O O . GLN A 1 332 ? 12.662 -6.158 -36.806 1.00 95.12 332 GLN A O 1
ATOM 2598 N N . ILE A 1 333 ? 10.918 -6.154 -35.376 1.00 93.38 333 ILE A N 1
ATOM 2599 C CA . ILE A 1 333 ? 11.723 -5.973 -34.159 1.00 93.38 333 ILE A CA 1
ATOM 2600 C C . ILE A 1 333 ? 12.614 -7.200 -33.925 1.00 93.38 333 ILE A C 1
ATOM 2602 O O . ILE A 1 333 ? 13.818 -7.035 -33.743 1.00 93.38 333 ILE A O 1
ATOM 2606 N N . ALA A 1 334 ? 12.075 -8.420 -34.013 1.00 92.81 334 ALA A N 1
ATOM 2607 C CA . ALA A 1 334 ? 12.841 -9.660 -33.862 1.00 92.81 334 ALA A CA 1
ATOM 2608 C C . ALA A 1 334 ? 13.983 -9.763 -34.889 1.00 92.81 334 ALA A C 1
ATOM 2610 O O . ALA A 1 334 ? 15.128 -10.047 -34.535 1.00 92.81 334 ALA A O 1
ATOM 2611 N N . LYS A 1 335 ? 13.710 -9.444 -36.160 1.00 93.06 335 LYS A N 1
ATOM 2612 C CA . LYS A 1 335 ? 14.730 -9.426 -37.219 1.00 93.06 335 LYS A CA 1
ATOM 2613 C C . LYS A 1 335 ? 15.824 -8.391 -36.944 1.00 93.06 335 LYS A C 1
ATOM 2615 O O . LYS A 1 335 ? 17.006 -8.671 -37.149 1.00 93.06 335 LYS A O 1
ATOM 2620 N N . ALA A 1 336 ? 15.451 -7.209 -36.458 1.00 91.81 336 ALA A N 1
ATOM 2621 C CA . ALA A 1 336 ? 16.408 -6.179 -36.069 1.00 91.81 336 ALA A CA 1
ATOM 2622 C C . ALA A 1 336 ? 17.237 -6.588 -34.834 1.00 91.81 336 ALA A C 1
ATOM 2624 O O . ALA A 1 336 ? 18.428 -6.279 -34.791 1.00 91.81 336 ALA A O 1
ATOM 2625 N N . MET A 1 337 ? 16.657 -7.334 -33.883 1.00 91.69 337 MET A N 1
ATOM 2626 C CA . MET A 1 337 ? 17.375 -7.922 -32.742 1.00 91.69 337 MET A CA 1
ATOM 2627 C C . MET A 1 337 ? 18.422 -8.955 -33.185 1.00 91.69 337 MET A C 1
ATOM 2629 O O . MET A 1 337 ? 19.552 -8.930 -32.702 1.00 91.69 337 MET A O 1
ATOM 2633 N N . LEU A 1 338 ? 18.098 -9.830 -34.140 1.00 89.31 338 LEU A N 1
ATOM 2634 C CA . LEU A 1 338 ? 19.072 -10.777 -34.702 1.00 89.31 338 LEU A CA 1
ATOM 2635 C C . LEU A 1 338 ? 20.235 -10.043 -35.391 1.00 89.31 338 LEU A C 1
ATOM 2637 O O . LEU A 1 338 ? 21.398 -10.399 -35.214 1.00 89.31 338 LEU A O 1
ATOM 2641 N N . ALA A 1 339 ? 19.944 -8.957 -36.113 1.00 87.12 339 ALA A N 1
ATOM 2642 C CA . ALA A 1 339 ? 20.953 -8.157 -36.813 1.00 87.12 339 ALA A CA 1
ATOM 2643 C C . ALA A 1 339 ? 21.930 -7.398 -35.885 1.00 87.12 339 ALA A C 1
ATOM 2645 O O . ALA A 1 339 ? 22.957 -6.898 -36.354 1.00 87.12 339 ALA A O 1
ATOM 2646 N N . VAL A 1 340 ? 21.628 -7.269 -34.588 1.00 82.81 340 VAL A N 1
ATOM 2647 C CA . VAL A 1 340 ? 22.549 -6.733 -33.560 1.00 82.81 340 VAL A CA 1
ATOM 2648 C C . VAL A 1 340 ? 23.240 -7.843 -32.750 1.00 82.81 340 VAL A C 1
ATOM 2650 O O . VAL A 1 340 ? 23.946 -7.537 -31.793 1.00 82.81 340 VAL A O 1
ATOM 2653 N N . GLY A 1 341 ? 23.071 -9.116 -33.127 1.00 80.75 341 GLY A N 1
ATOM 2654 C CA . GLY A 1 341 ? 23.738 -10.254 -32.487 1.00 80.75 341 GLY A CA 1
ATOM 2655 C C . GLY A 1 341 ? 23.034 -10.794 -31.239 1.00 80.75 341 GLY A C 1
ATOM 2656 O O . GLY A 1 341 ? 23.687 -11.405 -30.393 1.00 80.75 341 GLY A O 1
ATOM 2657 N N . HIS A 1 342 ? 21.724 -10.567 -31.085 1.00 81.38 342 HIS A N 1
ATOM 2658 C CA . HIS A 1 342 ? 20.948 -11.189 -30.008 1.00 81.38 342 HIS A CA 1
ATOM 2659 C C . HIS A 1 342 ? 20.394 -12.560 -30.401 1.00 81.38 342 HIS A C 1
ATOM 2661 O O . HIS A 1 342 ? 20.261 -12.878 -31.579 1.00 81.38 342 HIS A O 1
ATOM 2667 N N . VAL A 1 343 ? 20.100 -13.374 -29.384 1.00 78.00 343 VAL A N 1
ATOM 2668 C CA . VAL A 1 343 ? 19.595 -14.742 -29.542 1.00 78.00 343 VAL A CA 1
ATOM 2669 C C . VAL A 1 343 ? 18.172 -14.718 -30.095 1.00 78.00 343 VAL A C 1
ATOM 2671 O O . VAL A 1 343 ? 17.372 -13.846 -29.746 1.00 78.00 343 VAL A O 1
ATOM 2674 N N . GLU A 1 344 ? 17.867 -15.695 -30.945 1.00 79.50 344 GLU A N 1
ATOM 2675 C CA . GLU A 1 344 ? 16.522 -15.925 -31.455 1.00 79.50 344 GLU A CA 1
ATOM 2676 C C . GLU A 1 344 ? 15.532 -16.099 -30.295 1.00 79.50 344 GLU A C 1
ATOM 2678 O O . GLU A 1 344 ? 15.763 -16.851 -29.350 1.00 79.50 344 GLU A O 1
ATOM 2683 N N . THR A 1 345 ? 14.449 -15.332 -30.344 1.00 82.19 345 THR A N 1
ATOM 2684 C CA . THR A 1 345 ? 13.362 -15.347 -29.364 1.00 82.19 345 THR A CA 1
ATOM 2685 C C . THR A 1 345 ? 12.086 -15.634 -30.131 1.00 82.19 345 THR A C 1
ATOM 2687 O O . THR A 1 345 ? 11.871 -15.047 -31.194 1.00 82.19 345 THR A O 1
ATOM 2690 N N . ASP A 1 346 ? 11.235 -16.514 -29.613 1.00 90.94 346 ASP A N 1
ATOM 2691 C CA . ASP A 1 346 ? 9.957 -16.780 -30.253 1.00 90.94 346 ASP A CA 1
ATOM 2692 C C . ASP A 1 346 ? 9.071 -15.519 -30.259 1.00 90.94 346 ASP A C 1
ATOM 2694 O O . ASP A 1 346 ? 9.073 -14.709 -29.325 1.00 90.94 346 ASP A O 1
ATOM 2698 N N . LEU A 1 347 ? 8.318 -15.332 -31.347 1.00 91.94 347 LEU A N 1
ATOM 2699 C CA . LEU A 1 347 ? 7.537 -14.112 -31.560 1.00 91.94 347 LEU A CA 1
ATOM 2700 C C . LEU A 1 347 ? 6.451 -13.918 -30.498 1.00 91.94 347 LEU A C 1
ATOM 2702 O O . LEU A 1 347 ? 6.164 -12.780 -30.146 1.00 91.94 347 LEU A O 1
ATOM 2706 N N . ALA A 1 348 ? 5.873 -14.998 -29.965 1.00 91.62 348 ALA A N 1
ATOM 2707 C CA . ALA A 1 348 ? 4.825 -14.916 -28.952 1.00 91.62 348 ALA A CA 1
ATOM 2708 C C . ALA A 1 348 ? 5.370 -14.378 -27.620 1.00 91.62 348 ALA A C 1
ATOM 2710 O O . ALA A 1 348 ? 4.779 -13.472 -27.030 1.00 91.62 348 ALA A O 1
ATOM 2711 N N . THR A 1 349 ? 6.520 -14.878 -27.172 1.00 89.62 349 THR A N 1
ATOM 2712 C CA . THR A 1 349 ? 7.207 -14.385 -25.976 1.00 89.62 349 THR A CA 1
ATOM 2713 C C . THR A 1 349 ? 7.679 -12.946 -26.163 1.00 89.62 349 THR A C 1
ATOM 2715 O O . THR A 1 349 ? 7.544 -12.136 -25.242 1.00 89.62 349 THR A O 1
ATOM 2718 N N . LEU A 1 350 ? 8.188 -12.591 -27.350 1.00 91.44 350 LEU A N 1
ATOM 2719 C CA . LEU A 1 350 ? 8.551 -11.206 -27.654 1.00 91.44 350 LEU A CA 1
ATOM 2720 C C . LEU A 1 350 ? 7.322 -10.286 -27.629 1.00 91.44 350 LEU A C 1
ATOM 2722 O O . LEU A 1 350 ? 7.378 -9.239 -26.992 1.00 91.44 350 LEU A O 1
ATOM 2726 N N . GLU A 1 351 ? 6.210 -10.677 -28.254 1.00 92.69 351 GLU A N 1
ATOM 2727 C CA . GLU A 1 351 ? 4.953 -9.917 -28.243 1.00 92.69 351 GLU A CA 1
ATOM 2728 C C . GLU A 1 351 ? 4.479 -9.659 -26.809 1.00 92.69 351 GLU A C 1
ATOM 2730 O O . GLU A 1 351 ? 4.228 -8.516 -26.440 1.00 92.69 351 GLU A O 1
ATOM 2735 N N . GLN A 1 352 ? 4.433 -10.702 -25.972 1.00 89.62 352 GLN A N 1
ATOM 2736 C CA . GLN A 1 352 ? 4.040 -10.578 -24.565 1.00 89.62 352 GLN A CA 1
ATOM 2737 C C . GLN A 1 352 ? 4.972 -9.646 -23.784 1.00 89.62 352 GLN A C 1
ATOM 2739 O O . GLN A 1 352 ? 4.516 -8.889 -22.922 1.00 89.62 352 GLN A O 1
ATOM 2744 N N . PHE A 1 353 ? 6.276 -9.691 -24.071 1.00 89.31 353 PHE A N 1
ATOM 2745 C CA . PHE A 1 353 ? 7.247 -8.789 -23.464 1.00 89.31 353 PHE A CA 1
ATOM 2746 C C . PHE A 1 353 ? 7.008 -7.337 -23.897 1.00 89.31 353 PHE A C 1
ATOM 2748 O O . PHE A 1 353 ? 6.995 -6.440 -23.053 1.00 89.31 353 PHE A O 1
ATOM 2755 N N . LEU A 1 354 ? 6.784 -7.100 -25.192 1.00 91.00 354 LEU A N 1
ATOM 2756 C CA . LEU A 1 354 ? 6.497 -5.774 -25.736 1.00 91.00 354 LEU A CA 1
ATOM 2757 C C . LEU A 1 354 ? 5.176 -5.219 -25.191 1.00 91.00 354 LEU A C 1
ATOM 2759 O O . LEU A 1 354 ? 5.160 -4.072 -24.762 1.00 91.00 354 LEU A O 1
ATOM 2763 N N . ASP A 1 355 ? 4.109 -6.021 -25.115 1.00 88.38 355 ASP A N 1
ATOM 2764 C CA . ASP A 1 355 ? 2.825 -5.633 -24.506 1.00 88.38 355 ASP A CA 1
ATOM 2765 C C . ASP A 1 355 ? 3.010 -5.223 -23.046 1.00 88.38 355 ASP A C 1
ATOM 2767 O O . ASP A 1 355 ? 2.537 -4.165 -22.625 1.00 88.38 355 ASP A O 1
ATOM 2771 N N . ARG A 1 356 ? 3.751 -6.026 -22.275 1.00 82.94 356 ARG A N 1
ATOM 2772 C CA . ARG A 1 356 ? 3.994 -5.748 -20.858 1.00 82.94 356 ARG A CA 1
ATOM 2773 C C . ARG A 1 356 ? 4.824 -4.485 -20.656 1.00 82.94 356 ARG A C 1
ATOM 2775 O O . ARG A 1 356 ? 4.503 -3.688 -19.782 1.00 82.94 356 ARG A O 1
ATOM 2782 N N . HIS A 1 357 ? 5.879 -4.300 -21.446 1.00 83.88 357 HIS A N 1
ATOM 2783 C CA . HIS A 1 357 ? 6.880 -3.248 -21.257 1.00 83.88 357 HIS A CA 1
ATOM 2784 C C . HIS A 1 357 ? 6.776 -2.114 -22.289 1.00 83.88 357 HIS A C 1
ATOM 2786 O O . HIS A 1 357 ? 7.718 -1.340 -22.452 1.00 83.88 357 HIS A O 1
ATOM 2792 N N . ALA A 1 358 ? 5.635 -1.965 -22.968 1.00 85.56 358 ALA A N 1
ATOM 2793 C CA . ALA A 1 358 ? 5.460 -0.984 -24.039 1.00 85.56 358 ALA A CA 1
ATOM 2794 C C . ALA A 1 358 ? 5.810 0.437 -23.577 1.00 85.56 358 ALA A C 1
ATOM 2796 O O . ALA A 1 358 ? 6.568 1.143 -24.236 1.00 85.56 358 ALA A O 1
ATOM 2797 N N . ARG A 1 359 ? 5.326 0.836 -22.394 1.00 79.62 359 ARG A N 1
ATOM 2798 C CA . ARG A 1 359 ? 5.594 2.160 -21.816 1.00 79.62 359 ARG A CA 1
ATOM 2799 C C . ARG A 1 359 ? 7.083 2.378 -21.544 1.00 79.62 359 ARG A C 1
ATOM 2801 O O . ARG A 1 359 ? 7.619 3.423 -21.899 1.00 79.62 359 ARG A O 1
ATOM 2808 N N . ALA A 1 360 ? 7.746 1.380 -20.969 1.00 77.62 360 ALA A N 1
ATOM 2809 C CA . ALA A 1 360 ? 9.180 1.391 -20.703 1.00 77.62 360 ALA A CA 1
ATOM 2810 C C . ALA A 1 360 ? 10.037 1.529 -21.965 1.00 77.62 360 ALA A C 1
ATOM 2812 O O . ALA A 1 360 ? 11.073 2.191 -21.960 1.00 77.62 360 ALA A O 1
ATOM 2813 N N . LEU A 1 361 ? 9.589 0.879 -23.037 1.00 83.69 361 LEU A N 1
ATOM 2814 C CA . LEU A 1 361 ? 10.249 0.835 -24.335 1.00 83.69 361 LEU A CA 1
ATOM 2815 C C . LEU A 1 361 ? 9.807 1.979 -25.260 1.00 83.69 361 LEU A C 1
ATOM 2817 O O . LEU A 1 361 ? 10.253 2.040 -26.405 1.00 83.69 361 LEU A O 1
ATOM 2821 N N . TRP A 1 362 ? 8.954 2.894 -24.781 1.00 85.19 362 TRP A N 1
ATOM 2822 C CA . TRP A 1 362 ? 8.404 4.008 -25.560 1.00 85.19 362 TRP A CA 1
ATOM 2823 C C . TRP A 1 362 ? 7.661 3.543 -26.819 1.00 85.19 362 TRP A C 1
ATOM 2825 O O . TRP A 1 362 ? 7.851 4.071 -27.918 1.00 85.19 362 TRP A O 1
ATOM 2835 N N . LEU A 1 363 ? 6.805 2.541 -26.644 1.00 88.69 363 LEU A N 1
ATOM 2836 C CA . LEU A 1 363 ? 5.992 1.916 -27.677 1.00 88.69 363 LEU A CA 1
ATOM 2837 C C . LEU A 1 363 ? 4.498 2.109 -27.398 1.00 88.69 363 LEU A C 1
ATOM 2839 O O . LEU A 1 363 ? 4.057 2.171 -26.250 1.00 88.69 363 LEU A O 1
ATOM 2843 N N . ARG A 1 364 ? 3.700 2.151 -28.466 1.00 90.12 364 ARG A N 1
ATOM 2844 C CA . ARG A 1 364 ? 2.236 2.020 -28.414 1.00 90.12 364 ARG A CA 1
ATOM 2845 C C . ARG A 1 364 ? 1.766 1.046 -29.479 1.00 90.12 364 ARG A C 1
ATOM 2847 O O . ARG A 1 364 ? 2.272 1.084 -30.595 1.00 90.12 364 ARG A O 1
ATOM 2854 N N . ARG A 1 365 ? 0.779 0.214 -29.161 1.00 91.88 365 ARG A N 1
ATOM 2855 C CA . ARG A 1 365 ? 0.233 -0.758 -30.110 1.00 91.88 365 ARG A CA 1
ATOM 2856 C C . ARG A 1 365 ? -0.960 -0.169 -30.860 1.00 91.88 365 ARG A C 1
ATOM 2858 O O . AR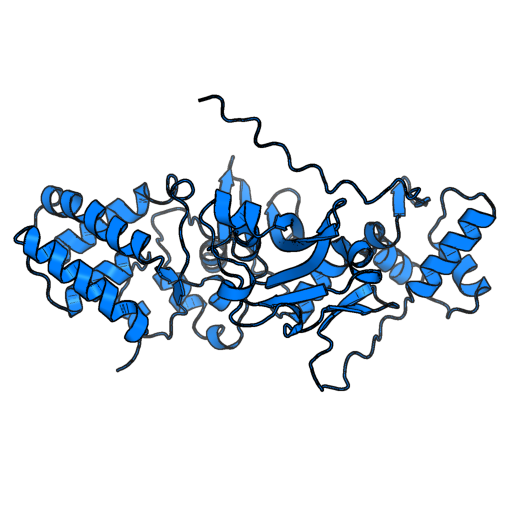G A 1 365 ? -1.923 0.265 -30.235 1.00 91.88 365 ARG A O 1
ATOM 2865 N N . TYR A 1 366 ? -0.902 -0.171 -32.189 1.00 90.88 366 TYR A N 1
ATOM 2866 C CA . TYR A 1 366 ? -1.991 0.262 -33.069 1.00 90.88 366 TYR A CA 1
ATOM 2867 C C . TYR A 1 366 ? -2.112 -0.712 -34.237 1.00 90.88 366 TYR A C 1
ATOM 2869 O O . TYR A 1 366 ? -1.147 -0.904 -34.962 1.00 90.88 366 TYR A O 1
ATOM 2877 N N . GLY A 1 367 ? -3.275 -1.345 -34.423 1.00 87.19 367 GLY A N 1
ATOM 2878 C CA . GLY A 1 367 ? -3.528 -2.198 -35.595 1.00 87.19 367 GLY A CA 1
ATOM 2879 C C . GLY A 1 367 ? -2.491 -3.310 -35.819 1.00 87.19 367 GLY A C 1
ATOM 2880 O O . GLY A 1 367 ? -2.133 -3.577 -36.960 1.00 87.19 367 GLY A O 1
ATOM 2881 N N . GLY A 1 368 ? -1.965 -3.914 -34.746 1.00 88.81 368 GLY A N 1
ATOM 2882 C CA . GLY A 1 368 ? -0.953 -4.976 -34.832 1.00 88.81 368 GLY A CA 1
ATOM 2883 C C . GLY A 1 368 ? 0.494 -4.502 -35.036 1.00 88.81 368 GLY A C 1
ATOM 2884 O O . GLY A 1 368 ? 1.385 -5.338 -35.145 1.00 88.81 368 GLY A O 1
ATOM 2885 N N . VAL A 1 369 ? 0.755 -3.189 -35.050 1.00 94.88 369 VAL A N 1
ATOM 2886 C CA . VAL A 1 369 ? 2.117 -2.629 -35.095 1.00 94.88 369 VAL A CA 1
ATOM 2887 C C . VAL A 1 369 ? 2.464 -1.851 -33.828 1.00 94.88 369 VAL A C 1
ATOM 2889 O O . VAL A 1 369 ? 1.598 -1.284 -33.157 1.00 94.88 369 VAL A O 1
ATOM 2892 N N . TRP A 1 370 ? 3.758 -1.788 -33.531 1.00 95.00 370 TRP A N 1
ATOM 2893 C CA . TRP A 1 370 ? 4.351 -0.988 -32.468 1.00 95.00 370 TRP A CA 1
ATOM 2894 C C . TRP A 1 370 ? 4.782 0.362 -33.015 1.00 95.00 370 TRP A C 1
ATOM 2896 O O . TRP A 1 370 ? 5.756 0.456 -33.755 1.00 95.00 370 TRP A O 1
ATOM 2906 N N . VAL A 1 371 ? 4.067 1.417 -32.651 1.00 94.19 371 VAL A N 1
ATOM 2907 C CA . VAL A 1 371 ? 4.420 2.800 -32.969 1.00 94.19 371 VAL A CA 1
ATOM 2908 C C . VAL A 1 371 ? 5.455 3.301 -31.971 1.00 94.19 371 VAL A C 1
ATOM 2910 O O . VAL A 1 371 ? 5.280 3.188 -30.756 1.00 94.19 371 VAL A O 1
ATOM 2913 N N . PHE A 1 372 ? 6.531 3.880 -32.494 1.00 92.12 372 PHE A N 1
ATOM 2914 C CA . PHE A 1 372 ? 7.627 4.433 -31.717 1.00 92.12 372 PHE A CA 1
ATOM 2915 C C . PHE A 1 372 ? 7.258 5.826 -31.207 1.00 92.12 372 PHE A C 1
ATOM 2917 O O . PHE A 1 372 ? 7.110 6.775 -31.975 1.00 92.12 372 PHE A O 1
ATOM 2924 N N . VAL A 1 373 ? 7.132 5.969 -29.891 1.00 84.62 373 VAL A N 1
ATOM 2925 C CA . VAL A 1 373 ? 6.832 7.256 -29.264 1.00 84.62 373 VAL A CA 1
ATOM 2926 C C . VAL A 1 373 ? 8.104 8.107 -29.255 1.00 84.62 373 VAL A C 1
ATOM 2928 O O . VAL A 1 373 ? 9.151 7.682 -28.755 1.00 84.62 373 VAL A O 1
ATOM 2931 N N . LYS A 1 374 ? 8.028 9.312 -29.835 1.00 71.31 374 LYS A N 1
ATOM 2932 C CA . LYS A 1 374 ? 9.106 10.307 -29.758 1.00 71.31 374 LYS A CA 1
ATOM 2933 C C . LYS A 1 374 ? 9.264 10.757 -28.306 1.00 71.31 374 LYS A C 1
ATOM 2935 O O . LYS A 1 374 ? 8.276 11.072 -27.651 1.00 71.31 374 LYS A O 1
ATOM 2940 N N . THR A 1 375 ? 10.500 10.822 -27.821 1.00 55.78 375 THR A N 1
ATOM 2941 C CA . THR A 1 375 ? 10.839 11.423 -26.525 1.00 55.78 375 THR A CA 1
ATOM 2942 C C . THR A 1 375 ? 10.593 12.931 -26.595 1.00 55.78 375 THR A C 1
ATOM 2944 O O . THR A 1 375 ? 11.490 13.691 -26.953 1.00 55.78 375 THR A O 1
ATOM 2947 N N . GLN A 1 376 ? 9.371 13.376 -26.319 1.00 34.84 376 GLN A N 1
ATOM 2948 C CA . GLN A 1 376 ? 9.110 14.771 -25.975 1.00 34.84 376 GLN A CA 1
ATOM 2949 C C . GLN A 1 376 ? 9.110 14.873 -24.450 1.00 34.84 376 GLN A C 1
ATOM 2951 O O . GLN A 1 376 ? 8.120 14.532 -23.820 1.00 34.84 376 GLN A O 1
ATOM 2956 N N . GLY A 1 377 ? 10.243 15.295 -23.877 1.00 39.12 377 GLY A N 1
ATOM 2957 C CA . GLY A 1 377 ? 10.371 15.594 -22.445 1.00 39.12 377 GLY A CA 1
ATOM 2958 C C . GLY A 1 377 ? 10.198 14.396 -21.497 1.00 39.12 377 GLY A C 1
ATOM 2959 O O . GLY A 1 377 ? 10.004 13.266 -21.956 1.00 39.12 377 GLY A O 1
ATOM 2960 N N . PRO A 1 378 ? 10.312 14.610 -20.167 1.00 33.81 378 PRO A N 1
ATOM 2961 C CA . PRO A 1 378 ? 9.742 13.665 -19.210 1.00 33.81 378 PRO A CA 1
ATOM 2962 C C . PRO A 1 378 ? 8.287 13.435 -19.621 1.00 33.81 378 PRO A C 1
ATOM 2964 O O . PRO A 1 378 ? 7.603 14.394 -19.978 1.00 33.81 378 PRO A O 1
ATOM 2967 N N . MET A 1 379 ? 7.833 12.177 -19.639 1.00 34.97 379 MET A N 1
ATOM 2968 C CA . MET A 1 379 ? 6.403 11.924 -19.797 1.00 34.97 379 MET A CA 1
ATOM 2969 C C . MET A 1 379 ? 5.709 12.779 -18.749 1.00 34.97 379 MET A C 1
ATOM 2971 O O . MET A 1 379 ? 5.977 12.586 -17.562 1.00 34.97 379 MET A O 1
ATOM 2975 N N . ASP A 1 380 ? 4.836 13.696 -19.171 1.00 30.56 380 ASP A N 1
ATOM 2976 C CA . ASP A 1 380 ? 3.850 14.216 -18.241 1.00 30.56 380 ASP A CA 1
ATOM 2977 C C . ASP A 1 380 ? 3.236 12.971 -17.588 1.00 30.56 380 ASP A C 1
ATOM 2979 O O . ASP A 1 380 ? 2.777 12.066 -18.311 1.00 30.56 380 ASP A O 1
ATOM 2983 N N . PRO A 1 381 ? 3.305 12.835 -16.248 1.00 32.06 381 PRO A N 1
ATOM 2984 C CA . PRO A 1 381 ? 2.569 11.775 -15.589 1.00 32.06 381 PRO A CA 1
ATOM 2985 C C . PRO A 1 381 ? 1.127 11.869 -16.097 1.00 32.06 381 PRO A C 1
ATOM 2987 O O . PRO A 1 381 ? 0.700 12.982 -16.429 1.00 32.06 381 PRO A O 1
ATOM 2990 N N . PRO A 1 382 ? 0.379 10.748 -16.207 1.00 29.81 382 PRO A N 1
ATOM 2991 C CA . PRO A 1 382 ? -1.052 10.834 -16.471 1.00 29.81 382 PRO A CA 1
ATOM 2992 C C . PRO A 1 382 ? -1.575 11.938 -15.572 1.00 29.81 382 PRO A C 1
ATOM 2994 O O . PRO A 1 382 ? -1.385 11.864 -14.354 1.00 29.81 382 PRO A O 1
ATOM 2997 N N . THR A 1 383 ? -2.028 13.023 -16.206 1.00 24.86 383 THR A N 1
ATOM 2998 C CA . THR A 1 383 ? -2.308 14.269 -15.517 1.00 24.86 383 THR A CA 1
ATOM 2999 C C . THR A 1 383 ? -3.202 13.864 -14.375 1.00 24.86 383 THR A C 1
ATOM 3001 O O . THR A 1 383 ? -4.224 13.215 -14.613 1.00 24.86 383 THR A O 1
ATOM 3004 N N . VAL A 1 384 ? -2.762 14.143 -13.144 1.00 30.30 384 VAL A N 1
ATOM 3005 C CA . VAL A 1 384 ? -3.635 14.080 -11.980 1.00 30.30 384 VAL A CA 1
ATOM 3006 C C . VAL A 1 384 ? -4.893 14.772 -12.459 1.00 30.30 384 VAL A C 1
ATOM 3008 O O . VAL A 1 384 ? -4.832 15.953 -12.810 1.00 30.30 384 VAL A O 1
ATOM 3011 N N . SER A 1 385 ? -5.987 14.021 -12.608 1.00 26.30 385 SER A N 1
ATOM 3012 C CA . SER A 1 385 ? -7.302 14.614 -12.754 1.00 26.30 385 SER A CA 1
ATOM 3013 C C . SER A 1 385 ? -7.348 15.612 -11.621 1.00 26.30 385 SER A C 1
ATOM 3015 O O . SER A 1 385 ? -7.298 15.205 -10.454 1.00 26.30 385 SER A O 1
ATOM 3017 N N . ARG A 1 386 ? -7.256 16.901 -11.971 1.00 26.23 386 ARG A N 1
ATOM 3018 C CA . ARG A 1 386 ? -7.293 17.973 -10.997 1.00 26.23 386 ARG A CA 1
ATOM 3019 C C . ARG A 1 386 ? -8.460 17.635 -10.084 1.00 26.23 386 ARG A C 1
ATOM 3021 O O . ARG A 1 386 ? -9.529 17.255 -10.562 1.00 26.23 386 ARG A O 1
ATOM 3028 N N . PHE A 1 387 ? -8.241 17.754 -8.784 1.00 29.08 387 PHE A N 1
ATOM 3029 C CA . PHE A 1 387 ? -9.324 17.974 -7.840 1.00 29.08 387 PHE A CA 1
ATOM 3030 C C . PHE A 1 387 ? -9.995 19.317 -8.212 1.00 29.08 387 PHE A C 1
ATOM 3032 O O . PHE A 1 387 ? -9.850 20.315 -7.525 1.00 29.08 387 PHE A O 1
ATOM 3039 N N . GLU A 1 388 ? -10.664 19.369 -9.361 1.00 25.80 388 GLU A N 1
ATOM 3040 C CA . GLU A 1 388 ? -11.565 20.422 -9.809 1.00 25.80 388 GLU A CA 1
ATOM 3041 C C . GLU A 1 388 ? -12.951 19.795 -9.750 1.00 25.80 388 GLU A C 1
ATOM 3043 O O . GLU A 1 388 ? -13.470 19.228 -10.707 1.00 25.80 388 GLU A O 1
ATOM 3048 N N . GLY A 1 389 ? -13.490 19.783 -8.537 1.00 27.03 389 GLY A N 1
ATOM 3049 C CA . GLY A 1 389 ? -14.759 19.140 -8.237 1.00 27.03 389 GLY A CA 1
ATOM 3050 C C . GLY A 1 389 ? -15.201 19.310 -6.790 1.00 27.03 389 GLY A C 1
ATOM 3051 O O . GLY A 1 389 ? -15.909 18.455 -6.283 1.00 27.03 389 GLY A O 1
ATOM 3052 N N . LEU A 1 390 ? -14.780 20.385 -6.121 1.00 24.31 390 LEU A N 1
ATOM 3053 C CA . LEU A 1 390 ? -15.408 20.878 -4.897 1.00 24.31 390 LEU A CA 1
ATOM 3054 C C . LEU A 1 390 ? -15.455 22.404 -4.994 1.00 24.31 390 LEU A C 1
ATOM 3056 O O . LEU A 1 390 ? -14.578 23.104 -4.502 1.00 24.31 390 LEU A O 1
ATOM 3060 N N . ASN A 1 391 ? -16.485 22.905 -5.677 1.00 26.42 391 ASN A N 1
ATOM 3061 C CA . ASN A 1 391 ? -17.058 24.188 -5.297 1.00 26.42 391 ASN A CA 1
ATOM 3062 C C . ASN A 1 391 ? -17.847 23.941 -4.008 1.00 26.42 391 ASN A C 1
ATOM 3064 O O . ASN A 1 391 ? -18.966 23.429 -4.076 1.00 26.42 391 ASN A O 1
ATOM 3068 N N . ILE A 1 392 ? -17.245 24.273 -2.866 1.00 32.00 392 ILE A N 1
ATOM 3069 C CA . ILE A 1 392 ? -17.947 24.776 -1.679 1.00 32.00 392 ILE A CA 1
ATOM 3070 C C . ILE A 1 392 ? -17.129 25.945 -1.148 1.00 32.00 392 ILE A C 1
ATOM 3072 O O . ILE A 1 392 ? -15.932 25.718 -0.859 1.00 32.00 392 ILE A O 1
#

Sequence (392 aa):
MPGFDAGLFKPICTSLIEAFASEGRPLGRSNAHEILAAALGFWTYSLTRQHATPLATRLVHHHDHREELPRHWAHLTKRIEGILGVSTWAAQALVPIVHRIVRDSGLAVDTHSLIYDSEHLATRDSILKAIDDVDFVPHQASVAMQRGLLPYPARTSLEERLHDVAPVYCGEFGKRTAYLWRKPSTQIRALTPAVEDSYSVFNKMARARLGLNFTIVIPDKDPRGQPHFTLLSPTMSFHEETSGGWRVNTIVQLFVTDAHQQALGEPKLEDLIGQPVAELPRVQVCPRCLSLHISEQAEPGHRCTVPVNATGITNAIQRLRESGANSATTEQIAKAMLAVGHVETDLATLEQFLDRHARALWLRRYGGVWVFVKTQGPMDPPTVSRFEGLNI

pLDDT: mean 79.52, std 16.41, range [24.31, 96.12]

Foldseek 3Di:
DPADPCVLQVVLLVQLQVVCVVVVQGDDSVLSQQLLCLLLQFLDSVLSRVDNFAKDAAQDDPPPCPPVPPPSLVSSLVSQCVRRVDDSVVSSVCSVVSNVSSNVSSMYGQLLCLQAPPVNVVPSLSVLVRSDDPVDDDFFQSNCCSVVVAPRAPDRYPQSVLQQCQLVPLLVFVPFWKFKDAQAHNLDVLQCLLRDTGWDADPNKIKTKHHNRMWIWTWDADPVRAIKIWIWTWMWMDTRPPDPHIHTDDTRTDIDDPVNCVVVVGDDRCVRSVHDRVPGFIWDADQALSGIDTPPPPPPDPPPPQLGGNVLLLQLVVVCVVVVDQKAALVSSQVSSVVVPGDRDDSVSSVVSCVSNVVVSQWDDDPRMTGHHDPPDDPPDPPPPPPPDDPD